Protein AF-A0A1A8AVD9-F1 (afdb_monomer)

Radius of gyration: 33.44 Å; Cα contacts (8 Å, |Δi|>4): 754; chains: 1; bounding box: 97×113×99 Å

Solvent-accessible surface area (backbone atoms only — not comparable to full-atom values): 38251 Å² total; per-residue (Å²): 128,81,76,79,78,75,74,40,29,37,38,28,50,57,50,61,55,82,67,82,49,73,68,54,50,54,52,47,46,50,53,32,43,77,42,70,31,36,30,40,34,49,42,35,54,60,42,48,56,32,33,84,38,36,69,50,66,75,51,75,68,52,45,53,52,50,30,52,51,46,51,54,33,46,78,54,67,26,46,49,27,49,38,39,30,50,57,83,78,63,52,76,69,37,69,65,53,53,50,33,49,51,52,37,53,49,54,50,37,78,50,71,44,66,25,39,29,46,35,33,60,94,51,80,87,75,69,55,72,68,35,58,76,73,33,97,42,68,40,53,38,51,34,52,54,49,46,53,50,39,54,73,68,65,59,43,92,45,32,37,36,35,42,63,62,32,20,40,73,62,28,58,88,31,54,72,63,13,67,53,45,42,44,47,21,73,66,33,53,88,73,52,37,40,40,31,25,44,60,27,71,61,35,73,54,60,51,66,70,64,46,53,41,45,25,62,34,41,69,43,47,34,25,34,44,35,31,60,30,47,27,64,92,38,92,86,54,58,40,41,30,47,48,70,49,64,58,60,77,49,54,85,58,36,46,26,43,26,40,24,49,42,72,40,69,70,53,34,55,36,34,52,45,22,42,21,52,46,55,50,46,63,65,67,88,82,62,103,64,85,64,73,80,45,49,70,59,38,38,52,52,32,52,60,58,46,54,62,57,55,58,38,58,71,67,90,79,79,78,80,86,74,81,88,80,78,85,90,74,85,90,78,91,82,83,84,84,89,85,84,91,81,90,80,90,86,90,80,91,81,79,88,77,82,79,84,89,76,83,89,79,88,76,84,84,85,83,85,85,85,86,81,90,82,90,81,86,90,83,89,86,91,81,89,86,86,87,82,87,92,82,91,90,89,87,88,89,89,86,92,87,88,85,89,82,89,79,91,76,94,72,89,74,81,76,80,86,74,85,85,79,61,89,27,67,75,48,71,69,48,53,52,45,51,28,12,62,26,14,46,84,89,46,73,21,71,53,38,47,52,52,52,51,50,52,51,51,52,62,77,49,33,64,61,52,33,98,84,49,68,96,64,61,66,69,58,37,51,50,50,53,54,52,46,52,54,52,46,50,51,32,48,52,43,46,49,40,37,55,27,47,74,43,32,53,20,53,63,49,30,67,59,43,42,68,58,42,50,51,51,27,50,53,31,40,47,52,39,51,52,54,38,46,49,60,67,47,79,78,80,78,83,62,88,88,65,59,59,76,69,68,72,73,69,90,70,82,65,63,67,70,73,63,66,71,84,79,78,88,80,77,98,68,89,82,83,89,87,88,84,86,85,83,88,87,84,89,88,89,82,89,83,77,87,81,84,90,82,86,81,95,76,89,78,81,85,63,90,66,65,62,81,79,66,62,79,80,76,83,77,129

Secondary structure (DSSP, 8-state):
----PPPEEEEEE--SSSPPPHHHHHHHHHHHHHHT--EEEE--TT-TTTTTTTTSPPPHHHHHHHHHHHHHHHHTT-EEEEEE--TTT--TT-HHHHHHHHHHHHHHHHTT--EEEEE--S--SPPPHHHHHH-SSHHHHHHHHHHHHHHHTT--SEEEEE-SS-SGGGSSS-GGG-HHHHHHHHHS-TTEEEEE--SSSS-S-B-HHHHHHHHHHHTSPPEEEE-TT--TT-TT----SPP-SB-GGGGGG-SEEEE---SSGGGGHHHHHHHHHHHHHTT--SSSS-----HHHHHHHHHHHHHHHHTS---TT-----------------------------------PPPPP------PPPPPPPPPP----------------------------------------PPP--------PPPHHHHHHHHHHS-BTTB--HHHHHHHHHHHHHHHTGGGTSTT--S--HHHHHHHHHHHHHHHHHHHHHHHHHHHHHT-S-HHHHHHHHHHHHHHHHHHHHHHHHHHHHTT-------TT--GGGGG---SSHHHHHHGGGS--S-----------S--------PPP-----------S---SSTTTSS------

Nearest PDB structures (foldseek):
  7ou6-assembly1_AAA  TM=9.652E-01  e=1.104E-49  Homo sapiens
  5m7t-assembly1_B  TM=9.432E-01  e=6.360E-49  Homo sapiens
  5m7u-assembly1_B  TM=9.481E-01  e=4.258E-48  Homo sapiens
  5m7u-assembly1_A  TM=9.310E-01  e=1.281E-48  Homo sapiens
  5vvx-assembly1_C  TM=9.481E-01  e=5.197E-47  Homo sapiens

InterPro domains:
  IPR011496 Beta-N-acetylglucosaminidase, catalytic domain [PF07555] (9-286)
  IPR011496 Beta-N-acetylglucosaminidase, catalytic domain [PS52009] (7-283)
  IPR017853 Glycoside hydrolase superfamily [SSF51445] (7-285)
  IPR051822 Glycosyl Hydrolase Family 84 [PTHR13170] (3-338)

Mean predicted aligned error: 15.66 Å

Structure (mmCIF, N/CA/C/O backbone):
data_AF-A0A1A8AVD9-F1
#
_entry.id   AF-A0A1A8AVD9-F1
#
loop_
_atom_site.group_PDB
_atom_site.id
_atom_site.type_symbol
_atom_site.label_atom_id
_atom_site.label_alt_id
_atom_site.label_comp_id
_atom_site.label_asym_id
_atom_site.label_entity_id
_atom_site.label_seq_id
_atom_site.pdbx_PDB_ins_code
_atom_site.Cartn_x
_atom_site.Cartn_y
_atom_site.Cartn_z
_atom_site.occupancy
_atom_site.B_iso_or_equiv
_atom_site.auth_seq_id
_atom_site.auth_comp_id
_atom_site.auth_asym_id
_atom_site.auth_atom_id
_atom_site.pdbx_PDB_model_num
ATOM 1 N N . MET A 1 1 ? -11.945 -26.706 20.977 1.00 31.88 1 MET A N 1
ATOM 2 C CA . MET A 1 1 ? -11.208 -26.499 19.720 1.00 31.88 1 MET A CA 1
ATOM 3 C C . MET A 1 1 ? -11.397 -25.038 19.396 1.00 31.88 1 MET A C 1
ATOM 5 O O . MET A 1 1 ? -12.519 -24.672 19.081 1.00 31.88 1 MET A O 1
ATOM 9 N N . GLU A 1 2 ? -10.385 -24.202 19.620 1.00 38.69 2 GLU A N 1
ATOM 10 C CA . GLU A 1 2 ? -10.381 -22.866 19.017 1.00 38.69 2 GLU A CA 1
ATOM 11 C C . GLU A 1 2 ? -10.403 -23.082 17.504 1.00 38.69 2 GLU A C 1
ATOM 13 O O . GLU A 1 2 ? -9.535 -23.773 16.973 1.00 38.69 2 GLU A O 1
ATOM 18 N N . GLU A 1 3 ? -11.446 -22.601 16.827 1.00 44.62 3 GLU A N 1
ATOM 19 C CA . GLU A 1 3 ? -11.408 -22.499 15.372 1.00 44.62 3 GLU A CA 1
ATOM 20 C C . GLU A 1 3 ? -10.220 -21.608 15.020 1.00 44.62 3 GLU A C 1
ATOM 22 O O . GLU A 1 3 ? -10.149 -20.448 15.430 1.00 44.62 3 GLU A O 1
ATOM 27 N N . GLU A 1 4 ? -9.249 -22.180 14.317 1.00 60.72 4 GLU A N 1
ATOM 28 C CA . GLU A 1 4 ? -8.035 -21.483 13.929 1.00 60.72 4 GLU A CA 1
ATOM 29 C C . GLU A 1 4 ? -8.417 -20.248 13.102 1.00 60.72 4 GLU A C 1
ATOM 31 O O . GLU A 1 4 ? -8.974 -20.339 12.002 1.00 60.72 4 GLU A O 1
ATOM 36 N N . ARG A 1 5 ? -8.188 -19.059 13.670 1.00 79.62 5 ARG A N 1
ATOM 37 C CA . ARG A 1 5 ? -8.599 -17.798 13.055 1.00 79.62 5 ARG A CA 1
ATOM 38 C C . ARG A 1 5 ? -7.913 -17.636 11.696 1.00 79.62 5 ARG A C 1
ATOM 40 O O . ARG A 1 5 ? -6.700 -17.464 11.613 1.00 79.62 5 ARG A O 1
ATOM 47 N N . GLN A 1 6 ? -8.703 -17.589 10.623 1.00 90.50 6 GLN A N 1
ATOM 48 C CA . GLN A 1 6 ? -8.215 -17.456 9.245 1.00 90.50 6 GLN A CA 1
ATOM 49 C C . GLN A 1 6 ? -7.238 -16.274 9.079 1.00 90.50 6 GLN A C 1
ATOM 51 O O . GLN A 1 6 ? -7.561 -15.149 9.464 1.00 90.50 6 GLN A O 1
ATOM 56 N N . PHE A 1 7 ? -6.071 -16.509 8.468 1.00 96.69 7 PHE A N 1
ATOM 57 C CA . PHE A 1 7 ? -5.089 -15.468 8.132 1.00 96.69 7 PHE A CA 1
ATOM 58 C C . PHE A 1 7 ? -5.667 -14.447 7.140 1.00 96.69 7 PHE A C 1
ATOM 60 O O . PHE A 1 7 ? -6.151 -14.824 6.065 1.00 96.69 7 PHE A O 1
ATOM 67 N N . LEU A 1 8 ? -5.579 -13.158 7.473 1.00 98.25 8 LEU A N 1
ATOM 68 C CA . LEU A 1 8 ? -6.098 -12.071 6.639 1.00 98.25 8 LEU A CA 1
ATOM 69 C C . LEU A 1 8 ? -5.062 -11.692 5.579 1.00 98.25 8 LEU A C 1
ATOM 71 O O . LEU A 1 8 ? -3.979 -11.234 5.920 1.00 98.25 8 LEU A O 1
ATOM 75 N N . CYS A 1 9 ? -5.357 -11.876 4.295 1.00 98.62 9 CYS A N 1
ATOM 76 C CA . CYS A 1 9 ? -4.439 -11.484 3.228 1.00 98.62 9 CYS A CA 1
ATOM 77 C C . CYS A 1 9 ? -5.167 -10.809 2.078 1.00 98.62 9 CYS A C 1
ATOM 79 O O . CYS A 1 9 ? -6.194 -11.305 1.613 1.00 98.62 9 CYS A O 1
ATOM 81 N N . GLY A 1 10 ? -4.638 -9.687 1.606 1.00 98.75 10 GLY A N 1
ATOM 82 C CA . GLY A 1 10 ? -5.246 -8.964 0.504 1.00 98.75 10 GLY A CA 1
ATOM 83 C C . GLY A 1 10 ? -4.782 -7.526 0.415 1.00 98.75 10 GLY A C 1
ATOM 84 O O . GLY A 1 10 ? -3.581 -7.268 0.425 1.00 98.75 10 GLY A O 1
ATOM 85 N N . VAL A 1 11 ? -5.731 -6.606 0.271 1.00 98.88 11 VAL A N 1
ATOM 86 C CA . VAL A 1 11 ? -5.461 -5.234 -0.168 1.00 98.88 11 VAL A CA 1
ATOM 87 C C . VAL A 1 11 ? -6.051 -4.240 0.807 1.00 98.88 11 VAL A C 1
ATOM 89 O O . VAL A 1 11 ? -7.184 -4.397 1.260 1.00 98.88 11 VAL A O 1
ATOM 92 N N . VAL A 1 12 ? -5.291 -3.196 1.092 1.00 98.75 12 VAL A N 1
ATOM 93 C CA . VAL A 1 12 ? -5.791 -1.979 1.716 1.00 98.75 12 VAL A CA 1
ATOM 94 C C . VAL A 1 12 ? -5.757 -0.861 0.677 1.00 98.75 12 VAL A C 1
ATOM 96 O O . VAL A 1 12 ? -4.716 -0.570 0.099 1.00 98.75 12 VAL A O 1
ATOM 99 N N . GLU A 1 13 ? -6.908 -0.246 0.414 1.00 98.56 13 GLU A N 1
ATOM 100 C CA . GLU A 1 13 ? -6.972 1.014 -0.332 1.00 98.56 13 GLU A CA 1
ATOM 101 C C . GLU A 1 13 ? -6.738 2.139 0.677 1.00 98.56 13 GLU A C 1
ATOM 103 O O . GLU A 1 13 ? -7.699 2.651 1.244 1.00 98.56 13 GLU A O 1
ATOM 108 N N . GLY A 1 14 ? -5.470 2.433 0.987 1.00 96.69 14 GLY A N 1
ATOM 109 C CA . GLY A 1 14 ? -5.092 3.316 2.098 1.00 96.69 14 GLY A CA 1
ATOM 110 C C . GLY A 1 14 ? -4.092 4.421 1.758 1.00 96.69 14 GLY A C 1
ATOM 111 O O . GLY A 1 14 ? -3.557 5.051 2.674 1.00 96.69 14 GLY A O 1
ATOM 112 N N . PHE A 1 15 ? -3.841 4.633 0.466 1.00 95.31 15 PHE A N 1
ATOM 113 C CA . PHE A 1 15 ? -2.972 5.670 -0.087 1.00 95.31 15 PHE A CA 1
ATOM 114 C C . PHE A 1 15 ? -3.639 7.057 -0.110 1.00 95.31 15 PHE A C 1
ATOM 116 O O . PHE A 1 15 ? -4.869 7.185 -0.047 1.00 95.31 15 PHE A O 1
ATOM 123 N N . TYR A 1 16 ? -2.807 8.094 -0.216 1.00 92.94 16 TYR A N 1
ATOM 124 C CA . TYR A 1 16 ? -3.224 9.470 -0.499 1.00 92.94 16 TYR A CA 1
ATOM 125 C C . TYR A 1 16 ? -3.477 9.689 -1.996 1.00 92.94 16 TYR A C 1
ATOM 127 O O . TYR A 1 16 ? -2.806 9.107 -2.849 1.00 92.94 16 TYR A O 1
ATOM 135 N N . GLY A 1 17 ? -4.422 10.570 -2.324 1.00 91.56 17 GLY A N 1
ATOM 136 C CA . GLY A 1 17 ? -4.816 10.858 -3.702 1.00 91.56 17 GLY A CA 1
ATOM 137 C C . GLY A 1 17 ? -6.142 10.216 -4.109 1.00 91.56 17 GLY A C 1
ATOM 138 O O . GLY A 1 17 ? -6.907 9.706 -3.293 1.00 91.56 17 GLY A O 1
ATOM 139 N N . ARG A 1 18 ? -6.439 10.266 -5.413 1.00 93.38 18 ARG A N 1
ATOM 140 C CA . ARG A 1 18 ? -7.745 9.879 -5.968 1.00 93.38 18 ARG A CA 1
ATOM 141 C C . ARG A 1 18 ? -8.105 8.426 -5.597 1.00 93.38 18 ARG A C 1
ATOM 143 O O . ARG A 1 18 ? -7.433 7.521 -6.089 1.00 93.38 18 ARG A O 1
ATOM 150 N N . PRO A 1 19 ? -9.201 8.185 -4.852 1.00 95.44 19 PRO A N 1
ATOM 151 C CA . PRO A 1 19 ? -9.653 6.831 -4.545 1.00 95.44 19 PRO A CA 1
ATOM 152 C C . PRO A 1 19 ? -10.026 6.056 -5.811 1.00 95.44 19 PRO A C 1
ATOM 154 O O . PRO A 1 19 ? -10.413 6.645 -6.833 1.00 95.44 19 PRO A O 1
ATOM 157 N N . TRP A 1 20 ? -9.981 4.729 -5.733 1.00 97.06 20 TRP A N 1
ATOM 158 C CA . TRP A 1 20 ? -10.424 3.884 -6.834 1.00 97.06 20 TRP A CA 1
ATOM 159 C C . TRP A 1 20 ? -11.932 4.003 -7.048 1.00 97.06 20 TRP A C 1
ATOM 161 O O . TRP A 1 20 ? -12.736 4.148 -6.127 1.00 97.06 20 TRP A O 1
ATOM 171 N N . SER A 1 21 ? -12.338 3.928 -8.310 1.00 95.69 21 SER A N 1
ATOM 172 C CA . SER A 1 21 ? -13.749 3.877 -8.682 1.00 95.69 21 SER A CA 1
ATOM 173 C C . SER A 1 21 ? -14.392 2.547 -8.277 1.00 95.69 21 SER A C 1
ATOM 175 O O . SER A 1 21 ? -13.721 1.534 -8.080 1.00 95.69 21 SER A O 1
ATOM 177 N N . MET A 1 22 ? -15.726 2.518 -8.220 1.00 93.94 22 MET A N 1
ATOM 178 C CA . MET A 1 22 ? -16.464 1.280 -7.948 1.00 93.94 22 MET A CA 1
ATOM 179 C C . MET A 1 22 ? -16.180 0.171 -8.967 1.00 93.94 22 MET A C 1
ATOM 181 O O . MET A 1 22 ? -16.109 -0.995 -8.587 1.00 93.94 22 MET A O 1
ATOM 185 N N . ASP A 1 23 ? -15.984 0.512 -10.242 1.00 94.69 23 ASP A N 1
ATOM 186 C CA . ASP A 1 23 ? -15.670 -0.480 -11.273 1.00 94.69 23 ASP A CA 1
ATOM 187 C C . ASP A 1 23 ? -14.262 -1.061 -11.087 1.00 94.69 23 ASP A C 1
ATOM 189 O O . ASP A 1 23 ? -14.090 -2.275 -11.176 1.00 94.69 23 ASP A O 1
ATOM 193 N N . GLN A 1 24 ? -13.279 -0.229 -10.725 1.00 96.31 24 GLN A N 1
ATOM 194 C CA . GLN A 1 24 ? -11.934 -0.696 -10.364 1.00 96.31 24 GLN A CA 1
ATOM 195 C C . GLN A 1 24 ? -11.977 -1.628 -9.148 1.00 96.31 24 GLN A C 1
ATOM 197 O O . GLN A 1 24 ? -11.398 -2.708 -9.183 1.00 96.31 24 GLN A O 1
ATOM 202 N N . ARG A 1 25 ? -12.741 -1.287 -8.102 1.00 98.00 25 ARG A N 1
ATOM 203 C CA . ARG A 1 25 ? -12.902 -2.154 -6.919 1.00 98.00 25 ARG A CA 1
ATOM 204 C C . ARG A 1 25 ? -13.562 -3.497 -7.256 1.00 98.00 25 ARG A C 1
ATOM 206 O O . ARG A 1 25 ? -13.161 -4.527 -6.727 1.00 98.00 25 ARG A O 1
ATOM 213 N N . LYS A 1 26 ? -14.523 -3.536 -8.184 1.00 96.50 26 LYS A N 1
ATOM 214 C CA . LYS A 1 26 ? -15.111 -4.802 -8.668 1.00 96.50 26 LYS A CA 1
ATOM 215 C C . LYS A 1 26 ? -14.086 -5.684 -9.381 1.00 96.50 26 LYS A C 1
ATOM 217 O O . LYS A 1 26 ? -14.067 -6.894 -9.156 1.00 96.50 26 LYS A O 1
ATOM 222 N N . VAL A 1 27 ? -13.237 -5.090 -10.221 1.00 96.44 27 VAL A N 1
ATOM 223 C CA . VAL A 1 27 ? -12.131 -5.804 -10.883 1.00 96.44 27 VAL A CA 1
ATOM 224 C C . VAL A 1 27 ? -11.107 -6.278 -9.851 1.00 96.44 27 VAL A C 1
ATOM 226 O O . VAL A 1 27 ? -10.699 -7.436 -9.886 1.00 96.44 27 VAL A O 1
ATOM 229 N N . LEU A 1 28 ? -10.776 -5.442 -8.864 1.00 98.38 28 LEU A N 1
ATOM 230 C CA . LEU A 1 28 ? -9.902 -5.814 -7.752 1.00 98.38 28 LEU A CA 1
ATOM 231 C C . LEU A 1 28 ? -10.406 -7.068 -7.042 1.00 98.38 28 LEU A C 1
ATOM 233 O O . LEU A 1 28 ? -9.643 -8.000 -6.806 1.00 98.38 28 LEU A O 1
ATOM 237 N N . PHE A 1 29 ? -11.699 -7.118 -6.725 1.00 98.62 29 PHE A N 1
ATOM 238 C CA . PHE A 1 29 ? -12.264 -8.257 -6.013 1.00 98.62 29 PHE A CA 1
ATOM 239 C C . PHE A 1 29 ? -12.231 -9.542 -6.848 1.00 98.62 29 PHE A C 1
ATOM 241 O O . PHE A 1 29 ? -12.064 -10.624 -6.290 1.00 98.62 29 PHE A O 1
ATOM 248 N N . GLN A 1 30 ? -12.338 -9.437 -8.178 1.00 97.69 30 GLN A N 1
ATOM 249 C CA . GLN A 1 30 ? -12.136 -10.570 -9.089 1.00 97.69 30 GLN A CA 1
ATOM 250 C C . GLN A 1 30 ? -10.696 -11.082 -9.028 1.00 97.69 30 GLN A C 1
ATOM 252 O O . GLN A 1 30 ? -10.484 -12.284 -8.879 1.00 97.69 30 GLN A O 1
ATOM 257 N N . TRP A 1 31 ? -9.716 -10.181 -9.102 1.00 97.69 31 TRP A N 1
ATOM 258 C CA . TRP A 1 31 ? -8.299 -10.525 -8.984 1.00 97.69 31 TRP A CA 1
ATOM 259 C C . TRP A 1 31 ? -7.977 -11.168 -7.634 1.00 97.69 31 TRP A C 1
ATOM 261 O O . TRP A 1 31 ? -7.351 -12.223 -7.576 1.00 97.69 31 TRP A O 1
ATOM 271 N N . MET A 1 32 ? -8.472 -10.580 -6.545 1.00 98.62 32 MET A N 1
ATOM 272 C CA . MET A 1 32 ? -8.282 -11.104 -5.194 1.00 98.62 32 MET A CA 1
ATOM 273 C C . MET A 1 32 ? -8.852 -12.516 -5.046 1.00 98.62 32 MET A C 1
ATOM 275 O O . MET A 1 32 ? -8.150 -13.401 -4.561 1.00 98.62 32 MET A O 1
ATOM 279 N N . GLN A 1 33 ? -10.080 -12.743 -5.521 1.00 97.69 33 GLN A N 1
ATOM 280 C CA . GLN A 1 33 ? -10.708 -14.064 -5.525 1.00 97.69 33 GLN A CA 1
ATOM 281 C C . GLN A 1 33 ? -9.886 -15.076 -6.334 1.00 97.69 33 GLN A C 1
ATOM 283 O O . GLN A 1 33 ? -9.605 -16.170 -5.844 1.00 97.69 33 GLN A O 1
ATOM 288 N N . LEU A 1 34 ? -9.471 -14.705 -7.551 1.00 96.81 34 LEU A N 1
ATOM 289 C CA . LEU A 1 34 ? -8.691 -15.562 -8.447 1.00 96.81 34 LEU A CA 1
ATOM 290 C C . LEU A 1 34 ? -7.353 -15.980 -7.826 1.00 96.81 34 LEU A C 1
ATOM 292 O O . LEU A 1 34 ? -6.926 -17.122 -7.979 1.00 96.81 34 LEU A O 1
ATOM 296 N N . TRP A 1 35 ? -6.697 -15.070 -7.109 1.00 96.81 35 TRP A N 1
ATOM 297 C CA . TRP A 1 35 ? -5.384 -15.318 -6.518 1.00 96.81 35 TRP A CA 1
ATOM 298 C C . TRP A 1 35 ? -5.435 -15.822 -5.071 1.00 96.81 35 TRP A C 1
ATOM 300 O O . TRP A 1 35 ? -4.386 -16.050 -4.465 1.00 96.81 35 TRP A O 1
ATOM 310 N N . GLY A 1 36 ? -6.635 -16.067 -4.535 1.00 96.50 36 GLY A N 1
ATOM 311 C CA . GLY A 1 36 ? -6.846 -16.650 -3.209 1.00 96.50 36 GLY A CA 1
ATOM 312 C C . GLY A 1 36 ? -6.640 -15.680 -2.041 1.00 96.50 36 GLY A C 1
ATOM 313 O O . GLY A 1 36 ? -6.472 -16.136 -0.905 1.00 96.50 36 GLY A O 1
ATOM 314 N N . LEU A 1 37 ? -6.640 -14.373 -2.317 1.00 98.38 37 LEU A N 1
ATOM 315 C CA . LEU A 1 37 ? -6.692 -13.300 -1.322 1.00 98.38 37 LEU A CA 1
ATOM 316 C C . LEU A 1 37 ? -8.124 -13.184 -0.779 1.00 98.38 37 LEU A C 1
ATOM 318 O O . LEU A 1 37 ? -9.088 -13.500 -1.472 1.00 98.38 37 LEU A O 1
ATOM 322 N N . ASN A 1 38 ? -8.278 -12.745 0.468 1.00 98.25 38 ASN A N 1
ATOM 323 C CA . ASN A 1 38 ? -9.540 -12.858 1.203 1.00 98.25 38 ASN A CA 1
ATOM 324 C C . ASN A 1 38 ? -9.977 -11.591 1.951 1.00 98.25 38 ASN A C 1
ATOM 326 O O . ASN A 1 38 ? -11.056 -11.599 2.534 1.00 98.25 38 ASN A O 1
ATOM 330 N N . THR A 1 39 ? -9.176 -10.523 1.983 1.00 98.81 39 THR A N 1
ATOM 331 C CA . THR A 1 39 ? -9.480 -9.338 2.805 1.00 98.81 39 THR A CA 1
ATOM 332 C C . THR A 1 39 ? -9.237 -8.042 2.044 1.00 98.81 39 THR A C 1
ATOM 334 O O . THR A 1 39 ? -8.136 -7.815 1.547 1.00 98.81 39 THR A O 1
ATOM 337 N N . TYR A 1 40 ? -10.258 -7.188 1.975 1.00 98.88 40 TYR A N 1
ATOM 338 C CA . TYR A 1 40 ? -10.171 -5.829 1.446 1.00 98.88 40 TYR A CA 1
ATOM 339 C C . TYR A 1 40 ? -10.479 -4.823 2.556 1.00 98.88 40 TYR A C 1
ATOM 341 O O . TYR A 1 40 ? -11.546 -4.890 3.170 1.00 98.88 40 TYR A O 1
ATOM 349 N N . LEU A 1 41 ? -9.555 -3.897 2.805 1.00 98.88 41 LEU A N 1
ATOM 350 C CA . LEU A 1 41 ? -9.717 -2.804 3.760 1.00 98.88 41 LEU A CA 1
ATOM 351 C C . LEU A 1 41 ? -9.984 -1.500 3.004 1.00 98.88 41 LEU A C 1
ATOM 353 O O . LEU A 1 41 ? -9.138 -1.014 2.252 1.00 98.88 41 LEU A O 1
ATOM 357 N N . TYR A 1 42 ? -11.174 -0.946 3.223 1.00 98.62 42 TYR A N 1
ATOM 358 C CA . TYR A 1 42 ? -11.602 0.348 2.707 1.00 98.62 42 TYR A CA 1
ATOM 359 C C . TYR A 1 42 ? -11.123 1.459 3.645 1.00 98.62 42 TYR A C 1
ATOM 361 O O . TYR A 1 42 ? -11.700 1.637 4.719 1.00 98.62 42 TYR A O 1
ATOM 369 N N . GLY A 1 43 ? -10.082 2.199 3.257 1.00 95.81 43 GLY A N 1
ATOM 370 C CA . GLY A 1 43 ? -9.602 3.365 4.005 1.00 95.81 43 GLY A CA 1
ATOM 371 C C . GLY A 1 43 ? -8.936 4.452 3.151 1.00 95.81 43 GLY A C 1
ATOM 372 O O . GLY A 1 43 ? -7.861 4.917 3.539 1.00 95.81 43 GLY A O 1
ATOM 373 N N . PRO A 1 44 ? -9.509 4.842 1.991 1.00 93.06 44 PRO A N 1
ATOM 374 C CA . PRO A 1 44 ? -8.874 5.821 1.113 1.00 93.06 44 PRO A CA 1
ATOM 375 C C . PRO A 1 44 ? -8.776 7.181 1.813 1.00 93.06 44 PRO A C 1
ATOM 377 O O . PRO A 1 44 ? -9.787 7.723 2.266 1.00 93.06 44 PRO A O 1
ATOM 380 N N . LYS A 1 45 ? -7.568 7.754 1.887 1.00 89.06 45 LYS A N 1
ATOM 381 C CA . LYS A 1 45 ? -7.301 8.969 2.679 1.00 89.06 45 LYS A CA 1
ATOM 382 C C . LYS A 1 45 ? -8.056 10.206 2.177 1.00 89.06 45 LYS A C 1
ATOM 384 O O . LYS A 1 45 ? -8.439 11.045 2.992 1.00 89.06 45 LYS A O 1
ATOM 389 N N . ASP A 1 46 ? -8.324 10.278 0.873 1.00 88.00 46 ASP A N 1
ATOM 390 C CA . ASP A 1 46 ? -9.031 11.397 0.232 1.00 88.00 46 ASP A CA 1
ATOM 391 C C . ASP A 1 46 ? -10.561 11.193 0.152 1.00 88.00 46 ASP A C 1
ATOM 393 O O . ASP A 1 46 ? -11.273 12.059 -0.365 1.00 88.00 46 ASP A O 1
ATOM 397 N N . ASP A 1 47 ? -11.113 10.088 0.677 1.00 91.06 47 ASP A N 1
ATOM 398 C CA . ASP A 1 47 ? -12.547 10.048 0.992 1.00 91.06 47 ASP A CA 1
ATOM 399 C C . ASP A 1 47 ? -12.794 10.948 2.208 1.00 91.06 47 ASP A C 1
ATOM 401 O O . ASP A 1 47 ? -12.451 10.622 3.348 1.00 91.06 47 ASP A O 1
ATOM 405 N N . LEU A 1 48 ? -13.418 12.104 1.963 1.00 93.12 48 LEU A N 1
ATOM 406 C CA . LEU A 1 48 ? -13.678 13.100 2.998 1.00 93.12 48 LEU A CA 1
ATOM 407 C C . LEU A 1 48 ? -14.376 12.485 4.214 1.00 93.12 48 LEU A C 1
ATOM 409 O O . LEU A 1 48 ? -14.001 12.797 5.338 1.00 93.12 48 LEU A O 1
ATOM 413 N N . LYS A 1 49 ? -15.346 11.582 4.024 1.00 96.69 49 LYS A N 1
ATOM 414 C CA . LYS A 1 49 ? -16.130 10.996 5.124 1.00 96.69 49 LYS A CA 1
ATOM 415 C C . LYS A 1 49 ? -15.435 9.822 5.820 1.00 96.69 49 LYS A C 1
ATOM 417 O O . LYS A 1 49 ? -15.976 9.313 6.803 1.00 96.69 49 LYS A O 1
ATOM 422 N N . HIS A 1 50 ? -14.274 9.394 5.325 1.00 95.12 50 HIS A N 1
ATOM 423 C CA . HIS A 1 50 ? -13.391 8.441 5.995 1.00 95.12 50 HIS A CA 1
ATOM 424 C C . HIS A 1 50 ? -12.477 9.133 7.024 1.00 95.12 50 HIS A C 1
ATOM 426 O O . HIS A 1 50 ? -12.205 8.555 8.078 1.00 95.12 50 HIS A O 1
ATOM 432 N N . ARG A 1 51 ? -12.018 10.364 6.741 1.00 94.69 51 ARG A N 1
ATOM 433 C CA . ARG A 1 51 ? -11.029 11.079 7.572 1.00 94.69 51 ARG A CA 1
ATOM 434 C C . ARG A 1 51 ? -11.454 12.500 7.954 1.00 94.69 51 ARG A C 1
ATOM 436 O O . ARG A 1 51 ? -11.772 12.742 9.111 1.00 94.69 51 ARG A O 1
ATOM 443 N N . LEU A 1 52 ? -11.499 13.437 7.003 1.00 95.06 52 LEU A N 1
ATOM 444 C CA . LEU A 1 52 ? -11.691 14.870 7.297 1.00 95.06 52 LEU A CA 1
ATOM 445 C C . LEU A 1 52 ? -13.066 15.205 7.909 1.00 95.06 52 LEU A C 1
ATOM 447 O O . LEU A 1 52 ? -13.180 16.059 8.778 1.00 95.06 52 LEU A O 1
ATOM 451 N N . LEU A 1 53 ? -14.115 14.543 7.433 1.00 97.56 53 LEU A N 1
ATOM 452 C CA . LEU A 1 53 ? -15.515 14.720 7.819 1.00 97.56 53 LEU A CA 1
ATOM 453 C C . LEU A 1 53 ? -16.054 13.436 8.463 1.00 97.56 53 LEU A C 1
ATOM 455 O O . LEU A 1 53 ? -17.186 13.034 8.205 1.00 97.56 53 LEU A O 1
ATOM 459 N N . TRP A 1 54 ? -15.247 12.757 9.284 1.00 98.12 54 TRP A N 1
ATOM 460 C CA . TRP A 1 54 ? -15.590 11.449 9.864 1.00 98.12 54 TRP A CA 1
ATOM 461 C C . TRP A 1 54 ? -16.888 11.454 10.699 1.00 98.12 54 TRP A C 1
ATOM 463 O O . TRP A 1 54 ? -17.551 10.423 10.820 1.00 98.12 54 TRP A O 1
ATOM 473 N N . ARG A 1 55 ? -17.283 12.617 11.244 1.00 98.25 55 ARG A N 1
ATOM 474 C CA . ARG A 1 55 ? -18.547 12.822 11.983 1.00 98.25 55 ARG A CA 1
ATOM 475 C C . ARG A 1 55 ? -19.792 12.776 11.085 1.00 98.25 55 ARG A C 1
ATOM 477 O O . ARG A 1 55 ? -20.899 12.506 11.572 1.00 98.25 55 ARG A O 1
ATOM 484 N N . GLU A 1 56 ? -19.623 13.050 9.791 1.00 98.12 56 GLU A N 1
ATOM 485 C CA . GLU A 1 56 ? -20.704 13.088 8.809 1.00 98.12 56 GLU A CA 1
ATOM 486 C C . GLU A 1 56 ? -21.085 11.680 8.356 1.00 98.12 56 GLU A C 1
ATOM 488 O O . GLU A 1 56 ? -20.260 10.879 7.905 1.00 98.12 56 GLU A O 1
ATOM 493 N N . VAL A 1 57 ? -22.378 11.379 8.435 1.00 97.56 57 VAL A N 1
ATOM 494 C CA . VAL A 1 57 ? -22.940 10.122 7.933 1.00 97.56 57 VAL A CA 1
ATOM 495 C C . VAL A 1 57 ? -22.981 10.118 6.402 1.00 97.56 57 VAL A C 1
ATOM 497 O O . VAL A 1 57 ? -22.934 11.165 5.748 1.00 97.56 57 VAL A O 1
ATOM 500 N N . TYR A 1 58 ? -23.033 8.931 5.806 1.00 97.94 58 TYR A N 1
ATOM 501 C CA . TYR A 1 58 ? -23.221 8.791 4.363 1.00 97.94 58 TYR A CA 1
ATOM 502 C C . TYR A 1 58 ? -24.630 9.247 3.946 1.00 97.94 58 TYR A C 1
ATOM 504 O O . TYR A 1 58 ? -25.581 9.071 4.708 1.00 97.94 58 TYR A O 1
ATOM 512 N N . SER A 1 59 ? -24.757 9.869 2.770 1.00 97.62 59 SER A N 1
ATOM 513 C CA . SER A 1 59 ? -26.052 10.188 2.156 1.00 97.62 59 SER A CA 1
ATOM 514 C C . SER A 1 59 ? -26.720 8.912 1.623 1.00 97.62 59 SER A C 1
ATOM 516 O O . SER A 1 59 ? -26.034 7.906 1.439 1.00 97.62 59 SER A O 1
ATOM 518 N N . PRO A 1 60 ? -28.027 8.922 1.310 1.00 97.69 60 PRO A N 1
ATOM 519 C CA . PRO A 1 60 ? -28.704 7.752 0.742 1.00 97.69 60 PRO A CA 1
ATOM 520 C C . PRO A 1 60 ? -28.039 7.204 -0.535 1.00 97.69 60 PRO A C 1
ATOM 522 O O . PRO A 1 60 ? -27.989 5.993 -0.752 1.00 97.69 60 PRO A O 1
ATOM 525 N N . GLU A 1 61 ? -27.494 8.082 -1.378 1.00 96.69 61 GLU A N 1
ATOM 526 C CA . GLU A 1 61 ? -26.780 7.700 -2.599 1.00 96.69 61 GLU A CA 1
ATOM 527 C C . GLU A 1 61 ? -25.446 7.011 -2.281 1.00 96.69 61 GLU A C 1
ATOM 529 O O . GLU A 1 61 ? -25.122 5.977 -2.870 1.00 96.69 61 GLU A O 1
ATOM 534 N N . GLU A 1 62 ? -24.686 7.556 -1.328 1.00 96.38 62 GLU A N 1
ATOM 535 C CA . GLU A 1 62 ? -23.423 6.977 -0.859 1.00 96.38 62 GLU A CA 1
ATOM 536 C C . GLU A 1 62 ? -23.654 5.645 -0.127 1.00 96.38 62 GLU A C 1
ATOM 538 O O . GLU A 1 62 ? -22.904 4.691 -0.329 1.00 96.38 62 GLU A O 1
ATOM 543 N N . GLU A 1 63 ? -24.724 5.529 0.666 1.00 96.88 63 GLU A N 1
ATOM 544 C CA . GLU A 1 63 ? -25.134 4.274 1.304 1.00 96.88 63 GLU A CA 1
ATOM 545 C C . GLU A 1 63 ? -25.442 3.191 0.268 1.00 96.88 63 GLU A C 1
ATOM 547 O O . GLU A 1 63 ? -25.003 2.051 0.418 1.00 96.88 63 GLU A O 1
ATOM 552 N N . ALA A 1 64 ? -26.179 3.525 -0.796 1.00 97.31 64 ALA A N 1
ATOM 553 C CA . ALA A 1 64 ? -26.495 2.577 -1.863 1.00 97.31 64 ALA A CA 1
ATOM 554 C C . ALA A 1 64 ? -25.224 2.082 -2.571 1.00 97.31 64 ALA A C 1
ATOM 556 O O . ALA A 1 64 ? -25.083 0.886 -2.861 1.00 97.31 64 ALA A O 1
ATOM 557 N N . GLN A 1 65 ? -24.275 2.989 -2.806 1.00 95.50 65 GLN A N 1
ATOM 558 C CA . GLN A 1 65 ? -22.964 2.669 -3.360 1.00 95.50 65 GLN A CA 1
ATOM 559 C C . GLN A 1 65 ? -22.161 1.752 -2.425 1.00 95.50 65 GLN A C 1
ATOM 561 O O . GLN A 1 65 ? -21.689 0.699 -2.860 1.00 95.50 65 GLN A O 1
ATOM 566 N N . LEU A 1 66 ? -22.051 2.098 -1.142 1.00 97.00 66 LEU A N 1
ATOM 567 C CA . LEU A 1 66 ? -21.283 1.332 -0.160 1.00 97.00 66 LEU A CA 1
ATOM 568 C C . LEU A 1 66 ? -21.911 -0.044 0.113 1.00 97.00 66 LEU A C 1
ATOM 570 O O . LEU A 1 66 ? -21.198 -1.043 0.143 1.00 97.00 66 LEU A O 1
ATOM 574 N N . ARG A 1 67 ? -23.244 -0.134 0.198 1.00 98.25 67 ARG A N 1
ATOM 575 C CA . ARG A 1 67 ? -23.982 -1.405 0.302 1.00 98.25 67 ARG A CA 1
ATOM 576 C C . ARG A 1 67 ? -23.696 -2.321 -0.885 1.00 98.25 67 ARG A C 1
ATOM 578 O O . ARG A 1 67 ? -23.448 -3.509 -0.701 1.00 98.25 67 ARG A O 1
ATOM 585 N N . THR A 1 68 ? -23.704 -1.766 -2.098 1.00 98.06 68 THR A N 1
ATOM 586 C CA . THR A 1 68 ? -23.375 -2.522 -3.317 1.00 98.06 68 THR A CA 1
ATOM 587 C C . THR A 1 68 ? -21.939 -3.039 -3.270 1.00 98.06 68 THR A C 1
ATOM 589 O O . THR A 1 68 ? -21.687 -4.185 -3.632 1.00 98.06 68 THR A O 1
ATOM 592 N N . LEU A 1 69 ? -21.000 -2.217 -2.800 1.00 97.81 69 LEU A N 1
ATOM 593 C CA . LEU A 1 69 ? -19.593 -2.593 -2.689 1.00 97.81 69 LEU A CA 1
ATOM 594 C C . LEU A 1 69 ? -19.362 -3.703 -1.649 1.00 97.81 69 LEU A C 1
ATOM 596 O O . LEU A 1 69 ? -18.650 -4.665 -1.936 1.00 97.81 69 LEU A O 1
ATOM 600 N N . ILE A 1 70 ? -19.995 -3.600 -0.476 1.00 98.56 70 ILE A N 1
ATOM 601 C CA . ILE A 1 70 ? -19.949 -4.625 0.579 1.00 98.56 70 ILE A CA 1
ATOM 602 C C . ILE A 1 70 ? -20.493 -5.956 0.046 1.00 98.56 70 ILE A C 1
ATOM 604 O O . ILE A 1 70 ? -19.837 -6.990 0.181 1.00 98.56 70 ILE A O 1
ATOM 608 N N . ALA A 1 71 ? -21.660 -5.925 -0.605 1.00 98.31 71 ALA A N 1
ATOM 609 C CA . ALA A 1 71 ? -22.284 -7.118 -1.170 1.00 98.31 71 ALA A CA 1
ATOM 610 C C . ALA A 1 71 ? -21.420 -7.764 -2.266 1.00 98.31 71 ALA A C 1
ATOM 612 O O . ALA A 1 71 ? -21.295 -8.987 -2.309 1.00 98.31 71 ALA A O 1
ATOM 613 N N . GLU A 1 72 ? -20.779 -6.962 -3.123 1.00 98.25 72 GLU A N 1
ATOM 614 C CA . GLU A 1 72 ? -19.861 -7.474 -4.145 1.00 98.25 72 GLU A CA 1
ATOM 615 C C . GLU A 1 72 ? -18.668 -8.205 -3.509 1.00 98.25 72 GLU A C 1
ATOM 617 O O . GLU A 1 72 ? -18.363 -9.328 -3.913 1.00 98.25 72 GLU A O 1
ATOM 622 N N . ALA A 1 73 ? -18.019 -7.608 -2.503 1.00 98.38 73 ALA A N 1
ATOM 623 C CA . ALA A 1 73 ? -16.899 -8.236 -1.800 1.00 98.38 73 ALA A CA 1
ATOM 624 C C . ALA A 1 73 ? -17.316 -9.582 -1.181 1.00 98.38 73 ALA A C 1
ATOM 626 O O . ALA A 1 73 ? -16.678 -10.610 -1.425 1.00 98.38 73 ALA A O 1
ATOM 627 N N . GLN A 1 74 ? -18.442 -9.598 -0.462 1.00 97.75 74 GLN A N 1
ATOM 628 C CA . GLN A 1 74 ? -18.981 -10.801 0.179 1.00 97.75 74 GLN A CA 1
ATOM 629 C C . GLN A 1 74 ? -19.343 -11.892 -0.836 1.00 97.75 74 GLN A C 1
ATOM 631 O O . GLN A 1 74 ? -19.017 -13.059 -0.620 1.00 97.75 74 GLN A O 1
ATOM 636 N N . SER A 1 75 ? -19.940 -11.529 -1.978 1.00 97.94 75 SER A N 1
ATOM 637 C CA . SER A 1 75 ? -20.295 -12.483 -3.043 1.00 97.94 75 SER A CA 1
ATOM 638 C C . SER A 1 75 ? -19.089 -13.226 -3.632 1.00 97.94 75 SER A C 1
ATOM 640 O O . SER A 1 75 ? -19.237 -14.293 -4.226 1.00 97.94 75 SER A O 1
ATOM 642 N N . ARG A 1 76 ? -17.883 -12.679 -3.438 1.00 97.56 76 ARG A N 1
ATOM 643 C CA . ARG A 1 76 ? -16.605 -13.238 -3.896 1.00 97.56 76 ARG A CA 1
ATOM 644 C C . ARG A 1 76 ? -15.813 -13.924 -2.786 1.00 97.56 76 ARG A C 1
ATOM 646 O O . ARG A 1 76 ? -14.679 -14.333 -3.017 1.00 97.56 76 ARG A O 1
ATOM 653 N N . GLY A 1 77 ? -16.401 -14.058 -1.597 1.00 96.75 77 GLY A N 1
ATOM 654 C CA . GLY A 1 77 ? -15.746 -14.638 -0.427 1.00 96.75 77 GLY A CA 1
ATOM 655 C C . GLY A 1 77 ? -14.711 -13.714 0.218 1.00 96.75 77 GLY A C 1
ATOM 656 O O . GLY A 1 77 ? -13.850 -14.193 0.954 1.00 96.75 77 GLY A O 1
ATOM 657 N N . LEU A 1 78 ? -14.768 -12.407 -0.057 1.00 98.31 78 LEU A N 1
ATOM 658 C CA . LEU A 1 78 ? -13.881 -11.426 0.557 1.00 98.31 78 LEU A CA 1
ATOM 659 C C . LEU A 1 78 ? -14.508 -10.846 1.822 1.00 98.31 78 LEU A C 1
ATOM 661 O O . LEU A 1 78 ? -15.690 -10.501 1.869 1.00 98.31 78 LEU A O 1
ATOM 665 N N . ARG A 1 79 ? -13.668 -10.653 2.834 1.00 98.38 79 ARG A N 1
ATOM 666 C CA . ARG A 1 79 ? -13.981 -9.854 4.010 1.00 98.38 79 ARG A CA 1
ATOM 667 C C . ARG A 1 79 ? -13.789 -8.379 3.680 1.00 98.38 79 ARG A C 1
ATOM 669 O O . ARG A 1 79 ? -12.677 -7.952 3.374 1.00 98.38 79 ARG A O 1
ATOM 676 N N . PHE A 1 80 ? -14.873 -7.618 3.768 1.00 98.81 80 PHE A N 1
ATOM 677 C CA . PHE A 1 80 ? -14.858 -6.165 3.641 1.00 98.81 80 PHE A CA 1
ATOM 678 C C . 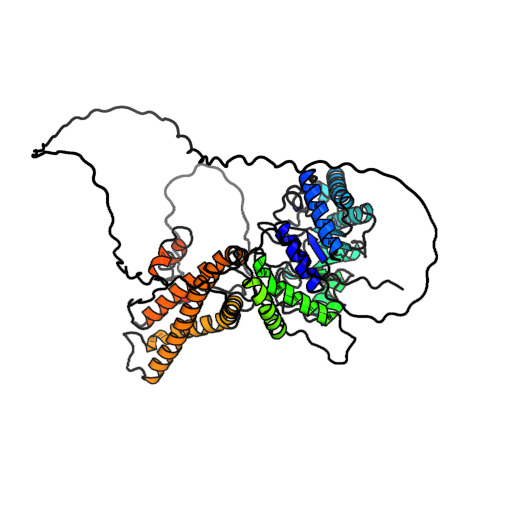PHE A 1 80 ? -14.647 -5.531 5.019 1.00 98.81 80 PHE A C 1
ATOM 680 O O . PHE A 1 80 ? -15.516 -5.655 5.883 1.00 98.81 80 PHE A O 1
ATOM 687 N N . VAL A 1 81 ? -13.510 -4.863 5.214 1.00 98.88 81 VAL A N 1
ATOM 688 C CA . VAL A 1 81 ? -13.169 -4.139 6.444 1.00 98.88 81 VAL A CA 1
ATOM 689 C C . VAL A 1 81 ? -13.376 -2.646 6.212 1.00 98.88 81 VAL A C 1
ATOM 691 O O . VAL A 1 81 ? -12.704 -2.055 5.368 1.00 98.88 81 VAL A O 1
ATOM 694 N N . TYR A 1 82 ? -14.293 -2.029 6.953 1.00 98.88 82 TYR A N 1
ATOM 695 C CA . TYR A 1 82 ? -14.501 -0.583 6.901 1.00 98.88 82 TYR A CA 1
ATOM 696 C C . TYR A 1 82 ? -13.586 0.131 7.895 1.00 98.88 82 TYR A C 1
ATOM 698 O O . TYR A 1 82 ? -13.717 -0.069 9.103 1.00 98.88 82 TYR A O 1
ATOM 706 N N . ALA A 1 83 ? -12.686 0.981 7.404 1.00 98.75 83 ALA A N 1
ATOM 707 C CA . ALA A 1 83 ? -11.848 1.806 8.257 1.00 98.75 83 ALA A CA 1
ATOM 708 C C . ALA A 1 83 ? -12.412 3.219 8.433 1.00 98.75 83 ALA A C 1
ATOM 710 O O . ALA A 1 83 ? -13.015 3.786 7.519 1.00 98.75 83 ALA A O 1
ATOM 711 N N . LEU A 1 84 ? -12.145 3.816 9.592 1.00 98.69 84 LEU A N 1
ATOM 712 C CA . LEU A 1 84 ? -12.442 5.212 9.894 1.00 98.69 84 LEU A CA 1
ATOM 713 C C . LEU A 1 84 ? -11.245 5.855 10.606 1.00 98.69 84 LEU A C 1
ATOM 715 O O . LEU A 1 84 ? -10.665 5.247 11.506 1.00 98.69 84 LEU A O 1
ATOM 719 N N . SER A 1 85 ? -10.898 7.081 10.211 1.00 98.31 85 SER A N 1
ATOM 720 C CA . SER A 1 85 ? -9.711 7.805 10.687 1.00 98.31 85 SER A CA 1
ATOM 721 C C . SER A 1 85 ? -10.099 9.079 11.454 1.00 98.31 85 SER A C 1
ATOM 723 O O . SER A 1 85 ? -9.992 10.175 10.902 1.00 98.31 85 SER A O 1
ATOM 725 N N . PRO A 1 86 ? -10.566 8.981 12.714 1.00 97.69 86 PRO A N 1
ATOM 726 C CA . PRO A 1 86 ? -11.051 10.140 13.466 1.00 97.69 86 PRO A CA 1
ATOM 727 C C . PRO A 1 86 ? -9.930 10.982 14.103 1.00 97.69 86 PRO A C 1
ATOM 729 O O . PRO A 1 86 ? -10.192 12.055 14.637 1.00 97.69 86 PRO A O 1
ATOM 732 N N . GLY A 1 87 ? -8.680 10.508 14.079 1.00 96.69 87 GLY A N 1
ATOM 733 C CA . GLY A 1 87 ? -7.597 11.039 14.912 1.00 96.69 87 GLY A CA 1
ATOM 734 C C . GLY A 1 87 ? -7.189 12.497 14.670 1.00 96.69 87 GLY A C 1
ATOM 735 O O . GLY A 1 87 ? -6.503 13.062 15.512 1.00 96.69 87 GLY A O 1
ATOM 736 N N . GLN A 1 88 ? -7.568 13.109 13.543 1.00 94.62 88 GLN A N 1
ATOM 737 C CA . GLN A 1 88 ? -7.124 14.466 13.204 1.00 94.62 88 GLN A CA 1
ATOM 738 C C . GLN A 1 88 ? -7.743 15.544 14.104 1.00 94.62 88 GLN A C 1
ATOM 740 O O . GLN A 1 88 ? -7.097 16.555 14.372 1.00 94.62 88 GLN A O 1
ATOM 745 N N . ASP A 1 89 ? -8.992 15.360 14.532 1.00 96.06 89 ASP A N 1
ATOM 746 C CA . ASP A 1 89 ? -9.738 16.384 15.270 1.00 96.06 89 ASP A CA 1
ATOM 747 C C . ASP A 1 89 ? -10.738 15.813 16.293 1.00 96.06 89 ASP A C 1
ATOM 749 O O . ASP A 1 89 ? -11.618 16.537 16.765 1.00 96.06 89 ASP A O 1
ATOM 753 N N . ILE A 1 90 ? -10.646 14.522 16.626 1.00 97.94 90 ILE A N 1
ATOM 754 C CA . ILE A 1 90 ? -11.427 13.923 17.713 1.00 97.94 90 ILE A CA 1
ATOM 755 C C . ILE A 1 90 ? -11.025 14.521 19.065 1.00 97.94 90 ILE A C 1
ATOM 757 O O . ILE A 1 90 ? -9.843 14.681 19.363 1.00 97.94 90 ILE A O 1
ATOM 761 N N . VAL A 1 91 ? -12.019 14.802 19.906 1.00 98.19 91 VAL A N 1
ATOM 762 C CA . VAL A 1 91 ? -11.830 15.010 21.345 1.00 98.19 91 VAL A CA 1
ATOM 763 C C . VAL A 1 91 ? -12.220 13.712 22.045 1.00 98.19 91 VAL A C 1
ATOM 765 O O . VAL A 1 91 ? -13.405 13.386 22.141 1.00 98.19 91 VAL A O 1
ATOM 768 N N . PHE A 1 92 ? -11.239 12.940 22.508 1.00 98.31 92 PHE A N 1
ATOM 769 C CA . PHE A 1 92 ? -11.441 11.569 23.003 1.00 98.31 92 PHE A CA 1
ATOM 770 C C . PHE A 1 92 ? -12.385 11.496 24.216 1.00 98.31 92 PHE A C 1
ATOM 772 O O . PHE A 1 92 ? -13.124 10.527 24.380 1.00 98.31 92 PHE A O 1
ATOM 779 N N . SER A 1 93 ? -12.381 12.534 25.052 1.00 98.31 93 SER A N 1
ATOM 780 C CA . SER A 1 93 ? -13.205 12.678 26.259 1.00 98.31 93 SER A CA 1
ATOM 781 C C . SER A 1 93 ? -14.618 13.200 25.974 1.00 98.31 93 SER A C 1
ATOM 783 O O . SER A 1 93 ? -15.476 13.202 26.860 1.00 98.31 93 SER A O 1
ATOM 785 N N . SER A 1 94 ? -14.897 13.636 24.741 1.00 98.38 94 SER A N 1
ATOM 786 C CA . SER A 1 94 ? -16.196 14.183 24.354 1.00 98.38 94 SER A CA 1
ATOM 787 C C . SER A 1 94 ? -17.214 13.072 24.111 1.00 98.38 94 SER A C 1
ATOM 789 O O . SER A 1 94 ? -17.139 12.311 23.143 1.00 98.38 94 SER A O 1
ATOM 791 N N . SER A 1 95 ? -18.255 13.027 24.946 1.00 97.75 95 SER A N 1
ATOM 792 C CA . SER A 1 95 ? -19.394 12.118 24.752 1.00 97.75 95 SER A CA 1
ATOM 793 C C . SER A 1 95 ? -20.136 12.366 23.432 1.00 97.75 95 SER A C 1
ATOM 795 O O . SER A 1 95 ? -20.710 11.436 22.857 1.00 97.75 95 SER A O 1
ATOM 797 N N . CYS A 1 96 ? -20.099 13.604 22.925 1.00 98.31 96 CYS A N 1
ATOM 798 C CA . CYS A 1 96 ? -20.652 13.963 21.624 1.00 98.31 96 CYS A CA 1
ATOM 799 C C . CYS A 1 96 ? -19.874 13.276 20.494 1.00 98.31 96 CYS A C 1
ATOM 801 O O . CYS A 1 96 ? -20.478 12.573 19.684 1.00 98.31 96 CYS A O 1
ATOM 803 N N . ASP A 1 97 ? -18.543 13.393 20.487 1.00 98.50 97 ASP A N 1
ATOM 804 C CA . ASP A 1 97 ? -17.698 12.767 19.463 1.00 98.50 97 ASP A CA 1
ATOM 805 C C . ASP A 1 97 ? -17.811 11.244 19.500 1.00 98.50 97 ASP A C 1
ATOM 807 O O . ASP A 1 97 ? -17.990 10.616 18.455 1.00 98.50 97 ASP A O 1
ATOM 811 N N . LEU A 1 98 ? -17.828 10.648 20.695 1.00 98.56 98 LEU A N 1
ATOM 812 C CA . LEU A 1 98 ? -18.051 9.212 20.847 1.00 98.56 98 LEU A CA 1
ATOM 813 C C . LEU A 1 98 ? -19.418 8.776 20.288 1.00 98.56 98 LEU A C 1
ATOM 815 O O . LEU A 1 98 ? -19.526 7.736 19.636 1.00 98.56 98 LEU A O 1
ATOM 819 N N . THR A 1 99 ? -20.470 9.570 20.499 1.00 98.75 99 THR A N 1
ATOM 820 C CA . THR A 1 99 ? -21.809 9.290 19.952 1.00 98.75 99 THR A CA 1
ATOM 821 C C . THR A 1 99 ? -21.823 9.380 18.426 1.00 98.75 99 THR A C 1
ATOM 823 O O . THR A 1 99 ? -22.418 8.529 17.762 1.00 98.75 99 THR A O 1
ATOM 826 N N . LEU A 1 100 ? -21.150 10.379 17.852 1.00 98.75 100 LEU A N 1
ATOM 827 C CA . LEU A 1 100 ? -21.033 10.547 16.401 1.00 98.75 100 LEU A CA 1
ATOM 828 C C . LEU A 1 100 ? -20.229 9.405 15.767 1.00 98.75 100 LEU A C 1
ATOM 830 O O . LEU A 1 100 ? -20.642 8.878 14.730 1.00 98.75 100 LEU A O 1
ATOM 834 N N . LEU A 1 101 ? -19.160 8.959 16.432 1.00 98.75 101 LEU A N 1
ATOM 835 C CA . LEU A 1 101 ? -18.345 7.815 16.023 1.00 98.75 101 LEU A CA 1
ATOM 836 C C . LEU A 1 101 ? -19.176 6.528 15.980 1.00 98.75 101 LEU A C 1
ATOM 838 O O . LEU A 1 101 ? -19.234 5.849 14.951 1.00 98.75 101 LEU A O 1
ATOM 842 N N . LYS A 1 102 ? -19.905 6.238 17.066 1.00 98.81 102 LYS A N 1
ATOM 843 C CA . LYS A 1 102 ? -20.839 5.104 17.150 1.00 98.81 102 LYS A CA 1
ATOM 844 C C . LYS A 1 102 ? -21.907 5.171 16.061 1.00 98.81 102 LYS A C 1
ATOM 846 O O . LYS A 1 102 ? -22.156 4.173 15.389 1.00 98.81 102 LYS A O 1
ATOM 851 N N . ARG A 1 103 ? -22.512 6.346 15.842 1.00 98.69 103 ARG A N 1
ATOM 852 C CA . ARG A 1 103 ? -23.540 6.561 14.809 1.00 98.69 103 ARG A CA 1
ATOM 853 C C . ARG A 1 103 ? -23.014 6.242 13.409 1.00 98.69 103 ARG A C 1
ATOM 855 O O . ARG A 1 103 ? -23.688 5.539 12.660 1.00 98.69 103 ARG A O 1
ATOM 862 N N . LYS A 1 104 ? -21.819 6.730 13.068 1.00 98.62 104 LYS A N 1
ATOM 863 C CA . LYS A 1 104 ? -21.179 6.492 11.767 1.00 98.62 104 LYS A CA 1
ATOM 864 C C . LYS A 1 104 ? -20.895 5.007 11.533 1.00 98.62 104 LYS A C 1
ATOM 866 O O . LYS A 1 104 ? -21.264 4.470 10.493 1.00 98.62 104 LYS A O 1
ATOM 871 N N . LEU A 1 105 ? -20.284 4.330 12.503 1.00 98.75 105 LEU A N 1
ATOM 872 C CA . LEU A 1 105 ? -19.946 2.908 12.378 1.00 98.75 105 LEU A CA 1
ATOM 873 C C . LEU A 1 105 ? -21.195 2.022 12.367 1.00 98.75 105 LEU A C 1
ATOM 875 O O . LEU A 1 105 ? -21.268 1.073 11.587 1.00 98.75 105 LEU A O 1
ATOM 879 N N . LYS A 1 106 ? -22.218 2.374 13.156 1.00 98.62 106 LYS A N 1
ATOM 880 C CA . LYS A 1 106 ? -23.511 1.683 13.137 1.00 98.62 106 LYS A CA 1
ATOM 881 C C . LYS A 1 106 ? -24.202 1.798 11.780 1.00 98.62 106 LYS A C 1
ATOM 883 O O . LYS A 1 106 ? -24.707 0.791 11.297 1.00 98.62 106 LYS A O 1
ATOM 888 N N . GLN A 1 107 ? -24.163 2.974 11.143 1.00 98.62 107 GLN A N 1
ATOM 889 C CA . GLN A 1 107 ? -24.688 3.155 9.785 1.00 98.62 107 GLN A CA 1
ATOM 890 C C . GLN A 1 107 ? -24.054 2.147 8.820 1.00 98.62 107 GLN A C 1
ATOM 892 O O . GLN A 1 107 ? -24.772 1.457 8.110 1.00 98.62 107 GLN A O 1
ATOM 897 N N . VAL A 1 108 ? -22.723 2.013 8.826 1.00 98.56 108 VAL A N 1
ATOM 898 C CA . VAL A 1 108 ? -22.013 1.081 7.932 1.00 98.56 108 VAL A CA 1
ATOM 899 C C . VAL A 1 108 ? -22.267 -0.386 8.301 1.00 98.56 108 VAL A C 1
ATOM 901 O O . VAL A 1 108 ? -22.403 -1.228 7.411 1.00 98.56 108 VAL A O 1
ATOM 904 N N . SER A 1 109 ? -22.407 -0.697 9.592 1.00 98.56 109 SER A N 1
ATOM 905 C CA . SER A 1 109 ? -22.847 -2.018 10.056 1.00 98.56 109 SER A CA 1
ATOM 906 C C . SER A 1 109 ? -24.225 -2.391 9.491 1.00 98.56 109 SER A C 1
ATOM 908 O O . SER A 1 109 ? -24.389 -3.480 8.942 1.00 98.56 109 SER A O 1
ATOM 910 N N . ASP A 1 110 ? -25.179 -1.454 9.488 1.00 98.38 110 ASP A N 1
ATOM 911 C CA . ASP A 1 110 ? -26.528 -1.636 8.921 1.00 98.38 110 ASP A CA 1
ATOM 912 C C . ASP A 1 110 ? -26.543 -1.785 7.387 1.00 98.38 110 ASP A C 1
ATOM 914 O O . ASP A 1 110 ? -27.532 -2.235 6.790 1.00 98.38 110 ASP A O 1
ATOM 918 N N . LEU A 1 111 ? -25.434 -1.456 6.717 1.00 98.38 111 LEU A N 1
ATOM 919 C CA . LEU A 1 111 ? -25.241 -1.761 5.297 1.00 98.38 111 LEU A CA 1
ATOM 920 C C . LEU A 1 111 ? -24.819 -3.219 5.047 1.00 98.38 111 LEU A C 1
ATOM 922 O O . LEU A 1 111 ? -24.852 -3.652 3.896 1.00 98.38 111 LEU A O 1
ATOM 926 N N . GLY A 1 112 ? -24.471 -3.974 6.096 1.00 97.81 112 GLY A N 1
ATOM 927 C CA . GLY A 1 112 ? -24.031 -5.372 6.034 1.00 97.81 112 GLY A CA 1
ATOM 928 C C . GLY A 1 112 ? -22.536 -5.582 6.296 1.00 97.81 112 GLY A C 1
ATOM 929 O O . GLY A 1 112 ? -22.043 -6.697 6.118 1.00 97.81 112 GLY A O 1
ATOM 930 N N . CYS A 1 113 ? -21.798 -4.539 6.691 1.00 98.38 113 CYS A N 1
ATOM 931 C CA . CYS A 1 113 ? -20.389 -4.661 7.062 1.00 98.38 113 CYS A CA 1
ATOM 932 C C . CYS A 1 113 ? -20.242 -5.278 8.463 1.00 98.38 113 CYS A C 1
ATOM 934 O O . CYS A 1 113 ? -20.947 -4.897 9.397 1.00 98.38 113 CYS A O 1
ATOM 936 N N . GLN A 1 114 ? -19.313 -6.224 8.602 1.00 97.62 114 GLN A N 1
ATOM 937 C CA . GLN A 1 114 ? -19.094 -6.999 9.833 1.00 97.62 114 GLN A CA 1
ATOM 938 C C . GLN A 1 114 ? -17.660 -6.891 10.367 1.00 97.62 114 GLN A C 1
ATOM 940 O O . GLN A 1 114 ? -17.343 -7.493 11.385 1.00 97.62 114 GLN A O 1
ATOM 945 N N . ALA A 1 115 ? -16.782 -6.157 9.681 1.00 98.69 115 ALA A N 1
ATOM 946 C CA . ALA A 1 115 ? -15.389 -5.992 10.069 1.00 98.69 115 ALA A CA 1
ATOM 947 C C . ALA A 1 115 ? -14.997 -4.518 9.988 1.00 98.69 115 ALA A C 1
ATOM 949 O O . ALA A 1 115 ? -15.345 -3.831 9.025 1.00 98.69 115 ALA A O 1
ATOM 950 N N . PHE A 1 116 ? -14.267 -4.033 10.987 1.00 98.94 116 PHE A N 1
ATOM 951 C CA . PHE A 1 116 ? -14.025 -2.601 11.162 1.00 98.94 116 PHE A CA 1
ATOM 952 C C . PHE A 1 116 ? -12.567 -2.301 11.491 1.00 98.94 116 PHE A C 1
ATOM 954 O O . PHE A 1 116 ? -11.831 -3.172 11.951 1.00 98.94 116 PHE A O 1
ATOM 961 N N . ALA A 1 117 ? -12.151 -1.059 11.264 1.00 98.88 117 ALA A N 1
ATOM 962 C CA . ALA A 1 117 ? -10.860 -0.557 11.698 1.00 98.88 117 ALA A CA 1
ATOM 963 C C . ALA A 1 117 ? -10.953 0.892 12.191 1.00 98.88 117 ALA A C 1
ATOM 965 O O . ALA A 1 117 ? -11.642 1.711 11.580 1.00 98.88 117 ALA A O 1
ATOM 966 N N . ILE A 1 118 ? -10.219 1.220 13.253 1.00 98.88 118 ILE A N 1
ATOM 967 C CA . ILE A 1 118 ? -9.997 2.603 13.692 1.00 98.88 118 ILE A CA 1
ATOM 968 C C . ILE A 1 118 ? -8.532 2.946 13.460 1.00 98.88 118 ILE A C 1
ATOM 970 O O . ILE A 1 118 ? -7.644 2.222 13.918 1.00 98.88 118 ILE A O 1
ATOM 974 N N . LEU A 1 119 ? -8.286 4.025 12.719 1.00 98.75 119 LEU A N 1
ATOM 975 C CA . LEU A 1 119 ? -6.942 4.422 12.318 1.00 98.75 119 LEU A CA 1
ATOM 976 C C . LEU A 1 119 ? -6.522 5.727 13.004 1.00 98.75 119 LEU A C 1
ATOM 978 O O . LEU A 1 119 ? -7.216 6.744 12.916 1.00 98.75 119 LEU A O 1
ATOM 982 N N . PHE A 1 120 ? -5.371 5.689 13.671 1.00 98.56 120 PHE A N 1
ATOM 983 C CA . PHE A 1 120 ? -4.719 6.841 14.293 1.00 98.56 120 PHE A CA 1
ATOM 984 C C . PHE A 1 120 ? -3.342 7.122 13.668 1.00 98.56 120 PHE A C 1
ATOM 986 O O . PHE A 1 120 ? -2.434 7.601 14.350 1.00 98.56 120 PHE A O 1
ATOM 993 N N . ASP A 1 121 ? -3.182 6.821 12.377 1.00 96.81 121 ASP A N 1
ATOM 994 C CA . ASP A 1 121 ? -1.991 7.114 11.580 1.00 96.81 121 ASP A CA 1
ATOM 995 C C . ASP A 1 121 ? -1.937 8.582 11.122 1.00 96.81 121 ASP A C 1
ATOM 997 O O . ASP A 1 121 ? -2.956 9.225 10.840 1.00 96.81 121 ASP A O 1
ATOM 1001 N N . ASP A 1 122 ? -0.713 9.101 11.008 1.00 92.56 122 ASP A N 1
ATOM 1002 C CA . ASP A 1 122 ? -0.398 10.441 10.503 1.00 92.56 122 ASP A CA 1
ATOM 1003 C C . ASP A 1 122 ? -1.138 11.569 11.248 1.00 92.56 122 ASP A C 1
ATOM 1005 O O . ASP A 1 122 ? -1.769 12.440 10.638 1.00 92.56 122 ASP A O 1
ATOM 1009 N N . ILE A 1 123 ? -1.077 11.539 12.583 1.00 94.25 123 ILE A N 1
ATOM 1010 C CA . ILE A 1 123 ? -1.627 12.569 13.477 1.00 94.25 123 ILE A CA 1
ATOM 1011 C C . ILE A 1 123 ? -0.565 13.077 14.460 1.00 94.25 123 ILE A C 1
ATOM 1013 O O . ILE A 1 123 ? 0.458 12.428 14.692 1.00 94.25 123 ILE A O 1
ATOM 1017 N N . ASP A 1 124 ? -0.802 14.259 15.029 1.00 88.69 124 ASP A N 1
ATOM 1018 C CA . ASP A 1 124 ? 0.025 14.786 16.117 1.00 88.69 124 ASP A CA 1
ATOM 1019 C C . ASP A 1 124 ? -0.185 13.950 17.396 1.00 88.69 124 ASP A C 1
ATOM 1021 O O . ASP A 1 124 ? -1.260 13.406 17.627 1.00 88.69 124 ASP A O 1
ATOM 1025 N N . HIS A 1 125 ? 0.850 13.856 18.229 1.00 88.38 125 HIS A N 1
ATOM 1026 C CA . HIS A 1 125 ? 0.816 13.176 19.529 1.00 88.38 125 HIS A CA 1
ATOM 1027 C C . HIS A 1 125 ? 0.271 14.087 20.645 1.00 88.38 125 HIS A C 1
ATOM 1029 O O . HIS A 1 125 ? 0.306 13.724 21.823 1.00 88.38 125 HIS A O 1
ATOM 1035 N N . SER A 1 126 ? -0.177 15.297 20.301 1.00 89.56 126 SER A N 1
ATOM 1036 C CA . SER A 1 126 ? -0.735 16.258 21.243 1.00 89.56 126 SER A CA 1
ATOM 1037 C C . SER A 1 126 ? -2.217 15.986 21.522 1.00 89.56 126 SER A C 1
ATOM 1039 O O . SER A 1 126 ? -3.004 15.674 20.633 1.00 89.56 126 SER A O 1
ATOM 1041 N N . MET A 1 127 ? -2.601 16.110 22.793 1.00 93.06 127 MET A N 1
ATOM 1042 C CA . MET A 1 127 ? -3.996 16.068 23.233 1.00 93.06 127 MET A CA 1
ATOM 1043 C C . MET A 1 127 ? -4.498 17.489 23.476 1.00 93.06 127 MET A C 1
ATOM 1045 O O . MET A 1 127 ? -3.730 18.365 23.886 1.00 93.06 127 MET A O 1
ATOM 1049 N N . CYS A 1 128 ? -5.796 17.728 23.277 1.00 95.00 128 CYS A N 1
ATOM 1050 C CA . CYS A 1 128 ? -6.391 18.980 23.726 1.00 95.00 128 CYS A CA 1
ATOM 1051 C C . CYS A 1 128 ? -6.445 19.018 25.268 1.00 95.00 128 CYS A C 1
ATOM 1053 O O . CYS A 1 128 ? -6.194 18.017 25.948 1.00 95.00 128 CYS A O 1
ATOM 1055 N N . GLN A 1 129 ? -6.770 20.181 25.841 1.00 96.50 129 GLN A N 1
ATOM 1056 C CA . GLN A 1 129 ? -6.802 20.344 27.298 1.00 96.50 129 GLN A CA 1
ATOM 1057 C C . GLN A 1 129 ? -7.780 19.367 27.971 1.00 96.50 129 GLN A C 1
ATOM 1059 O O . GLN A 1 129 ? -7.413 18.731 28.952 1.00 96.50 129 GLN A O 1
ATOM 1064 N N . ALA A 1 130 ? -8.985 19.206 27.415 1.00 96.94 130 ALA A N 1
ATOM 1065 C CA . ALA A 1 130 ? -10.000 18.316 27.979 1.00 96.94 130 ALA A CA 1
ATOM 1066 C C . ALA A 1 130 ? -9.523 16.853 28.026 1.00 96.94 130 ALA A C 1
ATOM 1068 O O . ALA A 1 130 ? -9.690 16.174 29.035 1.00 96.94 130 ALA A O 1
ATOM 1069 N N . ASP A 1 131 ? -8.856 16.388 26.966 1.00 97.69 131 ASP A N 1
ATOM 1070 C CA . ASP A 1 131 ? -8.311 15.030 26.908 1.00 97.69 131 ASP A CA 1
ATOM 1071 C C . ASP A 1 131 ? -7.114 14.845 27.847 1.00 97.69 131 ASP A C 1
ATOM 1073 O O . ASP A 1 131 ? -6.983 13.795 28.470 1.00 97.69 131 ASP A O 1
ATOM 1077 N N . SER A 1 132 ? -6.285 15.878 28.014 1.00 96.50 132 SER A N 1
ATOM 1078 C CA . SER A 1 132 ? -5.155 15.853 28.955 1.00 96.50 132 SER A CA 1
ATOM 1079 C C . SER A 1 132 ? -5.599 15.796 30.421 1.00 96.50 132 SER A C 1
ATOM 1081 O O . SER A 1 132 ? -4.863 15.299 31.268 1.00 96.50 132 SER A O 1
ATOM 1083 N N . GLU A 1 133 ? -6.789 16.315 30.733 1.00 97.44 133 GLU A N 1
ATOM 1084 C CA . GLU A 1 133 ? -7.399 16.222 32.065 1.00 97.44 133 GLU A CA 1
ATOM 1085 C C . GLU A 1 133 ? -8.079 14.858 32.293 1.00 97.44 133 GLU A C 1
ATOM 1087 O O . GLU A 1 133 ? -8.135 14.381 33.427 1.00 97.44 133 GLU A O 1
ATOM 1092 N N . ALA A 1 134 ? -8.573 14.218 31.227 1.00 97.75 134 ALA A N 1
ATOM 1093 C CA . ALA A 1 134 ? -9.318 12.960 31.293 1.00 97.75 134 ALA A CA 1
ATOM 1094 C C . ALA A 1 134 ? -8.447 11.696 31.176 1.00 97.75 134 ALA A C 1
ATOM 1096 O O . ALA A 1 134 ? -8.808 10.653 31.727 1.00 97.75 134 ALA A O 1
ATOM 1097 N N . PHE A 1 135 ? -7.320 11.757 30.462 1.00 97.94 135 PHE A N 1
ATOM 1098 C CA . PHE A 1 135 ? -6.489 10.592 30.154 1.00 97.94 135 PHE A CA 1
ATOM 1099 C C . PHE A 1 135 ? -5.033 10.788 30.577 1.00 97.94 135 PHE A C 1
ATOM 1101 O O . PHE A 1 135 ? -4.452 11.860 30.453 1.00 97.94 135 PHE A O 1
ATOM 1108 N N . THR A 1 136 ? -4.414 9.701 31.035 1.00 96.81 136 THR A N 1
ATOM 1109 C CA . THR A 1 136 ? -3.015 9.677 31.485 1.00 96.81 136 THR A CA 1
ATOM 1110 C C . THR A 1 136 ? -2.008 9.750 30.337 1.00 96.81 136 THR A C 1
ATOM 1112 O O . THR A 1 136 ? -0.875 10.187 30.539 1.00 96.81 136 THR A O 1
ATOM 1115 N N . SER A 1 137 ? -2.391 9.312 29.137 1.00 97.62 137 SER A N 1
ATOM 1116 C CA . SER A 1 137 ? -1.547 9.324 27.943 1.00 97.62 137 SER A CA 1
ATOM 1117 C C . SER A 1 137 ? -2.388 9.321 26.664 1.00 97.62 137 SER A C 1
ATOM 1119 O O . SER A 1 137 ? -3.573 8.980 26.677 1.00 97.62 137 SER A O 1
ATOM 1121 N N . PHE A 1 138 ? -1.749 9.650 25.538 1.00 97.81 138 PHE A N 1
ATOM 1122 C CA . PHE A 1 138 ? -2.382 9.597 24.218 1.00 97.81 138 PHE A CA 1
ATOM 1123 C C . PHE A 1 138 ? -2.808 8.173 23.828 1.00 97.81 138 PHE A C 1
ATOM 1125 O O . PHE A 1 138 ? -3.899 7.974 23.298 1.00 97.81 138 PHE A O 1
ATOM 1132 N N . ALA A 1 139 ? -1.988 7.168 24.163 1.00 98.44 139 ALA A N 1
ATOM 1133 C CA . ALA A 1 139 ? -2.332 5.761 23.966 1.00 98.44 139 ALA A CA 1
ATOM 1134 C C . ALA A 1 139 ? -3.569 5.364 24.783 1.00 98.44 139 ALA A C 1
ATOM 1136 O O . ALA A 1 139 ? -4.476 4.736 24.246 1.00 98.44 139 ALA A O 1
ATOM 1137 N N . HIS A 1 140 ? -3.645 5.786 26.050 1.00 98.50 140 HIS A N 1
ATOM 1138 C CA . HIS A 1 140 ? -4.780 5.484 26.923 1.00 98.50 140 HIS A CA 1
ATOM 1139 C C . HIS A 1 140 ? -6.093 6.070 26.374 1.00 98.50 140 HIS A C 1
ATOM 1141 O O . HIS A 1 140 ? -7.121 5.391 26.376 1.00 98.50 140 HIS A O 1
ATOM 1147 N N . ALA A 1 141 ? -6.058 7.290 25.823 1.00 98.62 141 ALA A N 1
ATOM 1148 C CA . ALA A 1 141 ? -7.209 7.904 25.158 1.00 98.62 141 ALA A CA 1
ATOM 1149 C C . ALA A 1 141 ? -7.678 7.094 23.932 1.00 98.62 141 ALA A C 1
ATOM 1151 O O . ALA A 1 141 ? -8.858 6.747 23.816 1.00 98.62 141 ALA A O 1
ATOM 1152 N N . GLN A 1 142 ? -6.746 6.730 23.045 1.00 98.75 142 GLN A N 1
ATOM 1153 C CA . GLN A 1 142 ? -7.041 5.951 21.838 1.00 98.75 142 GLN A CA 1
ATOM 1154 C C . GLN A 1 142 ? -7.573 4.554 22.161 1.00 98.75 142 GLN A C 1
ATOM 1156 O O . GLN A 1 142 ? -8.581 4.131 21.592 1.00 98.75 142 GLN A O 1
ATOM 1161 N N . VAL A 1 143 ? -6.927 3.844 23.086 1.00 98.88 143 VAL A N 1
ATOM 1162 C CA . VAL A 1 143 ? -7.332 2.502 23.517 1.00 98.88 143 VAL A CA 1
ATOM 1163 C C . VAL A 1 143 ? -8.715 2.532 24.161 1.00 98.88 143 VAL A C 1
ATOM 1165 O O . VAL A 1 143 ? -9.554 1.698 23.826 1.00 98.88 143 VAL A O 1
ATOM 1168 N N . THR A 1 144 ? -8.996 3.521 25.015 1.00 98.81 144 THR A N 1
ATOM 1169 C CA . THR A 1 144 ? -10.311 3.664 25.661 1.00 98.81 144 THR A CA 1
ATOM 1170 C C . THR A 1 144 ? -11.425 3.800 24.626 1.00 98.81 144 THR A C 1
ATOM 1172 O O . THR A 1 144 ? -12.395 3.039 24.658 1.00 98.81 144 THR A O 1
ATOM 1175 N N . VAL A 1 145 ? -11.274 4.721 23.667 1.00 98.75 145 VAL A N 1
ATOM 1176 C CA . VAL A 1 145 ? -12.264 4.911 22.595 1.00 98.75 145 VAL A CA 1
ATOM 1177 C C . VAL A 1 145 ? -12.368 3.665 21.714 1.00 98.75 145 VAL A C 1
ATOM 1179 O O . VAL A 1 145 ? -13.472 3.233 21.392 1.00 98.75 145 VAL A O 1
ATOM 1182 N N . THR A 1 146 ? -11.244 3.044 21.357 1.00 98.94 146 THR A N 1
ATOM 1183 C CA . THR A 1 146 ? -11.229 1.855 20.491 1.00 98.94 146 THR A CA 1
ATOM 1184 C C . THR A 1 146 ? -11.941 0.670 21.148 1.00 98.94 146 THR A C 1
ATOM 1186 O O . THR A 1 146 ? -12.802 0.054 20.520 1.00 98.94 146 THR A O 1
ATOM 1189 N N . ASN A 1 147 ? -11.658 0.393 22.423 1.00 98.94 147 ASN A N 1
ATOM 1190 C CA . ASN A 1 147 ? -12.310 -0.667 23.194 1.00 98.94 147 ASN A CA 1
ATOM 1191 C C . ASN A 1 147 ? -13.821 -0.429 23.335 1.00 98.94 147 ASN A C 1
ATOM 1193 O O . ASN A 1 147 ? -14.616 -1.360 23.211 1.00 98.94 147 ASN A O 1
ATOM 1197 N N . GLU A 1 148 ? -14.230 0.817 23.579 1.00 98.81 148 GLU A N 1
ATOM 1198 C CA . GLU A 1 148 ? -15.641 1.204 23.678 1.00 98.81 148 GLU A CA 1
ATOM 1199 C C . GLU A 1 148 ? -16.388 0.987 22.352 1.00 98.81 148 GLU A C 1
ATOM 1201 O O . GLU A 1 148 ? -17.513 0.483 22.339 1.00 98.81 148 GLU A O 1
ATOM 1206 N N . ILE A 1 149 ? -15.759 1.325 21.224 1.00 98.88 149 ILE A N 1
ATOM 1207 C CA . ILE A 1 149 ? -16.318 1.088 19.889 1.00 98.88 149 ILE A CA 1
ATOM 1208 C C . ILE A 1 149 ? -16.383 -0.404 19.555 1.00 98.88 149 ILE A C 1
ATOM 1210 O O . ILE A 1 149 ? -17.408 -0.860 19.044 1.00 98.88 149 ILE A O 1
ATOM 1214 N N . TYR A 1 150 ? -15.333 -1.165 19.865 1.00 98.88 150 TYR A N 1
ATOM 1215 C CA . TYR A 1 150 ? -15.297 -2.614 19.664 1.00 98.88 150 TYR A CA 1
ATOM 1216 C C . TYR A 1 150 ? -16.457 -3.311 20.387 1.00 98.88 150 TYR A C 1
ATOM 1218 O O . TYR A 1 150 ? -17.229 -4.040 19.763 1.00 98.88 150 TYR A O 1
ATOM 1226 N N . ARG A 1 151 ? -16.657 -3.000 21.675 1.00 98.81 151 ARG A N 1
ATOM 1227 C CA . ARG A 1 151 ? -17.783 -3.523 22.467 1.00 98.81 151 ARG A CA 1
ATOM 1228 C C . ARG A 1 151 ? -19.135 -3.064 21.936 1.00 98.81 151 ARG A C 1
ATOM 1230 O O . ARG A 1 151 ? -20.061 -3.864 21.841 1.00 98.81 151 ARG A O 1
ATOM 1237 N N . PHE A 1 152 ? -19.262 -1.788 21.569 1.00 98.75 152 PHE A N 1
ATOM 1238 C CA . PHE A 1 152 ? -20.506 -1.241 21.022 1.00 98.75 152 PHE A CA 1
ATOM 1239 C C . PHE A 1 152 ? -20.959 -1.964 19.745 1.00 98.75 152 PHE A C 1
ATOM 1241 O O . PHE A 1 152 ? -22.156 -2.167 19.550 1.00 98.75 152 PHE A O 1
ATOM 1248 N N . LEU A 1 153 ? -20.016 -2.368 18.892 1.00 98.62 153 LEU A N 1
ATOM 1249 C CA . LEU A 1 153 ? -20.293 -3.120 17.666 1.00 98.62 153 LEU A CA 1
ATOM 1250 C C . LEU A 1 153 ? -20.520 -4.621 17.906 1.00 98.62 153 LEU A C 1
ATOM 1252 O O . LEU A 1 153 ? -20.738 -5.353 16.943 1.00 98.62 153 LEU A O 1
ATOM 1256 N N . GLY A 1 154 ? -20.506 -5.073 19.163 1.00 98.38 154 GLY A N 1
ATOM 1257 C CA . GLY A 1 154 ? -20.720 -6.471 19.521 1.00 98.38 154 GLY A CA 1
ATOM 1258 C C . GLY A 1 154 ? -19.491 -7.350 19.313 1.00 98.38 154 GLY A C 1
ATOM 1259 O O . GLY A 1 154 ? -19.658 -8.515 18.980 1.00 98.38 154 GLY A O 1
ATOM 1260 N N . GLU A 1 155 ? -18.290 -6.791 19.495 1.00 98.38 155 GLU A N 1
ATOM 1261 C CA . GLU A 1 155 ? -17.017 -7.527 19.479 1.00 98.38 155 GLU A CA 1
ATOM 1262 C C . GLU A 1 155 ? -16.799 -8.338 18.182 1.00 98.38 155 GLU A C 1
ATOM 1264 O O . GLU A 1 155 ? -16.678 -9.561 18.218 1.00 98.38 155 GLU A O 1
ATOM 1269 N N . PRO A 1 156 ? -16.794 -7.681 17.002 1.00 97.75 156 PRO A N 1
ATOM 1270 C CA . PRO A 1 156 ? -16.716 -8.380 15.721 1.00 97.75 156 PRO A CA 1
ATOM 1271 C C . PRO A 1 156 ? -15.402 -9.158 15.559 1.00 97.75 156 PRO A C 1
ATOM 1273 O O . PRO A 1 156 ? -14.333 -8.646 15.884 1.00 97.75 156 PRO A O 1
ATOM 1276 N N . ASP A 1 157 ? -15.469 -10.332 14.917 1.00 95.69 157 ASP A N 1
ATOM 1277 C CA . ASP A 1 157 ? -14.328 -11.246 14.700 1.00 95.69 157 ASP A CA 1
ATOM 1278 C C . ASP A 1 157 ? -13.084 -10.593 14.071 1.00 95.69 157 ASP A C 1
ATOM 1280 O O . ASP A 1 157 ? -11.961 -11.087 14.212 1.00 95.69 157 ASP A O 1
ATOM 1284 N N . VAL A 1 158 ? -13.285 -9.519 13.301 1.00 98.31 158 VAL A N 1
ATOM 1285 C CA . VAL A 1 158 ? -12.209 -8.709 12.730 1.00 98.31 158 VAL A CA 1
ATOM 1286 C C . VAL A 1 158 ? -12.438 -7.246 13.077 1.00 98.31 158 VAL A C 1
ATOM 1288 O O . VAL A 1 158 ? -13.242 -6.550 12.452 1.00 98.31 158 VAL A O 1
ATOM 1291 N N . PHE A 1 159 ? -11.656 -6.777 14.044 1.00 98.88 159 PHE A N 1
ATOM 1292 C CA . PHE A 1 159 ? -11.530 -5.373 14.393 1.00 98.88 159 PHE A CA 1
ATOM 1293 C C . PHE A 1 159 ? -10.053 -4.982 14.399 1.00 98.88 159 PHE A C 1
ATOM 1295 O O . PHE A 1 159 ? -9.246 -5.624 15.073 1.00 98.88 159 PHE A O 1
ATOM 1302 N N . LEU A 1 160 ? -9.688 -3.963 13.623 1.00 98.88 160 LEU A N 1
ATOM 1303 C CA . LEU A 1 160 ? -8.302 -3.527 13.472 1.00 98.88 160 LEU A CA 1
ATOM 1304 C C . LEU A 1 160 ? -8.067 -2.167 14.140 1.00 98.88 160 LEU A C 1
ATOM 1306 O O . LEU A 1 160 ? -8.914 -1.276 14.106 1.00 98.88 160 LEU A O 1
ATOM 1310 N N . PHE A 1 161 ? -6.879 -1.986 14.695 1.00 98.94 161 PHE A N 1
ATOM 1311 C CA . PHE A 1 161 ? -6.421 -0.732 15.276 1.00 98.94 161 PHE A CA 1
ATOM 1312 C C . PHE A 1 161 ? -5.101 -0.330 14.620 1.00 98.94 161 PHE A C 1
ATOM 1314 O O . PHE A 1 161 ? -4.133 -1.090 14.684 1.00 98.94 161 PHE A O 1
ATOM 1321 N N . CYS A 1 162 ? -5.049 0.843 13.983 1.00 98.88 162 CYS A N 1
ATOM 1322 C CA . CYS A 1 162 ? -3.784 1.418 13.523 1.00 98.88 162 CYS A CA 1
ATOM 1323 C C . CYS A 1 162 ? -3.245 2.388 14.578 1.00 98.88 162 CYS A C 1
ATOM 1325 O O . CYS A 1 162 ? -3.865 3.438 14.773 1.00 98.88 162 CYS A O 1
ATOM 1327 N N . PRO A 1 163 ? -2.130 2.061 15.255 1.00 98.75 163 PRO A N 1
ATOM 1328 C CA . PRO A 1 163 ? -1.506 2.966 16.209 1.00 98.75 163 PRO A CA 1
ATOM 1329 C C . PRO A 1 163 ? -0.923 4.201 15.514 1.00 98.75 163 PRO A C 1
ATOM 1331 O O . PRO A 1 163 ? -0.624 4.182 14.324 1.00 98.75 163 PRO A O 1
ATOM 1334 N N . THR A 1 164 ? -0.668 5.257 16.281 1.00 98.50 164 THR A N 1
ATOM 1335 C CA . THR A 1 164 ? 0.121 6.409 15.820 1.00 98.50 164 THR A CA 1
ATOM 1336 C C . THR A 1 164 ? 1.586 6.026 15.624 1.00 98.50 164 THR A C 1
ATOM 1338 O O . THR A 1 164 ? 2.195 6.379 14.615 1.00 98.50 164 THR A O 1
ATOM 1341 N N . GLU A 1 165 ? 2.144 5.218 16.527 1.00 98.38 165 GLU A N 1
ATOM 1342 C CA . GLU A 1 165 ? 3.446 4.580 16.335 1.00 98.38 165 GLU A CA 1
ATOM 1343 C C . GLU A 1 165 ? 3.284 3.254 15.567 1.00 98.38 165 GLU A C 1
ATOM 1345 O O . GLU A 1 165 ? 3.366 2.180 16.149 1.00 98.38 165 GLU A O 1
ATOM 1350 N N . TYR A 1 166 ? 3.019 3.303 14.257 1.00 98.50 166 TYR A N 1
ATOM 1351 C CA . TYR A 1 166 ? 2.743 2.115 13.417 1.00 98.50 166 TYR A CA 1
ATOM 1352 C C . TYR A 1 166 ? 3.970 1.480 12.742 1.00 98.50 166 TYR A C 1
ATOM 1354 O O . TYR A 1 166 ? 3.846 0.592 11.885 1.00 98.50 166 TYR A O 1
ATOM 1362 N N . CYS A 1 167 ? 5.175 1.949 13.066 1.00 98.25 167 CYS A N 1
ATOM 1363 C CA . CYS A 1 167 ? 6.417 1.368 12.567 1.00 98.25 167 CYS A CA 1
ATOM 1364 C C . CYS A 1 167 ? 7.583 1.623 13.518 1.00 98.25 167 CYS A C 1
ATOM 1366 O O . CYS A 1 167 ? 7.577 2.590 14.279 1.00 98.25 167 CYS A O 1
ATOM 1368 N N . GLY A 1 168 ? 8.631 0.803 13.415 1.00 97.62 168 GLY A N 1
ATOM 1369 C CA . GLY A 1 168 ? 9.772 0.861 14.332 1.00 97.62 168 GLY A CA 1
ATOM 1370 C C . GLY A 1 168 ? 10.461 2.229 14.384 1.00 97.62 168 GLY A C 1
ATOM 1371 O O . GLY A 1 168 ? 10.908 2.639 15.448 1.00 97.62 168 GLY A O 1
ATOM 1372 N N . SER A 1 169 ? 10.512 2.968 13.268 1.00 97.06 169 SER A N 1
ATOM 1373 C CA . SER A 1 169 ? 11.109 4.312 13.229 1.00 97.06 169 SER A CA 1
ATOM 1374 C C . SER A 1 169 ? 10.260 5.414 13.867 1.00 97.06 169 SER A C 1
ATOM 1376 O O . SER A 1 169 ? 10.780 6.509 14.065 1.00 97.06 169 SER A O 1
ATOM 1378 N N . LEU A 1 170 ? 8.978 5.156 14.142 1.00 97.12 170 LEU A N 1
ATOM 1379 C CA . LEU A 1 170 ? 8.099 6.082 14.866 1.00 97.12 170 LEU A CA 1
ATOM 1380 C C . LEU A 1 170 ? 8.113 5.824 16.377 1.00 97.12 170 LEU A C 1
ATOM 1382 O O . LEU A 1 170 ? 7.716 6.696 17.140 1.00 97.12 170 LEU A O 1
ATOM 1386 N N . CYS A 1 171 ? 8.602 4.662 16.814 1.00 97.19 171 CYS A N 1
ATOM 1387 C CA . CYS A 1 171 ? 8.650 4.310 18.225 1.00 97.19 171 CYS A CA 1
ATOM 1388 C C . CYS A 1 171 ? 9.800 4.989 18.963 1.00 97.19 171 CYS A C 1
ATOM 1390 O O . CYS A 1 171 ? 10.948 4.959 18.515 1.00 97.19 171 CYS A O 1
ATOM 1392 N N . SER A 1 172 ? 9.509 5.513 20.154 1.00 93.69 172 SER A N 1
ATOM 1393 C CA . SER A 1 172 ? 10.500 6.167 21.009 1.00 93.69 172 SER A CA 1
ATOM 1394 C C . SER A 1 172 ? 10.574 5.514 22.397 1.00 93.69 172 SER A C 1
ATOM 1396 O O . SER A 1 172 ? 9.552 5.426 23.073 1.00 93.69 172 SER A O 1
ATOM 1398 N N . PRO A 1 173 ? 11.760 5.075 22.875 1.00 95.19 173 PRO A N 1
ATOM 1399 C CA . PRO A 1 173 ? 13.058 5.090 22.188 1.00 95.19 173 PRO A CA 1
ATOM 1400 C C . PRO A 1 173 ? 13.248 3.936 21.181 1.00 95.19 173 PRO A C 1
ATOM 1402 O O . PRO A 1 173 ? 14.174 3.981 20.374 1.00 95.19 173 PRO A O 1
ATOM 1405 N N . SER A 1 174 ? 12.425 2.889 21.259 1.00 96.50 174 SER A N 1
ATOM 1406 C CA . SER A 1 174 ? 12.390 1.730 20.354 1.00 96.50 174 SER A CA 1
ATOM 1407 C C . SER A 1 174 ? 11.027 1.042 20.464 1.00 96.50 174 SER A C 1
ATOM 1409 O O . SER A 1 174 ? 10.286 1.329 21.403 1.00 96.50 174 SER A O 1
ATOM 1411 N N . ALA A 1 175 ? 10.700 0.111 19.560 1.00 95.88 175 ALA A N 1
ATOM 1412 C CA . ALA A 1 175 ? 9.425 -0.614 19.603 1.00 95.88 175 ALA A CA 1
ATOM 1413 C C . ALA A 1 175 ? 9.214 -1.333 20.952 1.00 95.88 175 ALA A C 1
ATOM 1415 O O . ALA A 1 175 ? 8.236 -1.068 21.643 1.00 95.88 175 ALA A O 1
ATOM 1416 N N . SER A 1 176 ? 10.187 -2.136 21.397 1.00 95.88 176 SER A N 1
ATOM 1417 C CA . SER A 1 176 ? 10.143 -2.863 22.684 1.00 95.88 176 SER A CA 1
ATOM 1418 C C . SER A 1 176 ? 10.051 -1.998 23.948 1.00 95.88 176 SER A C 1
ATOM 1420 O O . SER A 1 176 ? 9.723 -2.507 25.020 1.00 95.88 176 SER A O 1
ATOM 1422 N N . LYS A 1 177 ? 10.394 -0.708 23.868 1.00 97.00 177 LYS A N 1
ATOM 1423 C CA . LYS A 1 177 ? 10.483 0.194 25.031 1.00 97.00 177 LYS A CA 1
ATOM 1424 C C . LYS A 1 177 ? 9.559 1.401 24.923 1.00 97.00 177 LYS A C 1
ATOM 1426 O O . LYS A 1 177 ? 9.677 2.304 25.747 1.00 97.00 177 LYS A O 1
ATOM 1431 N N . SER A 1 178 ? 8.695 1.439 23.913 1.00 98.12 178 SER A N 1
ATOM 1432 C CA . SER A 1 178 ? 7.751 2.532 23.724 1.00 98.12 178 SER A CA 1
ATOM 1433 C C . SER A 1 178 ? 6.670 2.477 24.808 1.00 98.12 178 SER A C 1
ATOM 1435 O O . SER A 1 178 ? 5.923 1.497 24.853 1.00 98.12 178 SER A O 1
ATOM 1437 N N . PRO A 1 179 ? 6.527 3.515 25.657 1.00 98.19 179 PRO A N 1
ATOM 1438 C CA . PRO A 1 179 ? 5.427 3.581 26.620 1.00 98.19 179 PRO A CA 1
ATOM 1439 C C . PRO A 1 179 ? 4.056 3.607 25.930 1.00 98.19 179 PRO A C 1
ATOM 1441 O O . PRO A 1 179 ? 3.070 3.102 26.468 1.00 98.19 179 PRO A O 1
ATOM 1444 N N . TYR A 1 180 ? 4.000 4.180 24.722 1.00 98.56 180 TYR A N 1
ATOM 1445 C CA . TYR A 1 180 ? 2.802 4.201 23.893 1.00 98.56 180 TYR A CA 1
ATOM 1446 C C . TYR A 1 180 ? 2.410 2.771 23.487 1.00 98.56 180 TYR A C 1
ATOM 1448 O O . TYR A 1 180 ? 1.281 2.358 23.749 1.00 98.56 180 TYR A O 1
ATOM 1456 N N . LEU A 1 181 ? 3.341 1.980 22.935 1.00 98.56 181 LEU A N 1
ATOM 1457 C CA . LEU A 1 181 ? 3.048 0.594 22.549 1.00 98.56 181 LEU A CA 1
ATOM 1458 C C . LEU A 1 181 ? 2.816 -0.329 23.746 1.00 98.56 181 LEU A C 1
ATOM 1460 O O . LEU A 1 181 ? 2.002 -1.235 23.628 1.00 98.56 181 LEU A O 1
ATOM 1464 N N . GLN A 1 182 ? 3.471 -0.093 24.887 1.00 98.56 182 GLN A N 1
ATOM 1465 C CA . GLN A 1 182 ? 3.196 -0.830 26.128 1.00 98.56 182 GLN A CA 1
ATOM 1466 C C . GLN A 1 182 ? 1.740 -0.645 26.566 1.00 98.56 182 GLN A C 1
ATOM 1468 O O . GLN A 1 182 ? 1.046 -1.629 26.790 1.00 98.56 182 GLN A O 1
ATOM 1473 N N . THR A 1 183 ? 1.245 0.599 26.565 1.00 98.75 183 THR A N 1
ATOM 1474 C CA . THR A 1 183 ? -0.169 0.892 26.863 1.00 98.75 183 THR A CA 1
ATOM 1475 C C . THR A 1 183 ? -1.101 0.214 25.849 1.00 98.75 183 THR A C 1
ATOM 1477 O O . THR A 1 183 ? -2.096 -0.392 26.227 1.00 98.75 183 THR A O 1
ATOM 1480 N N . VAL A 1 184 ? -0.780 0.261 24.548 1.00 98.81 184 VAL A N 1
ATOM 1481 C CA . VAL A 1 184 ? -1.562 -0.441 23.507 1.00 98.81 184 VAL A CA 1
ATOM 1482 C C . VAL A 1 184 ? -1.547 -1.962 23.713 1.00 98.81 184 VAL A C 1
ATOM 1484 O O . VAL A 1 184 ? -2.563 -2.626 23.509 1.00 98.81 184 VAL A O 1
ATOM 1487 N N . GLY A 1 185 ? -0.414 -2.538 24.103 1.00 98.69 185 GLY A N 1
ATOM 1488 C CA . GLY A 1 185 ? -0.290 -3.964 24.383 1.00 98.69 185 GLY A CA 1
ATOM 1489 C C . GLY A 1 185 ? -1.106 -4.393 25.598 1.00 98.69 185 GLY A C 1
ATOM 1490 O O . GLY A 1 185 ? -1.836 -5.375 25.520 1.00 98.69 185 GLY A O 1
ATOM 1491 N N . GLU A 1 186 ? -1.026 -3.640 26.691 1.00 98.56 186 GLU A N 1
ATOM 1492 C CA . GLU A 1 186 ? -1.650 -3.978 27.975 1.00 98.56 186 GLU A CA 1
ATOM 1493 C C . GLU A 1 186 ? -3.160 -3.694 28.006 1.00 98.56 186 GLU A C 1
ATOM 1495 O O . GLU A 1 186 ? -3.929 -4.529 28.485 1.00 98.56 186 GLU A O 1
ATOM 1500 N N . ASP A 1 187 ? -3.595 -2.554 27.462 1.00 98.75 187 ASP A N 1
ATOM 1501 C CA . ASP A 1 187 ? -4.955 -2.048 27.685 1.00 98.75 187 ASP A CA 1
ATOM 1502 C C . ASP A 1 187 ? -5.915 -2.307 26.509 1.00 98.75 187 ASP A C 1
ATOM 1504 O O . ASP A 1 187 ? -7.140 -2.288 26.685 1.00 98.75 187 ASP A O 1
ATOM 1508 N N . LEU A 1 188 ? -5.408 -2.509 25.284 1.00 98.88 188 LEU A N 1
ATOM 1509 C CA . LEU A 1 188 ? -6.259 -2.803 24.125 1.00 98.88 188 LEU A CA 1
ATOM 1510 C C . LEU A 1 188 ? -6.809 -4.226 24.242 1.00 98.88 188 LEU A C 1
ATOM 1512 O O . LEU A 1 188 ? -6.066 -5.163 24.534 1.00 98.88 188 LEU A O 1
ATOM 1516 N N . LEU A 1 189 ? -8.111 -4.396 23.997 1.00 98.81 189 LEU A N 1
ATOM 1517 C CA . LEU A 1 189 ? -8.751 -5.705 24.127 1.00 98.81 189 LEU A CA 1
ATOM 1518 C C . LEU A 1 189 ? -8.074 -6.755 23.227 1.00 98.81 189 LEU A C 1
ATOM 1520 O O . LEU A 1 189 ? -7.747 -6.453 22.078 1.00 98.81 189 LEU A O 1
ATOM 1524 N N . PRO A 1 190 ? -7.889 -7.995 23.722 1.00 97.69 190 PRO A N 1
ATOM 1525 C CA . PRO A 1 190 ? -6.981 -8.979 23.122 1.00 97.69 190 PRO A CA 1
ATOM 1526 C C . PRO A 1 190 ? -7.372 -9.417 21.705 1.00 97.69 190 PRO A C 1
ATOM 1528 O O . PRO A 1 190 ? -6.508 -9.806 20.923 1.00 97.69 190 PRO A O 1
ATOM 1531 N N . ASP A 1 191 ? -8.657 -9.329 21.364 1.00 97.50 191 ASP A N 1
ATOM 1532 C CA . ASP A 1 191 ? -9.184 -9.698 20.048 1.00 97.50 191 ASP A CA 1
ATOM 1533 C C . ASP A 1 191 ? -9.093 -8.578 19.003 1.00 97.50 191 ASP A C 1
ATOM 1535 O O . ASP A 1 191 ? -9.309 -8.813 17.810 1.00 97.50 191 ASP A O 1
ATOM 1539 N N . ILE A 1 192 ? -8.705 -7.370 19.419 1.00 98.81 192 ILE A N 1
ATOM 1540 C CA . ILE A 1 192 ? -8.424 -6.270 18.503 1.00 98.81 192 ILE A CA 1
ATOM 1541 C C . ILE A 1 192 ? -7.031 -6.470 17.908 1.00 98.81 192 ILE A C 1
ATOM 1543 O O . ILE A 1 192 ? -6.009 -6.493 18.595 1.00 98.81 192 ILE A O 1
ATOM 1547 N N . THR A 1 193 ? -6.979 -6.582 16.586 1.00 98.75 193 THR A N 1
ATOM 1548 C CA . THR A 1 193 ? -5.728 -6.775 15.853 1.00 98.75 193 THR A CA 1
ATOM 1549 C C . THR A 1 193 ? -5.023 -5.440 15.636 1.00 98.75 193 THR A C 1
ATOM 1551 O O . THR A 1 193 ? -5.611 -4.498 15.109 1.00 98.75 193 THR A O 1
ATOM 1554 N N . VAL A 1 194 ? -3.737 -5.363 15.976 1.00 98.94 194 VAL A N 1
ATOM 1555 C CA . VAL A 1 194 ? -2.931 -4.148 15.789 1.00 98.94 194 VAL A CA 1
ATOM 1556 C C . VAL A 1 194 ? -2.251 -4.165 14.421 1.00 98.94 194 VAL A C 1
ATOM 1558 O O . VAL A 1 194 ? -1.642 -5.162 14.028 1.00 98.94 194 VAL A O 1
ATOM 1561 N N . ILE A 1 195 ? -2.360 -3.057 13.691 1.00 98.94 195 ILE A N 1
ATOM 1562 C CA . ILE A 1 195 ? -1.724 -2.849 12.390 1.00 98.94 195 ILE A CA 1
ATOM 1563 C C . ILE A 1 195 ? -0.267 -2.408 12.579 1.00 98.94 195 ILE A C 1
ATOM 1565 O O . ILE A 1 195 ? 0.042 -1.589 13.443 1.00 98.94 195 ILE A O 1
ATOM 1569 N N . TRP A 1 196 ? 0.629 -2.922 11.738 1.00 98.88 196 TRP A N 1
ATOM 1570 C CA . TRP A 1 196 ? 2.055 -2.605 11.758 1.00 98.88 196 TRP A CA 1
ATOM 1571 C C . TRP A 1 196 ? 2.647 -2.563 10.345 1.00 98.88 196 TRP A C 1
ATOM 1573 O O . TRP A 1 196 ? 2.289 -3.374 9.501 1.00 98.88 196 TRP A O 1
ATOM 1583 N N . THR A 1 197 ? 3.591 -1.665 10.062 1.00 98.81 197 THR A N 1
ATOM 1584 C CA . THR A 1 197 ? 4.215 -1.551 8.715 1.00 98.81 197 THR A CA 1
ATOM 1585 C C . THR A 1 197 ? 5.656 -2.085 8.653 1.00 98.81 197 THR A C 1
ATOM 1587 O O . THR A 1 197 ? 6.302 -2.114 7.598 1.00 98.81 197 THR A O 1
ATOM 1590 N N . GLY A 1 198 ? 6.178 -2.554 9.790 1.00 98.06 198 GLY A N 1
ATOM 1591 C CA . GLY A 1 198 ? 7.537 -3.068 9.941 1.00 98.06 198 GLY A CA 1
ATOM 1592 C C . GLY A 1 198 ? 8.503 -2.045 10.540 1.00 98.06 198 GLY A C 1
ATOM 1593 O O . GLY A 1 198 ? 8.129 -1.171 11.318 1.00 98.06 198 GLY A O 1
ATOM 1594 N N . SER A 1 199 ? 9.785 -2.162 10.195 1.00 96.69 199 SER A N 1
ATOM 1595 C CA . SER A 1 199 ? 10.844 -1.284 10.727 1.00 96.69 199 SER A CA 1
ATOM 1596 C C . SER A 1 199 ? 10.719 0.179 10.283 1.00 96.69 199 SER A C 1
ATOM 1598 O O . SER A 1 199 ? 11.231 1.075 10.951 1.00 96.69 199 SER A O 1
ATOM 1600 N N . LYS A 1 200 ? 10.061 0.419 9.147 1.00 97.69 200 LYS A N 1
ATOM 1601 C CA . LYS A 1 200 ? 9.794 1.737 8.565 1.00 97.69 200 LYS A CA 1
ATOM 1602 C C . LYS A 1 200 ? 8.409 1.729 7.935 1.00 97.69 200 LYS A C 1
ATOM 1604 O O . LYS A 1 200 ? 7.924 0.660 7.580 1.00 97.69 200 LYS A O 1
ATOM 1609 N N . VAL A 1 201 ? 7.883 2.920 7.650 1.00 97.88 201 VAL A N 1
ATOM 1610 C CA . VAL A 1 201 ? 6.672 3.107 6.830 1.00 97.88 201 VAL A CA 1
ATOM 1611 C C . VAL A 1 201 ? 6.733 2.264 5.550 1.00 97.88 201 VAL A C 1
ATOM 1613 O O . VAL A 1 201 ? 5.787 1.554 5.232 1.00 97.88 201 VAL A O 1
ATOM 1616 N N . ILE A 1 202 ? 7.880 2.277 4.853 1.00 98.12 202 ILE A N 1
ATOM 1617 C CA . ILE A 1 202 ? 8.159 1.437 3.676 1.00 98.12 202 ILE A CA 1
ATOM 1618 C C . ILE A 1 202 ? 9.319 0.492 3.996 1.00 98.12 202 ILE A C 1
ATOM 1620 O O . ILE A 1 202 ? 10.496 0.783 3.737 1.00 98.12 202 ILE A O 1
ATOM 1624 N N . SER A 1 203 ? 8.994 -0.662 4.570 1.00 97.81 203 SER A N 1
ATOM 1625 C CA . SER A 1 203 ? 9.986 -1.663 4.965 1.00 97.81 203 SER A CA 1
ATOM 1626 C C . SER A 1 203 ? 10.635 -2.352 3.756 1.00 97.81 203 SER A C 1
ATOM 1628 O O . SER A 1 203 ? 9.962 -2.908 2.885 1.00 97.81 203 SER A O 1
ATOM 1630 N N . ARG A 1 204 ? 11.978 -2.363 3.710 1.00 96.50 204 ARG A N 1
ATOM 1631 C CA . ARG A 1 204 ? 12.745 -3.106 2.688 1.00 96.50 204 ARG A CA 1
ATOM 1632 C C . ARG A 1 204 ? 12.621 -4.620 2.870 1.00 96.50 204 ARG A C 1
ATOM 1634 O O . ARG A 1 204 ? 12.530 -5.347 1.887 1.00 96.50 204 ARG A O 1
ATOM 1641 N N . LYS A 1 205 ? 12.667 -5.074 4.121 1.00 96.69 205 LYS A N 1
ATOM 1642 C CA . LYS A 1 205 ? 12.480 -6.465 4.537 1.00 96.69 205 LYS A CA 1
ATOM 1643 C C . LYS A 1 205 ? 11.729 -6.499 5.866 1.00 96.69 205 LYS A C 1
ATOM 1645 O O . LYS A 1 205 ? 11.854 -5.549 6.639 1.00 96.69 205 LYS A O 1
ATOM 1650 N N . LEU A 1 206 ? 11.022 -7.594 6.123 1.00 96.69 206 LEU A N 1
ATOM 1651 C CA . LEU A 1 206 ? 10.492 -7.949 7.441 1.00 96.69 206 LEU A CA 1
ATOM 1652 C C . LEU A 1 206 ? 11.264 -9.172 7.945 1.00 96.69 206 LEU A C 1
ATOM 1654 O O . LEU A 1 206 ? 11.351 -10.166 7.227 1.00 96.69 206 LEU A O 1
ATOM 1658 N N . SER A 1 207 ? 11.873 -9.080 9.129 1.00 93.75 207 SER A N 1
ATOM 1659 C CA . SER A 1 207 ? 12.601 -10.194 9.752 1.00 93.75 207 SER A CA 1
ATOM 1660 C C . SER A 1 207 ? 11.830 -10.753 10.941 1.00 93.75 207 SER A C 1
ATOM 1662 O O . SER A 1 207 ? 11.139 -9.999 11.629 1.00 93.75 207 SER A O 1
ATOM 1664 N N . LEU A 1 208 ? 12.007 -12.049 11.211 1.00 95.31 208 LEU A N 1
ATOM 1665 C CA . LEU A 1 208 ? 11.418 -12.726 12.370 1.00 95.31 208 LEU A CA 1
ATOM 1666 C C . LEU A 1 208 ? 11.765 -12.007 13.680 1.00 95.31 208 LEU A C 1
ATOM 1668 O O . LEU A 1 208 ? 10.864 -11.699 14.447 1.00 95.31 208 LEU A O 1
ATOM 1672 N N . ASP A 1 209 ? 13.030 -11.617 13.874 1.00 94.81 209 ASP A N 1
ATOM 1673 C CA . ASP A 1 209 ? 13.464 -10.888 15.076 1.00 94.81 209 ASP A CA 1
ATOM 1674 C C . ASP A 1 209 ? 12.691 -9.576 15.287 1.00 94.81 209 ASP A C 1
ATOM 1676 O O . ASP A 1 209 ? 12.271 -9.267 16.399 1.00 94.81 209 ASP A O 1
ATOM 1680 N N . SER A 1 210 ? 12.466 -8.808 14.211 1.00 94.62 210 SER A N 1
ATOM 1681 C CA . SER A 1 210 ? 11.730 -7.540 14.297 1.00 94.62 210 SER A CA 1
ATOM 1682 C C . SER A 1 210 ? 10.240 -7.740 14.574 1.00 94.62 210 SER A C 1
ATOM 1684 O O . SER A 1 210 ? 9.615 -6.885 15.194 1.00 94.62 210 SER A O 1
ATOM 1686 N N . LEU A 1 211 ? 9.667 -8.858 14.118 1.00 96.62 211 LEU A N 1
ATOM 1687 C CA . LEU A 1 211 ? 8.272 -9.201 14.380 1.00 96.62 211 LEU A CA 1
ATOM 1688 C C . LEU A 1 211 ? 8.097 -9.730 15.800 1.00 96.62 211 LEU A C 1
ATOM 1690 O O . LEU A 1 211 ? 7.167 -9.302 16.468 1.00 96.62 211 LEU A O 1
ATOM 1694 N N . ALA A 1 212 ? 9.024 -10.556 16.290 1.00 96.19 212 ALA A N 1
ATOM 1695 C CA . ALA A 1 212 ? 9.021 -11.047 17.664 1.00 96.19 212 ALA A CA 1
ATOM 1696 C C . ALA A 1 212 ? 9.157 -9.905 18.688 1.00 96.19 212 ALA A C 1
ATOM 1698 O O . ALA A 1 212 ? 8.499 -9.922 19.727 1.00 96.19 212 ALA A O 1
ATOM 1699 N N . GLU A 1 213 ? 9.971 -8.882 18.391 1.00 96.38 213 GLU A N 1
ATOM 1700 C CA . GLU A 1 213 ? 10.061 -7.675 19.227 1.00 96.38 213 GLU A CA 1
ATOM 1701 C C . GLU A 1 213 ? 8.698 -6.978 19.361 1.00 96.38 213 GLU A C 1
ATOM 1703 O O . GLU A 1 213 ? 8.283 -6.608 20.461 1.00 96.38 213 GLU A O 1
ATOM 1708 N N . VAL A 1 214 ? 8.003 -6.807 18.236 1.00 97.56 214 VAL A N 1
ATOM 1709 C CA . VAL A 1 214 ? 6.725 -6.090 18.164 1.00 97.56 214 VAL A CA 1
ATOM 1710 C C . VAL A 1 214 ? 5.588 -6.924 18.753 1.00 97.56 214 VAL A C 1
ATOM 1712 O O . VAL A 1 214 ? 4.785 -6.406 19.520 1.00 97.56 214 VAL A O 1
ATOM 1715 N N . GLU A 1 215 ? 5.548 -8.221 18.461 1.00 97.56 215 GLU A N 1
ATOM 1716 C CA . GLU A 1 215 ? 4.594 -9.175 19.033 1.00 97.56 215 GLU A CA 1
ATOM 1717 C C . GLU A 1 215 ? 4.683 -9.201 20.565 1.00 97.56 215 GLU A C 1
ATOM 1719 O O . GLU A 1 215 ? 3.655 -9.198 21.239 1.00 97.56 215 GLU A O 1
ATOM 1724 N N . SER A 1 216 ? 5.900 -9.142 21.116 1.00 97.75 216 SER A N 1
ATOM 1725 C CA . SER A 1 216 ? 6.138 -9.108 22.562 1.00 97.75 216 SER A CA 1
ATOM 1726 C C . SER A 1 216 ? 5.547 -7.864 23.232 1.00 97.75 216 SER A C 1
ATOM 1728 O O . SER A 1 216 ? 4.817 -7.988 24.215 1.00 97.75 216 SER A O 1
ATOM 1730 N N . VAL A 1 217 ? 5.804 -6.662 22.695 1.00 98.38 217 VAL A N 1
ATOM 1731 C CA . VAL A 1 217 ? 5.275 -5.418 23.289 1.00 98.38 217 VAL A CA 1
ATOM 1732 C C . VAL A 1 217 ? 3.770 -5.255 23.061 1.00 98.38 217 VAL A C 1
ATOM 1734 O O . VAL A 1 217 ? 3.074 -4.769 23.945 1.00 98.38 217 VAL A O 1
ATOM 1737 N N . LEU A 1 218 ? 3.252 -5.694 21.909 1.00 98.31 218 LEU A N 1
ATOM 1738 C CA . LEU A 1 218 ? 1.820 -5.643 21.600 1.00 98.31 218 LEU A CA 1
ATOM 1739 C C . LEU A 1 218 ? 1.022 -6.765 22.272 1.00 98.31 218 LEU A C 1
ATOM 1741 O O . LEU A 1 218 ? -0.202 -6.688 22.301 1.00 98.31 218 LEU A O 1
ATOM 1745 N N . GLN A 1 219 ? 1.691 -7.805 22.776 1.00 98.12 219 GLN A N 1
ATOM 1746 C CA . GLN A 1 219 ? 1.083 -9.006 23.358 1.00 98.12 219 GLN A CA 1
ATOM 1747 C C . GLN A 1 219 ? 0.133 -9.743 22.395 1.00 98.12 219 GLN A C 1
ATOM 1749 O O . GLN A 1 219 ? -0.819 -10.400 22.822 1.00 98.12 219 GLN A O 1
ATOM 1754 N N . ARG A 1 220 ? 0.359 -9.604 21.081 1.00 98.00 220 ARG A N 1
ATOM 1755 C CA . ARG A 1 220 ? -0.416 -10.252 20.009 1.00 98.00 220 ARG A CA 1
ATOM 1756 C C . ARG A 1 220 ? 0.317 -10.189 18.663 1.00 98.00 220 ARG A C 1
ATOM 1758 O O . ARG A 1 220 ? 1.013 -9.202 18.406 1.00 98.00 220 ARG A O 1
ATOM 1765 N N . PRO A 1 221 ? 0.110 -11.170 17.765 1.00 97.88 221 PRO A N 1
ATOM 1766 C CA . PRO A 1 221 ? 0.610 -11.099 16.395 1.00 97.88 221 PRO A CA 1
ATOM 1767 C C . PRO A 1 221 ? 0.023 -9.888 15.649 1.00 97.88 221 PRO A C 1
ATOM 1769 O O . PRO A 1 221 ? -1.205 -9.742 15.595 1.00 97.88 221 PRO A O 1
ATOM 1772 N N . PRO A 1 222 ? 0.848 -9.021 15.036 1.00 98.50 222 PRO A N 1
ATOM 1773 C CA . PRO A 1 222 ? 0.342 -7.877 14.289 1.00 98.50 222 PRO A CA 1
ATOM 1774 C C . PRO A 1 222 ? -0.251 -8.294 12.935 1.00 98.50 222 PRO A C 1
ATOM 1776 O O . PRO A 1 222 ? 0.065 -9.350 12.378 1.00 98.50 222 PRO A O 1
ATOM 1779 N N . LEU A 1 223 ? -1.078 -7.425 12.357 1.00 98.81 223 LEU A N 1
ATOM 1780 C CA . LEU A 1 223 ? -1.401 -7.448 10.931 1.00 98.81 223 LEU A CA 1
ATOM 1781 C C . LEU A 1 223 ? -0.472 -6.485 10.196 1.00 98.81 223 LEU A C 1
ATOM 1783 O O . LEU A 1 223 ? -0.387 -5.310 10.545 1.00 98.81 223 LEU A O 1
ATOM 1787 N N . ILE A 1 224 ? 0.199 -6.964 9.151 1.00 98.88 224 ILE A N 1
ATOM 1788 C CA . ILE A 1 224 ? 1.058 -6.108 8.340 1.00 98.88 224 ILE A CA 1
ATOM 1789 C C . ILE A 1 224 ? 0.216 -5.268 7.384 1.00 98.88 224 ILE A C 1
ATOM 1791 O O . ILE A 1 224 ? -0.495 -5.813 6.544 1.00 98.88 224 ILE A O 1
ATOM 1795 N N . TRP A 1 225 ? 0.343 -3.949 7.480 1.00 98.88 225 TRP A N 1
ATOM 1796 C CA . TRP A 1 225 ? 0.004 -3.018 6.407 1.00 98.88 225 TRP A CA 1
ATOM 1797 C C . TRP A 1 225 ? 1.276 -2.773 5.602 1.00 98.88 225 TRP A C 1
ATOM 1799 O O . TRP A 1 225 ? 2.209 -2.109 6.053 1.00 98.88 225 TRP A O 1
ATOM 1809 N N . ASP A 1 226 ? 1.352 -3.354 4.413 1.00 98.88 226 ASP A N 1
ATOM 1810 C CA . ASP A 1 226 ? 2.574 -3.379 3.625 1.00 98.88 226 ASP A CA 1
ATOM 1811 C C . ASP A 1 226 ? 2.587 -2.263 2.578 1.00 98.88 226 ASP A C 1
ATOM 1813 O O . ASP A 1 226 ? 1.813 -2.293 1.629 1.00 98.88 226 ASP A O 1
ATOM 1817 N N . ASN A 1 227 ? 3.488 -1.291 2.720 1.00 98.81 227 ASN A N 1
ATOM 1818 C CA . ASN A 1 227 ? 3.646 -0.194 1.758 1.00 98.81 227 ASN A CA 1
ATOM 1819 C C . ASN A 1 227 ? 4.747 -0.464 0.714 1.00 98.81 227 ASN A C 1
ATOM 1821 O O . ASN A 1 227 ? 5.283 0.482 0.137 1.00 98.81 227 ASN A O 1
ATOM 1825 N N . LEU A 1 228 ? 5.148 -1.724 0.480 1.00 98.62 228 LEU A N 1
ATOM 1826 C CA . LEU A 1 228 ? 6.196 -2.061 -0.499 1.00 98.62 228 LEU A CA 1
ATOM 1827 C C . LEU A 1 228 ? 5.927 -1.470 -1.894 1.00 98.62 228 LEU A C 1
ATOM 1829 O O . LEU A 1 228 ? 6.879 -1.112 -2.587 1.00 98.62 228 LEU A O 1
ATOM 1833 N N . HIS A 1 229 ? 4.659 -1.362 -2.287 1.00 98.75 229 HIS A N 1
ATOM 1834 C CA . HIS A 1 229 ? 4.243 -0.872 -3.603 1.00 98.75 229 HIS A CA 1
ATOM 1835 C C . HIS A 1 229 ? 3.478 0.453 -3.560 1.00 98.75 229 HIS A C 1
ATOM 1837 O O . HIS A 1 229 ? 3.028 0.902 -4.607 1.00 98.75 229 HIS A O 1
ATOM 1843 N N . ALA A 1 230 ? 3.363 1.100 -2.398 1.00 98.50 230 ALA A N 1
ATOM 1844 C CA . ALA A 1 230 ? 2.780 2.436 -2.304 1.00 98.50 230 ALA A CA 1
ATOM 1845 C C . ALA A 1 230 ? 3.645 3.443 -3.075 1.00 98.50 230 ALA A C 1
ATOM 1847 O O . ALA A 1 230 ? 4.873 3.371 -2.987 1.00 98.50 230 ALA A O 1
ATOM 1848 N N . ASN A 1 231 ? 3.037 4.375 -3.814 1.00 98.00 231 ASN A N 1
ATOM 1849 C CA . ASN A 1 231 ? 3.744 5.414 -4.581 1.00 98.00 231 ASN A CA 1
ATOM 1850 C C . ASN A 1 231 ? 3.217 6.844 -4.362 1.00 98.00 231 ASN A C 1
ATOM 1852 O O . ASN A 1 231 ? 3.755 7.785 -4.940 1.00 98.00 231 ASN A O 1
ATOM 1856 N N . ASP A 1 232 ? 2.226 7.025 -3.496 1.00 96.19 232 ASP A N 1
ATOM 1857 C CA . ASP A 1 232 ? 1.608 8.314 -3.161 1.00 96.19 232 ASP A CA 1
ATOM 1858 C C . ASP A 1 232 ? 2.589 9.372 -2.620 1.00 96.19 232 ASP A C 1
ATOM 1860 O O . ASP A 1 232 ? 2.386 10.572 -2.802 1.00 96.19 232 ASP A O 1
ATOM 1864 N N . TYR A 1 233 ? 3.690 8.941 -2.005 1.00 93.75 233 TYR A N 1
ATOM 1865 C CA . TYR A 1 233 ? 4.727 9.827 -1.471 1.00 93.75 233 TYR A CA 1
ATOM 1866 C C . TYR A 1 233 ? 5.660 10.444 -2.532 1.00 93.75 233 TYR A C 1
ATOM 1868 O O . TYR A 1 233 ? 6.447 11.332 -2.194 1.00 93.75 233 TYR A O 1
ATOM 1876 N N . ASP A 1 234 ? 5.639 9.976 -3.786 1.00 91.38 234 ASP A N 1
ATOM 1877 C CA . ASP A 1 234 ? 6.465 10.522 -4.871 1.00 91.38 234 ASP A CA 1
ATOM 1878 C C . ASP A 1 234 ? 5.794 10.325 -6.238 1.00 91.38 234 ASP A C 1
ATOM 1880 O O . ASP A 1 234 ? 5.809 9.236 -6.815 1.00 91.38 234 ASP A O 1
ATOM 1884 N N . SER A 1 235 ? 5.283 11.421 -6.803 1.00 88.50 235 SER A N 1
ATOM 1885 C CA . SER A 1 235 ? 4.548 11.436 -8.074 1.00 88.50 235 SER A CA 1
ATOM 1886 C C . SER A 1 235 ? 5.348 10.956 -9.289 1.00 88.50 235 SER A C 1
ATOM 1888 O O . SER A 1 235 ? 4.766 10.715 -10.345 1.00 88.50 235 SER A O 1
ATOM 1890 N N . ARG A 1 236 ? 6.675 10.809 -9.177 1.00 90.38 236 ARG A N 1
ATOM 1891 C CA . ARG A 1 236 ? 7.531 10.285 -10.253 1.00 90.38 236 ARG A CA 1
ATOM 1892 C C . ARG A 1 236 ? 7.781 8.785 -10.148 1.00 90.38 236 ARG A C 1
ATOM 1894 O O . ARG A 1 236 ? 8.419 8.212 -11.035 1.00 90.38 236 ARG A O 1
ATOM 1901 N N . ARG A 1 237 ? 7.339 8.139 -9.067 1.00 94.25 237 ARG A N 1
ATOM 1902 C CA . ARG A 1 237 ? 7.611 6.724 -8.808 1.00 94.25 237 ARG A CA 1
ATOM 1903 C C . ARG A 1 237 ? 6.407 5.851 -9.127 1.00 94.25 237 ARG A C 1
ATOM 1905 O O . ARG A 1 237 ? 5.256 6.229 -8.951 1.00 94.25 237 ARG A O 1
ATOM 1912 N N . LEU A 1 238 ? 6.730 4.652 -9.589 1.00 96.94 238 LEU A N 1
ATOM 1913 C CA . LEU A 1 238 ? 5.798 3.584 -9.908 1.00 96.94 238 LEU A CA 1
ATOM 1914 C C . LEU A 1 238 ? 6.503 2.257 -9.623 1.00 96.94 238 LEU A C 1
ATOM 1916 O O . LEU A 1 238 ? 7.700 2.128 -9.919 1.00 96.94 238 LEU A O 1
ATOM 1920 N N . PHE A 1 239 ? 5.782 1.292 -9.058 1.00 98.44 239 PHE A N 1
ATOM 1921 C CA . PHE A 1 239 ? 6.338 0.009 -8.638 1.00 98.44 239 PHE A CA 1
ATOM 1922 C C . PHE A 1 239 ? 5.606 -1.153 -9.301 1.00 98.44 239 PHE A C 1
ATOM 1924 O O . PHE A 1 239 ? 4.511 -1.531 -8.892 1.00 98.44 239 PHE A O 1
ATOM 1931 N N . LEU A 1 240 ? 6.248 -1.736 -10.312 1.00 98.25 240 LEU A N 1
ATOM 1932 C CA . LEU A 1 240 ? 5.746 -2.881 -11.076 1.00 98.25 240 LEU A CA 1
ATOM 1933 C C . LEU A 1 240 ? 6.536 -4.168 -10.783 1.00 98.25 240 LEU A C 1
ATOM 1935 O O . LEU A 1 240 ? 6.307 -5.194 -11.420 1.00 98.25 240 LEU A O 1
ATOM 1939 N N . GLY A 1 241 ? 7.509 -4.116 -9.868 1.00 98.25 241 GLY A N 1
ATOM 1940 C CA . GLY A 1 241 ? 8.284 -5.281 -9.443 1.00 98.25 241 GLY A CA 1
ATOM 1941 C C . GLY A 1 241 ? 7.471 -6.272 -8.593 1.00 98.25 241 GLY A C 1
ATOM 1942 O O . GLY A 1 241 ? 6.392 -5.934 -8.102 1.00 98.25 241 GLY A O 1
ATOM 1943 N N . PRO A 1 242 ? 7.987 -7.494 -8.377 1.00 98.38 242 PRO A N 1
ATOM 1944 C CA . PRO A 1 242 ? 7.302 -8.523 -7.602 1.00 98.38 242 PRO A CA 1
ATOM 1945 C C . PRO A 1 242 ? 7.276 -8.197 -6.105 1.00 98.38 242 PRO A C 1
ATOM 1947 O O . PRO A 1 242 ? 8.168 -7.521 -5.584 1.00 98.38 242 PRO A O 1
ATOM 1950 N N . PHE A 1 243 ? 6.294 -8.745 -5.390 1.00 98.56 243 PHE A N 1
ATOM 1951 C CA . PHE A 1 243 ? 6.292 -8.784 -3.931 1.00 98.56 243 PHE A CA 1
ATOM 1952 C C . PHE A 1 243 ? 7.584 -9.437 -3.406 1.00 98.56 243 PHE A C 1
ATOM 1954 O O . PHE A 1 243 ? 8.040 -10.464 -3.904 1.00 98.56 243 PHE A O 1
ATOM 1961 N N . LYS A 1 244 ? 8.271 -8.784 -2.459 1.00 97.56 244 LYS A N 1
ATOM 1962 C CA . LYS A 1 244 ? 9.644 -9.167 -2.085 1.00 97.56 244 LYS A CA 1
ATOM 1963 C C . LYS A 1 244 ? 10.018 -8.745 -0.666 1.00 97.56 244 LYS A C 1
ATOM 1965 O O . LYS A 1 244 ? 9.563 -7.733 -0.132 1.00 97.56 244 LYS A O 1
ATOM 1970 N N . GLY A 1 245 ? 10.934 -9.509 -0.069 1.00 96.62 245 GLY A N 1
ATOM 1971 C CA . GLY A 1 245 ? 11.555 -9.189 1.220 1.00 96.62 245 GLY A CA 1
ATOM 1972 C C . GLY A 1 245 ? 10.735 -9.608 2.441 1.00 96.62 245 GLY A C 1
ATOM 1973 O O . GLY A 1 245 ? 11.052 -9.174 3.546 1.00 96.62 245 GLY A O 1
ATOM 1974 N N . ARG A 1 246 ? 9.689 -10.415 2.238 1.00 96.56 246 ARG A N 1
ATOM 1975 C CA . ARG A 1 246 ? 8.851 -11.016 3.276 1.00 96.56 246 ARG A CA 1
ATOM 1976 C C . ARG A 1 246 ? 8.980 -12.522 3.121 1.00 96.56 246 ARG A C 1
ATOM 1978 O O . ARG A 1 246 ? 8.406 -13.090 2.198 1.00 96.56 246 ARG A O 1
ATOM 1985 N N . ASP A 1 247 ? 9.820 -13.135 3.943 1.00 93.31 247 ASP A N 1
ATOM 1986 C CA . ASP A 1 247 ? 9.986 -14.588 3.928 1.00 93.31 247 ASP A CA 1
ATOM 1987 C C . ASP A 1 247 ? 8.637 -15.253 4.266 1.00 93.31 247 ASP A C 1
ATOM 1989 O O . ASP A 1 247 ? 8.008 -14.802 5.222 1.00 93.31 247 ASP A O 1
ATOM 1993 N N . PRO A 1 248 ? 8.142 -16.261 3.520 1.00 92.31 248 PRO A N 1
ATOM 1994 C CA . PRO A 1 248 ? 6.886 -16.938 3.853 1.00 92.31 248 PRO A CA 1
ATOM 1995 C C . PRO A 1 248 ? 6.807 -17.439 5.304 1.00 92.31 248 PRO A C 1
ATOM 1997 O O . PRO A 1 248 ? 5.714 -17.457 5.872 1.00 92.31 248 PRO A O 1
ATOM 2000 N N . GLN A 1 249 ? 7.944 -17.755 5.938 1.00 90.56 249 GLN A N 1
ATOM 2001 C CA . GLN A 1 249 ? 8.009 -18.173 7.344 1.00 90.56 249 GLN A CA 1
ATOM 2002 C C . GLN A 1 249 ? 7.494 -17.111 8.321 1.00 90.56 249 GLN A C 1
ATOM 2004 O O . GLN A 1 249 ? 7.032 -17.459 9.403 1.00 90.56 249 GLN A O 1
ATOM 2009 N N . ILE A 1 250 ? 7.497 -15.819 7.962 1.00 93.75 250 ILE A N 1
ATOM 2010 C CA . ILE A 1 250 ? 6.966 -14.777 8.856 1.00 93.75 250 ILE A CA 1
ATOM 2011 C C . ILE A 1 250 ? 5.466 -14.936 9.114 1.00 93.75 250 ILE A C 1
ATOM 2013 O O . ILE A 1 250 ? 4.950 -14.364 10.068 1.00 93.75 250 ILE A O 1
ATOM 2017 N N . ARG A 1 251 ? 4.753 -15.696 8.272 1.00 93.31 251 ARG A N 1
ATOM 2018 C CA . ARG A 1 251 ? 3.305 -15.897 8.369 1.00 93.31 251 ARG A CA 1
ATOM 2019 C C . ARG A 1 251 ? 2.869 -16.413 9.743 1.00 93.31 251 ARG A C 1
ATOM 2021 O O . ARG A 1 251 ? 1.820 -15.986 10.211 1.00 93.31 251 ARG A O 1
ATOM 2028 N N . SER A 1 252 ? 3.659 -17.272 10.390 1.00 91.31 252 SER A N 1
ATOM 2029 C CA . SER A 1 252 ? 3.342 -17.818 11.720 1.00 91.31 252 SER A CA 1
ATOM 2030 C C . SER A 1 252 ? 3.379 -16.775 12.843 1.00 91.31 252 SER A C 1
ATOM 2032 O O . SER A 1 252 ? 2.844 -17.029 13.914 1.00 91.31 252 SER A O 1
ATOM 2034 N N . HIS A 1 253 ? 3.973 -15.604 12.596 1.00 95.12 253 HIS A N 1
ATOM 2035 C CA . HIS A 1 253 ? 4.083 -14.488 13.542 1.00 95.12 253 HIS A CA 1
ATOM 2036 C C . HIS A 1 253 ? 3.110 -13.343 13.237 1.00 95.12 253 HIS A C 1
ATOM 2038 O O . HIS A 1 253 ? 3.223 -12.257 13.802 1.00 95.12 253 HIS A O 1
ATOM 2044 N N . LEU A 1 254 ? 2.183 -13.540 12.296 1.00 97.19 254 LEU A N 1
ATOM 2045 C CA . LEU A 1 254 ? 1.303 -12.489 11.800 1.00 97.19 254 LEU A CA 1
ATOM 2046 C C . LEU A 1 254 ? -0.162 -12.913 11.862 1.00 97.19 254 LEU A C 1
ATOM 2048 O O . LEU A 1 254 ? -0.534 -14.024 11.487 1.00 97.19 254 LEU A O 1
ATOM 2052 N N . ARG A 1 255 ? -1.031 -11.963 12.211 1.00 97.75 255 ARG A N 1
ATOM 2053 C CA . ARG A 1 255 ? -2.483 -12.111 12.050 1.00 97.75 255 ARG A CA 1
ATOM 2054 C C . ARG A 1 255 ? -2.912 -11.991 10.583 1.00 97.75 255 ARG A C 1
ATOM 2056 O O . ARG A 1 255 ? -3.938 -12.547 10.175 1.00 97.75 255 ARG A O 1
ATOM 2063 N N . GLY A 1 256 ? -2.138 -11.254 9.790 1.00 98.25 256 GLY A N 1
ATOM 2064 C CA . GLY A 1 256 ? -2.414 -11.015 8.381 1.00 98.25 256 GLY A CA 1
ATOM 2065 C C . GLY A 1 256 ? -1.387 -10.126 7.684 1.00 98.25 256 GLY A C 1
ATOM 2066 O O . GLY A 1 256 ? -0.481 -9.593 8.321 1.00 98.25 256 GLY A O 1
ATOM 2067 N N . LEU A 1 257 ? -1.556 -9.950 6.373 1.00 98.69 257 LEU A N 1
ATOM 2068 C CA . LEU A 1 257 ? -0.790 -9.033 5.531 1.00 98.69 257 LEU A CA 1
ATOM 2069 C C . LEU A 1 257 ? -1.690 -8.420 4.450 1.00 98.69 257 LEU A C 1
ATOM 2071 O O . LEU A 1 257 ? -2.180 -9.125 3.565 1.00 98.69 257 LEU A O 1
ATOM 2075 N N . LEU A 1 258 ? -1.883 -7.106 4.511 1.00 98.94 258 LEU A N 1
ATOM 2076 C CA . LEU A 1 258 ? -2.623 -6.313 3.535 1.00 98.94 258 LEU A CA 1
ATOM 2077 C C . LEU A 1 258 ? -1.654 -5.381 2.806 1.00 98.94 258 LEU A C 1
ATOM 2079 O O . LEU A 1 258 ? -0.973 -4.581 3.441 1.00 98.94 258 LEU A O 1
ATOM 2083 N N . LEU A 1 259 ? -1.591 -5.477 1.481 1.00 98.88 259 LEU A N 1
ATOM 2084 C CA . LEU A 1 259 ? -0.756 -4.608 0.654 1.00 98.88 259 LEU A CA 1
ATOM 2085 C C . LEU A 1 259 ? -1.481 -3.287 0.378 1.00 98.88 259 LEU A C 1
ATOM 2087 O O . LEU A 1 259 ? -2.618 -3.304 -0.092 1.00 98.88 259 LEU A O 1
ATOM 2091 N N . ASN A 1 260 ? -0.803 -2.169 0.631 1.00 98.81 260 ASN A N 1
ATOM 2092 C CA . ASN A 1 260 ? -1.146 -0.838 0.136 1.00 98.81 260 ASN A CA 1
ATOM 2093 C C . ASN A 1 260 ? -0.335 -0.582 -1.146 1.00 98.81 260 ASN A C 1
ATOM 2095 O O . ASN A 1 260 ? 0.889 -0.415 -1.062 1.00 98.81 260 ASN A O 1
ATOM 2099 N N . PRO A 1 261 ? -0.959 -0.656 -2.332 1.00 98.56 261 PRO A N 1
ATOM 2100 C CA . PRO A 1 261 ? -0.230 -0.698 -3.592 1.00 98.56 261 PRO A CA 1
ATOM 2101 C C . PRO A 1 261 ? -0.158 0.696 -4.249 1.00 98.56 261 PRO A C 1
ATOM 2103 O O . PRO A 1 261 ? -0.341 1.708 -3.573 1.00 98.56 261 PRO A O 1
ATOM 2106 N N . ASN A 1 262 ? 0.138 0.767 -5.552 1.00 98.69 262 ASN A N 1
ATOM 2107 C CA . ASN A 1 262 ? 0.202 2.036 -6.283 1.00 98.69 262 ASN A CA 1
ATOM 2108 C C . ASN A 1 262 ? -1.193 2.687 -6.365 1.00 98.69 262 ASN A C 1
ATOM 2110 O O . ASN A 1 262 ? -2.208 1.983 -6.411 1.00 98.69 262 ASN A O 1
ATOM 2114 N N . CYS A 1 263 ? -1.246 4.013 -6.481 1.00 97.94 263 CYS A N 1
ATOM 2115 C CA . CYS A 1 263 ? -2.487 4.756 -6.711 1.00 97.94 263 CYS A CA 1
ATOM 2116 C C . CYS A 1 263 ? -3.142 4.358 -8.044 1.00 97.94 263 CYS A C 1
ATOM 2118 O O . CYS A 1 263 ? -4.357 4.158 -8.124 1.00 97.94 263 CYS A O 1
ATOM 2120 N N . GLU A 1 264 ? -2.330 4.196 -9.088 1.00 97.50 264 GLU A N 1
ATOM 2121 C CA . GLU A 1 264 ? -2.751 3.777 -10.423 1.00 97.50 264 GLU A CA 1
ATOM 2122 C C . GLU A 1 264 ? -3.201 2.313 -10.406 1.00 97.50 264 GLU A C 1
ATOM 2124 O O . GLU A 1 264 ? -2.412 1.399 -10.162 1.00 97.50 264 GLU A O 1
ATOM 2129 N N . PHE A 1 265 ? -4.484 2.074 -10.675 1.00 97.31 265 PHE A N 1
ATOM 2130 C CA . PHE A 1 265 ? -5.103 0.763 -10.502 1.00 97.31 265 PHE A CA 1
ATOM 2131 C C . PHE A 1 265 ? -4.462 -0.316 -11.383 1.00 97.31 265 PHE A C 1
ATOM 2133 O O . PHE A 1 265 ? -4.124 -1.397 -10.897 1.00 97.31 265 PHE A O 1
ATOM 2140 N N . GLU A 1 266 ? -4.255 -0.020 -12.666 1.00 95.25 266 GLU A N 1
ATOM 2141 C CA . GLU A 1 266 ? -3.720 -0.983 -13.637 1.00 95.25 266 GLU A CA 1
ATOM 2142 C C . GLU A 1 266 ? -2.252 -1.345 -13.359 1.00 95.25 266 GLU A C 1
ATOM 2144 O O . GLU A 1 266 ? -1.778 -2.407 -13.768 1.00 95.25 266 GLU A O 1
ATOM 2149 N N . ALA A 1 267 ? -1.523 -0.501 -12.618 1.00 97.00 267 ALA A N 1
ATOM 2150 C CA . ALA A 1 267 ? -0.145 -0.767 -12.206 1.00 97.00 267 ALA A CA 1
ATOM 2151 C C . ALA A 1 267 ? -0.037 -1.879 -11.146 1.00 97.00 267 ALA A C 1
ATOM 2153 O O . ALA A 1 267 ? 1.051 -2.395 -10.887 1.00 97.00 267 ALA A O 1
ATOM 2154 N N . ASN A 1 268 ? -1.159 -2.275 -10.539 1.00 98.38 268 ASN A N 1
ATOM 2155 C CA . ASN A 1 268 ? -1.180 -3.189 -9.401 1.00 98.38 268 ASN A CA 1
ATOM 2156 C C . ASN A 1 268 ? -1.333 -4.663 -9.774 1.00 98.38 268 ASN A C 1
ATOM 2158 O O . ASN A 1 268 ? -1.318 -5.509 -8.881 1.00 98.38 268 ASN A O 1
ATOM 2162 N N . TYR A 1 269 ? -1.404 -4.998 -11.066 1.00 97.81 269 TYR A N 1
ATOM 2163 C CA . TYR A 1 269 ? -1.533 -6.387 -11.507 1.00 97.81 269 TYR A CA 1
ATOM 2164 C C . TYR A 1 269 ? -0.381 -7.271 -10.999 1.00 97.81 269 TYR A C 1
ATOM 2166 O O . TYR A 1 269 ? -0.621 -8.251 -10.299 1.00 97.81 269 TYR A O 1
ATOM 2174 N N . ILE A 1 270 ? 0.878 -6.907 -11.285 1.00 98.31 270 ILE A N 1
ATOM 2175 C CA . ILE A 1 270 ? 2.052 -7.678 -10.833 1.00 98.31 270 ILE A CA 1
ATOM 2176 C C . ILE A 1 270 ? 2.181 -7.677 -9.297 1.00 98.31 270 ILE A C 1
ATOM 2178 O O . ILE A 1 270 ? 2.326 -8.766 -8.730 1.00 98.31 270 ILE A O 1
ATOM 2182 N N . PRO A 1 271 ? 2.111 -6.524 -8.594 1.00 98.62 271 PRO A N 1
ATOM 2183 C CA . PRO A 1 271 ? 2.154 -6.498 -7.131 1.00 98.62 271 PRO A CA 1
ATOM 2184 C C . PRO A 1 271 ? 1.160 -7.459 -6.467 1.00 98.62 271 PRO A C 1
ATOM 2186 O O . PRO A 1 271 ? 1.535 -8.224 -5.579 1.00 98.62 271 PRO A O 1
ATOM 2189 N N . LEU A 1 272 ? -0.091 -7.472 -6.931 1.00 98.69 272 LEU A N 1
ATOM 2190 C CA . LEU A 1 272 ? -1.158 -8.278 -6.339 1.00 98.69 272 LEU A CA 1
ATOM 2191 C C . LEU A 1 272 ? -1.106 -9.750 -6.760 1.00 98.69 272 LEU A C 1
ATOM 2193 O O . LEU A 1 272 ? -1.343 -10.627 -5.928 1.00 98.69 272 LEU A O 1
ATOM 2197 N N . HIS A 1 273 ? -0.744 -10.035 -8.012 1.00 98.44 273 HIS A N 1
ATOM 2198 C CA . HIS A 1 273 ? -0.548 -11.404 -8.493 1.00 98.44 273 HIS A CA 1
ATOM 2199 C C . HIS A 1 273 ? 0.559 -12.104 -7.700 1.00 98.44 273 HIS A C 1
ATOM 2201 O O . HIS A 1 273 ? 0.360 -13.185 -7.139 1.00 98.44 273 HIS A O 1
ATOM 2207 N N . THR A 1 274 ? 1.703 -11.433 -7.561 1.00 98.62 274 THR A N 1
ATOM 2208 C CA . THR A 1 274 ? 2.868 -11.972 -6.848 1.00 98.62 274 THR A CA 1
ATOM 2209 C C . THR A 1 274 ? 2.667 -12.047 -5.332 1.00 98.62 274 THR A C 1
ATOM 2211 O O . THR A 1 274 ? 3.253 -12.929 -4.701 1.00 98.62 274 THR A O 1
ATOM 2214 N N . LEU A 1 275 ? 1.810 -11.196 -4.748 1.00 98.62 275 LEU A N 1
ATOM 2215 C CA . LEU A 1 275 ? 1.313 -11.353 -3.375 1.00 98.62 275 LEU A CA 1
ATOM 2216 C C . LEU A 1 275 ? 0.435 -12.604 -3.233 1.00 98.62 275 LEU A C 1
ATOM 2218 O O . LEU A 1 275 ? 0.568 -13.343 -2.259 1.00 98.62 275 LEU A O 1
ATOM 2222 N N . GLY A 1 276 ? -0.458 -12.855 -4.191 1.00 97.75 276 GLY A N 1
ATOM 2223 C CA . GLY A 1 276 ? -1.282 -14.062 -4.211 1.00 97.75 276 GL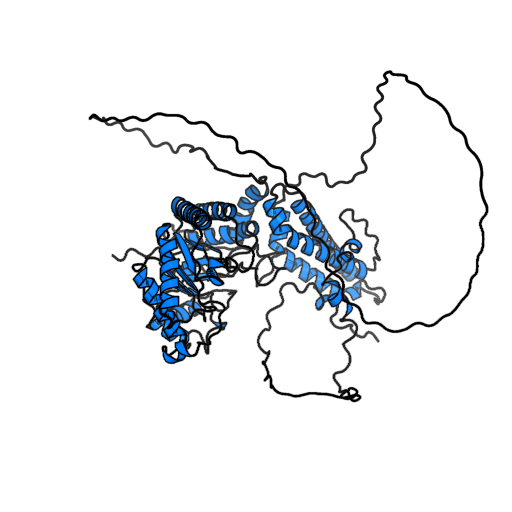Y A CA 1
ATOM 2224 C C . GLY A 1 276 ? -0.448 -15.340 -4.291 1.00 97.75 276 GLY A C 1
ATOM 2225 O O . GLY A 1 276 ? -0.741 -16.314 -3.598 1.00 97.75 276 GLY A O 1
ATOM 2226 N N . ASP A 1 277 ? 0.626 -15.320 -5.080 1.00 96.62 277 ASP A N 1
ATOM 2227 C CA . ASP A 1 277 ? 1.592 -16.419 -5.148 1.00 96.62 277 ASP A CA 1
ATOM 2228 C C . ASP A 1 277 ? 2.308 -16.648 -3.811 1.00 96.62 277 ASP A C 1
ATOM 2230 O O . ASP A 1 277 ? 2.282 -17.757 -3.274 1.00 96.62 277 ASP A O 1
ATOM 2234 N N . TRP A 1 278 ? 2.815 -15.576 -3.193 1.00 96.69 278 TRP A N 1
ATOM 2235 C CA . TRP A 1 278 ? 3.372 -15.622 -1.837 1.00 96.69 278 TRP A CA 1
ATOM 2236 C C . TRP A 1 278 ? 2.370 -16.201 -0.824 1.00 96.69 278 TRP A C 1
ATOM 2238 O O . TRP A 1 278 ? 2.701 -17.092 -0.041 1.00 96.69 278 TRP A O 1
ATOM 2248 N N . HIS A 1 279 ? 1.109 -15.768 -0.880 1.00 95.12 279 HIS A N 1
ATOM 2249 C CA . HIS A 1 279 ? 0.070 -16.214 0.043 1.00 95.12 279 HIS A CA 1
ATOM 2250 C C . HIS A 1 279 ? -0.255 -17.710 -0.078 1.00 95.12 279 HIS A C 1
ATOM 2252 O O . HIS A 1 279 ? -0.566 -18.336 0.939 1.00 95.12 279 HIS A O 1
ATOM 2258 N N . ARG A 1 280 ? -0.195 -18.282 -1.289 1.00 90.81 280 ARG A N 1
ATOM 2259 C CA . ARG A 1 280 ? -0.416 -19.719 -1.524 1.00 90.81 280 ARG A CA 1
ATOM 2260 C C . ARG A 1 280 ? 0.744 -20.570 -1.023 1.00 90.81 280 ARG A C 1
ATOM 2262 O O . ARG A 1 280 ? 0.480 -21.557 -0.349 1.00 90.81 280 ARG A O 1
ATOM 2269 N N . THR A 1 281 ? 1.991 -20.149 -1.249 1.00 85.44 281 THR A N 1
ATOM 2270 C CA . THR A 1 281 ? 3.164 -20.882 -0.723 1.00 85.44 281 THR A CA 1
ATOM 2271 C C . THR A 1 281 ? 3.128 -21.012 0.801 1.00 85.44 281 THR A C 1
ATOM 2273 O O . THR A 1 281 ? 3.477 -22.051 1.340 1.00 85.44 281 THR A O 1
ATOM 2276 N N . GLY A 1 282 ? 2.602 -20.005 1.508 1.00 69.62 282 GLY A N 1
ATOM 2277 C CA . GLY A 1 282 ? 2.404 -20.066 2.960 1.00 69.62 282 GLY A CA 1
ATOM 2278 C C . GLY A 1 282 ? 1.181 -20.869 3.435 1.00 69.62 282 GLY A C 1
ATOM 2279 O O . GLY A 1 282 ? 0.888 -20.838 4.627 1.00 69.62 282 GLY A O 1
ATOM 2280 N N . LYS A 1 283 ? 0.411 -21.506 2.540 1.00 69.12 283 LYS A N 1
ATOM 2281 C CA . LYS A 1 283 ? -0.714 -22.405 2.878 1.00 69.12 283 LYS A CA 1
ATOM 2282 C C . LYS A 1 283 ? -0.383 -23.890 2.677 1.00 69.12 283 LYS A C 1
ATOM 2284 O O . LYS A 1 283 ? -1.141 -24.730 3.153 1.00 69.12 283 LYS A O 1
ATOM 2289 N N . GLU A 1 284 ? 0.668 -24.218 1.929 1.00 57.19 284 GLU A N 1
ATOM 2290 C CA . GLU A 1 284 ? 0.968 -25.589 1.505 1.00 57.19 284 GLU A CA 1
ATOM 2291 C C . GLU A 1 284 ? 1.929 -26.286 2.482 1.00 57.19 284 GLU A C 1
ATOM 2293 O O . GLU A 1 284 ? 3.139 -26.199 2.330 1.00 57.19 284 GLU A O 1
ATOM 2298 N N . ASP A 1 285 ? 1.377 -27.030 3.447 1.00 51.22 285 ASP A N 1
ATOM 2299 C CA . ASP A 1 285 ? 2.111 -28.019 4.266 1.00 51.22 285 ASP A CA 1
ATOM 2300 C C . ASP A 1 285 ? 1.930 -29.471 3.750 1.00 51.22 285 ASP A C 1
ATOM 2302 O O . ASP A 1 285 ? 2.263 -30.430 4.442 1.00 51.22 285 ASP A O 1
ATOM 2306 N N . VAL A 1 286 ? 1.340 -29.682 2.561 1.00 46.19 286 VAL A N 1
ATOM 2307 C CA . VAL A 1 286 ? 0.669 -30.969 2.247 1.00 46.19 286 VAL A CA 1
ATOM 2308 C C . VAL A 1 286 ? 1.268 -31.784 1.089 1.00 46.19 286 VAL A C 1
ATOM 2310 O O . VAL A 1 286 ? 0.805 -32.891 0.855 1.00 46.19 286 VAL A O 1
ATOM 2313 N N . ASN A 1 287 ? 2.328 -31.357 0.401 1.00 43.72 287 ASN A N 1
ATOM 2314 C CA . ASN A 1 287 ? 3.024 -32.240 -0.551 1.00 43.72 287 ASN A CA 1
ATOM 2315 C C . ASN A 1 287 ? 4.541 -32.080 -0.411 1.00 43.72 287 ASN A C 1
ATOM 2317 O O . ASN A 1 287 ? 5.018 -30.958 -0.308 1.00 43.72 287 ASN A O 1
ATOM 2321 N N . ASP A 1 288 ? 5.277 -33.197 -0.427 1.00 46.66 288 ASP A N 1
ATOM 2322 C CA . ASP A 1 288 ? 6.731 -33.364 -0.201 1.00 46.66 288 ASP A CA 1
ATOM 2323 C C . ASP A 1 288 ? 7.687 -32.537 -1.112 1.00 46.66 288 ASP A C 1
ATOM 2325 O O . ASP A 1 288 ? 8.889 -32.794 -1.163 1.00 46.66 288 ASP A O 1
ATOM 2329 N N . GLU A 1 289 ? 7.200 -31.509 -1.809 1.00 49.06 289 GLU A N 1
ATOM 2330 C CA . GLU A 1 289 ? 7.999 -30.490 -2.492 1.00 49.06 289 GLU A CA 1
ATOM 2331 C C . GLU A 1 289 ? 7.675 -29.111 -1.900 1.00 49.06 289 GLU A C 1
ATOM 2333 O O . GLU A 1 289 ? 6.695 -28.469 -2.273 1.00 49.06 289 GLU A O 1
ATOM 2338 N N . VAL A 1 290 ? 8.517 -28.630 -0.979 1.00 52.66 290 VAL A N 1
ATOM 2339 C CA . VAL A 1 290 ? 8.443 -27.255 -0.459 1.00 52.66 290 VAL A CA 1
ATOM 2340 C C . VAL A 1 290 ? 8.668 -26.288 -1.624 1.00 52.66 290 VAL A C 1
ATOM 2342 O O . VAL A 1 290 ? 9.805 -26.042 -2.034 1.00 52.66 290 VAL A O 1
ATOM 2345 N N . CYS A 1 291 ? 7.594 -25.740 -2.194 1.00 60.41 291 CYS A N 1
ATOM 2346 C CA . CYS A 1 291 ? 7.712 -24.707 -3.214 1.00 60.41 291 CYS A CA 1
ATOM 2347 C C . CYS A 1 291 ? 8.038 -23.375 -2.530 1.00 60.41 291 CYS A C 1
ATOM 2349 O O . CYS A 1 291 ? 7.155 -22.599 -2.172 1.00 60.41 291 CYS A O 1
ATOM 2351 N N . GLU A 1 292 ? 9.328 -23.111 -2.323 1.00 84.19 292 GLU A N 1
ATOM 2352 C CA . GLU A 1 292 ? 9.794 -21.835 -1.784 1.00 84.19 292 GLU A CA 1
ATOM 2353 C C . GLU A 1 292 ? 9.365 -20.680 -2.708 1.00 84.19 292 GLU A C 1
ATOM 2355 O O . GLU A 1 292 ? 9.518 -20.736 -3.940 1.00 84.19 292 GLU A O 1
ATOM 2360 N N . TYR A 1 293 ? 8.822 -19.616 -2.112 1.00 93.06 293 TYR A N 1
ATOM 2361 C CA . TYR A 1 293 ? 8.459 -18.411 -2.845 1.00 93.06 293 TYR A CA 1
ATOM 2362 C C . TYR A 1 293 ? 9.695 -17.779 -3.494 1.00 93.06 293 TYR A C 1
ATOM 2364 O O . TYR A 1 293 ? 10.642 -17.376 -2.820 1.00 93.06 293 TYR A O 1
ATOM 2372 N N . CYS A 1 294 ? 9.667 -17.626 -4.817 1.00 95.25 294 CYS A N 1
ATOM 2373 C CA . CYS A 1 294 ? 10.754 -17.024 -5.579 1.00 95.25 294 CYS A CA 1
ATOM 2374 C C . CYS A 1 294 ? 10.238 -15.799 -6.353 1.00 95.25 294 CYS A C 1
ATOM 2376 O O . CYS A 1 294 ? 9.488 -15.976 -7.318 1.00 95.25 294 CYS A O 1
ATOM 2378 N N . PRO A 1 295 ? 10.674 -14.568 -6.010 1.00 96.38 295 PRO A N 1
ATOM 2379 C CA . PRO A 1 295 ? 10.189 -13.345 -6.655 1.00 96.38 295 PRO A CA 1
ATOM 2380 C C . PRO A 1 295 ? 10.344 -13.329 -8.183 1.00 96.38 295 PRO A C 1
ATOM 2382 O O . PRO A 1 295 ? 9.463 -12.837 -8.877 1.00 96.38 295 PRO A O 1
ATOM 2385 N N . GLU A 1 296 ? 11.429 -13.890 -8.726 1.00 95.62 296 GLU A N 1
ATOM 2386 C CA . GLU A 1 296 ? 11.675 -13.923 -10.179 1.00 95.62 296 GLU A CA 1
ATOM 2387 C C . GLU A 1 296 ? 10.749 -14.909 -10.913 1.00 95.62 296 GLU A C 1
ATOM 2389 O O . GLU A 1 296 ? 10.280 -14.631 -12.023 1.00 95.62 296 GLU A O 1
ATOM 2394 N N . ARG A 1 297 ? 10.441 -16.055 -10.283 1.00 95.94 297 ARG A N 1
ATOM 2395 C CA . ARG A 1 297 ? 9.448 -17.009 -10.802 1.00 95.94 297 ARG A CA 1
ATOM 2396 C C . ARG A 1 297 ? 8.049 -16.402 -10.753 1.00 95.94 297 ARG A C 1
ATOM 2398 O O . ARG A 1 297 ? 7.359 -16.425 -11.769 1.00 95.94 297 ARG A O 1
ATOM 2405 N N . ALA A 1 298 ? 7.679 -15.805 -9.620 1.00 97.00 298 ALA A N 1
ATOM 2406 C CA . ALA A 1 298 ? 6.397 -15.129 -9.442 1.00 97.00 298 ALA A CA 1
ATOM 2407 C C . ALA A 1 298 ? 6.230 -13.980 -10.449 1.00 97.00 298 ALA A C 1
ATOM 2409 O O . ALA A 1 298 ? 5.194 -13.875 -11.099 1.00 97.00 298 ALA A O 1
ATOM 2410 N N . LEU A 1 299 ? 7.273 -13.166 -10.658 1.00 97.12 299 LEU A N 1
ATOM 2411 C CA . LEU A 1 299 ? 7.278 -12.109 -11.671 1.00 97.12 299 LEU A CA 1
ATOM 2412 C C . LEU A 1 299 ? 7.062 -12.669 -13.081 1.00 97.12 299 LEU A C 1
ATOM 2414 O O . LEU A 1 299 ? 6.302 -12.103 -13.859 1.00 97.12 299 LEU A O 1
ATOM 2418 N N . THR A 1 300 ? 7.728 -13.770 -13.428 1.00 96.38 300 THR A N 1
ATOM 2419 C CA . THR A 1 300 ? 7.585 -14.393 -14.752 1.00 96.38 300 THR A CA 1
ATOM 2420 C C . THR A 1 300 ? 6.173 -14.938 -14.977 1.00 96.38 300 THR A C 1
ATOM 2422 O O . THR A 1 300 ? 5.622 -14.745 -16.062 1.00 96.38 300 THR A O 1
ATOM 2425 N N . ALA A 1 301 ? 5.565 -15.552 -13.959 1.00 95.94 301 ALA A N 1
ATOM 2426 C CA . ALA A 1 301 ? 4.168 -15.981 -14.012 1.00 95.94 301 ALA A CA 1
ATOM 2427 C C . ALA A 1 301 ? 3.221 -14.778 -14.169 1.00 95.94 301 ALA A C 1
ATOM 2429 O O . ALA A 1 301 ? 2.426 -14.742 -15.104 1.00 95.94 301 ALA A O 1
ATOM 2430 N N . ALA A 1 302 ? 3.387 -13.743 -13.339 1.00 97.06 302 ALA A N 1
ATOM 2431 C CA . ALA A 1 302 ? 2.579 -12.527 -13.399 1.00 97.06 302 ALA A CA 1
ATOM 2432 C C . ALA A 1 302 ? 2.671 -11.821 -14.760 1.00 97.06 302 ALA A C 1
ATOM 2434 O O . ALA A 1 302 ? 1.662 -11.367 -15.287 1.00 97.06 302 ALA A O 1
ATOM 2435 N N . LEU A 1 303 ? 3.866 -11.744 -15.353 1.00 95.38 303 LEU A N 1
ATOM 2436 C CA . LEU A 1 303 ? 4.069 -11.171 -16.687 1.00 95.38 303 LEU A CA 1
ATOM 2437 C C . LEU A 1 303 ? 3.345 -11.966 -17.773 1.00 95.38 303 LEU A C 1
ATOM 2439 O O . LEU A 1 303 ? 2.776 -11.363 -18.679 1.00 95.38 303 LEU A O 1
ATOM 2443 N N . THR A 1 304 ? 3.371 -13.296 -17.681 1.00 93.75 304 THR A N 1
ATOM 2444 C CA . THR A 1 304 ? 2.700 -14.175 -18.647 1.00 93.75 304 THR A CA 1
ATOM 2445 C C . THR A 1 304 ? 1.193 -13.928 -18.629 1.00 93.75 304 THR A C 1
ATOM 2447 O O . THR A 1 304 ? 0.606 -13.691 -19.682 1.00 93.75 304 THR A O 1
ATOM 2450 N N . ASP A 1 305 ? 0.594 -13.873 -17.440 1.00 93.75 305 ASP A N 1
ATOM 2451 C CA . ASP A 1 305 ? -0.847 -13.652 -17.286 1.00 93.75 305 ASP A CA 1
ATOM 2452 C C . ASP A 1 305 ? -1.243 -12.205 -17.636 1.00 93.75 305 ASP A C 1
ATOM 2454 O O . ASP A 1 305 ? -2.235 -11.963 -18.327 1.00 93.75 305 ASP A O 1
ATOM 2458 N N . TRP A 1 306 ? -0.434 -11.215 -17.237 1.00 93.06 306 TRP A N 1
ATOM 2459 C CA . TRP A 1 306 ? -0.727 -9.804 -17.508 1.00 93.06 306 TRP A CA 1
ATOM 2460 C C . TRP A 1 306 ? -0.720 -9.484 -19.002 1.00 93.06 306 TRP A C 1
ATOM 2462 O O . TRP A 1 306 ? -1.496 -8.649 -19.465 1.00 93.06 306 TRP A O 1
ATOM 2472 N N . MET A 1 307 ? 0.113 -10.174 -19.785 1.00 90.56 307 MET A N 1
ATOM 2473 C CA . MET A 1 307 ? 0.145 -10.033 -21.242 1.00 90.56 307 MET A CA 1
ATOM 2474 C C . MET A 1 307 ? -1.210 -10.339 -21.899 1.00 90.56 307 MET A C 1
ATOM 2476 O O . MET A 1 307 ? -1.523 -9.744 -22.934 1.00 90.56 307 MET A O 1
ATOM 2480 N N . GLU A 1 308 ? -2.037 -11.213 -21.321 1.00 86.75 308 GLU A N 1
ATOM 2481 C CA . GLU A 1 308 ? -3.387 -11.479 -21.833 1.00 86.75 308 GLU A CA 1
ATOM 2482 C C . GLU A 1 308 ? -4.348 -10.310 -21.570 1.00 86.75 308 GLU A C 1
ATOM 2484 O O . GLU A 1 308 ? -5.182 -9.986 -22.419 1.00 86.75 308 GLU A O 1
ATOM 2489 N N . GLU A 1 309 ? -4.205 -9.641 -20.425 1.00 84.00 309 GLU A N 1
ATOM 2490 C CA . GLU A 1 309 ? -5.034 -8.500 -20.012 1.00 84.00 309 GLU A CA 1
ATOM 2491 C C . GLU A 1 309 ? -4.629 -7.196 -20.718 1.00 84.00 309 GLU A C 1
ATOM 2493 O O . GLU A 1 309 ? -5.479 -6.441 -21.199 1.00 84.00 309 GLU A O 1
ATOM 2498 N N . LEU A 1 310 ? -3.324 -6.952 -20.877 1.00 84.12 310 LEU A N 1
ATOM 2499 C CA . LEU A 1 310 ? -2.777 -5.787 -21.588 1.00 84.12 310 LEU A CA 1
ATOM 2500 C C . LEU A 1 310 ? -3.232 -5.716 -23.051 1.00 84.12 310 LEU A C 1
ATOM 2502 O O . LEU A 1 310 ? -3.338 -4.636 -23.639 1.00 84.12 310 LEU A O 1
ATOM 2506 N N . ASN A 1 311 ? -3.503 -6.878 -23.640 1.00 76.75 311 ASN A N 1
ATOM 2507 C CA . ASN A 1 311 ? -3.888 -7.011 -25.036 1.00 76.75 311 ASN A CA 1
ATOM 2508 C C . ASN A 1 311 ? -5.406 -7.071 -25.256 1.00 76.75 311 ASN A C 1
ATOM 2510 O O . ASN A 1 311 ? -5.855 -7.093 -26.407 1.00 76.75 311 ASN A O 1
ATOM 2514 N N . GLN A 1 312 ? -6.208 -7.038 -24.189 1.00 78.75 312 GLN A N 1
ATOM 2515 C CA . GLN A 1 312 ? -7.657 -6.899 -24.298 1.00 78.75 312 GLN A CA 1
ATOM 2516 C C . GLN A 1 312 ? -8.055 -5.413 -24.354 1.00 78.75 312 GLN A C 1
ATOM 2518 O O . GLN A 1 312 ? -7.595 -4.607 -23.546 1.00 78.75 312 GLN A O 1
ATOM 2523 N N . PRO A 1 313 ? -8.915 -5.002 -25.306 1.00 73.38 313 PRO A N 1
ATOM 2524 C CA . PRO A 1 313 ? -9.442 -3.647 -25.318 1.00 73.38 313 PRO A CA 1
ATOM 2525 C C . PRO A 1 313 ? -10.346 -3.422 -24.107 1.00 73.38 313 PRO A C 1
ATOM 2527 O O . PRO A 1 313 ? -11.034 -4.334 -23.647 1.00 73.38 313 PRO A O 1
ATOM 2530 N N . LEU A 1 314 ? -10.391 -2.175 -23.645 1.00 66.25 314 LEU A N 1
ATOM 2531 C CA . LEU A 1 314 ? -11.227 -1.763 -22.524 1.00 66.25 314 LEU A CA 1
ATOM 2532 C C . LEU A 1 314 ? -12.705 -2.061 -22.829 1.00 66.25 314 LEU A C 1
ATOM 2534 O O . LEU A 1 314 ? -13.290 -1.458 -23.731 1.00 66.25 314 LEU A O 1
ATOM 2538 N N . GLN A 1 315 ? -13.306 -3.015 -22.113 1.00 55.84 315 GLN A N 1
ATOM 2539 C CA . GLN A 1 315 ? -14.724 -3.346 -22.266 1.00 55.84 315 GLN A CA 1
ATOM 2540 C C . GLN A 1 315 ? -15.536 -2.589 -21.216 1.00 55.84 315 GLN A C 1
ATOM 2542 O O . GLN A 1 315 ? -15.443 -2.878 -20.026 1.00 55.84 315 GLN A O 1
ATOM 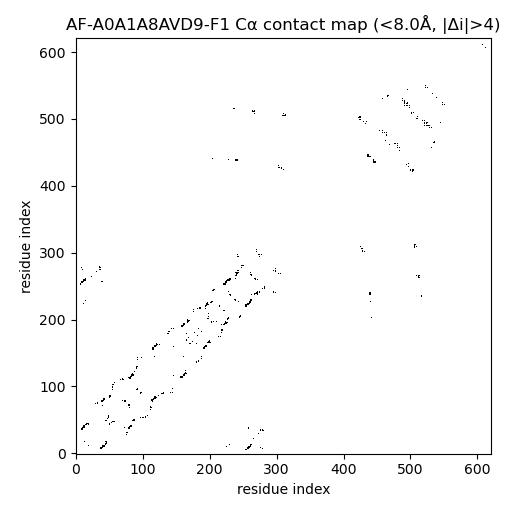2547 N N . ALA A 1 316 ? -16.357 -1.633 -21.651 1.00 40.19 316 ALA A N 1
ATOM 2548 C CA . ALA A 1 316 ? -17.321 -0.987 -20.768 1.00 40.19 316 ALA A CA 1
ATOM 2549 C C . ALA A 1 316 ? -18.366 -2.022 -20.298 1.00 40.19 316 ALA A C 1
ATOM 2551 O O . ALA A 1 316 ? -19.132 -2.535 -21.112 1.00 40.19 316 ALA A O 1
ATOM 2552 N N . GLY A 1 317 ? -18.395 -2.328 -18.996 1.00 44.84 317 GLY A N 1
ATOM 2553 C CA . GLY A 1 317 ? -19.484 -3.084 -18.363 1.00 44.84 317 GLY A CA 1
ATOM 2554 C C . GLY A 1 317 ? -19.468 -4.608 -18.546 1.00 44.84 317 GLY A C 1
ATOM 2555 O O . GLY A 1 317 ? -20.495 -5.195 -18.884 1.00 44.84 317 GLY A O 1
ATOM 2556 N N . ARG A 1 318 ? -18.344 -5.290 -18.290 1.00 40.66 318 ARG A N 1
ATOM 2557 C CA . ARG A 1 318 ? -18.308 -6.765 -18.276 1.00 40.66 318 ARG A CA 1
ATOM 2558 C C . ARG A 1 318 ? -19.091 -7.332 -17.074 1.00 40.66 318 ARG A C 1
ATOM 2560 O O . ARG A 1 318 ? -18.553 -7.473 -15.983 1.00 40.66 318 ARG A O 1
ATOM 2567 N N . GLN A 1 319 ? -20.347 -7.729 -17.292 1.00 38.88 319 GLN A N 1
ATOM 2568 C CA . GLN A 1 319 ? -20.908 -8.900 -16.609 1.00 38.88 319 GLN A CA 1
ATOM 2569 C C . GLN A 1 319 ? -20.375 -10.132 -17.345 1.00 38.88 319 GLN A C 1
ATOM 2571 O O . GLN A 1 319 ? -20.842 -10.482 -18.428 1.00 38.88 319 GLN A O 1
ATOM 2576 N N . THR A 1 320 ? -19.331 -10.758 -16.815 1.00 39.59 320 THR A N 1
ATOM 257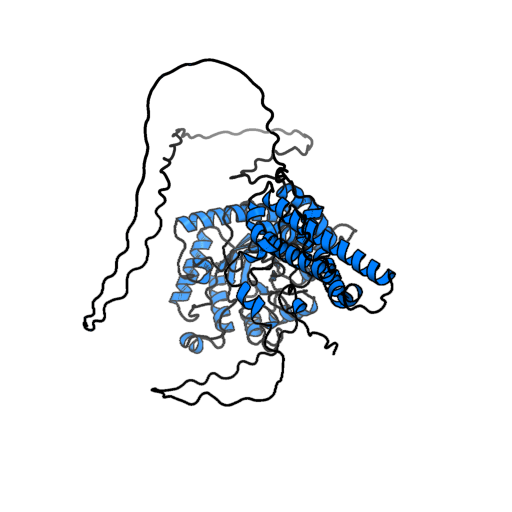7 C CA . THR A 1 320 ? -18.761 -11.979 -17.388 1.00 39.59 320 THR A CA 1
ATOM 2578 C C . THR A 1 320 ? -19.624 -13.182 -17.024 1.00 39.59 320 THR A C 1
ATOM 2580 O O . THR A 1 320 ? -19.367 -13.882 -16.053 1.00 39.59 320 THR A O 1
ATOM 2583 N N . ALA A 1 321 ? -20.625 -13.481 -17.850 1.00 36.22 321 ALA A N 1
ATOM 2584 C CA . ALA A 1 321 ? -21.098 -14.853 -17.973 1.00 36.22 321 ALA A CA 1
ATOM 2585 C C . ALA A 1 321 ? -20.033 -15.635 -18.759 1.00 36.22 321 ALA A C 1
ATOM 2587 O O . ALA A 1 321 ? -20.020 -15.608 -19.991 1.00 36.22 321 ALA A O 1
ATOM 2588 N N . ARG A 1 322 ? -19.087 -16.280 -18.066 1.00 31.88 322 ARG A N 1
ATOM 2589 C CA . ARG A 1 322 ? -18.276 -17.338 -18.678 1.00 31.88 322 ARG A CA 1
ATOM 2590 C C . ARG A 1 322 ? -18.874 -18.688 -18.307 1.00 31.88 322 ARG A C 1
ATOM 2592 O O . ARG A 1 322 ? -19.131 -18.989 -17.152 1.00 31.88 322 ARG A O 1
ATOM 2599 N N . THR A 1 323 ? -19.141 -19.431 -19.367 1.00 31.66 323 THR A N 1
ATOM 2600 C CA . THR A 1 323 ? -19.726 -20.760 -19.476 1.00 31.66 323 THR A CA 1
ATOM 2601 C C . THR A 1 323 ? -19.010 -21.805 -18.627 1.00 31.66 323 THR A C 1
ATOM 2603 O O . THR A 1 323 ? -17.829 -22.071 -18.850 1.00 31.66 323 THR A O 1
ATOM 2606 N N . ASP A 1 324 ? -19.762 -22.464 -17.746 1.00 30.00 324 ASP A N 1
ATOM 2607 C CA . ASP A 1 324 ? -19.372 -23.719 -17.110 1.00 30.00 324 ASP A CA 1
ATOM 2608 C C . ASP A 1 324 ? -19.162 -24.808 -18.170 1.00 30.00 324 ASP A C 1
ATOM 2610 O O . ASP A 1 324 ? -20.105 -25.341 -18.767 1.00 30.00 324 ASP A O 1
ATOM 2614 N N . HIS A 1 325 ? -17.908 -25.187 -18.393 1.00 29.20 325 HIS A N 1
ATOM 2615 C CA . HIS A 1 325 ? -17.569 -26.439 -19.055 1.00 29.20 325 HIS A CA 1
ATOM 2616 C C . HIS A 1 325 ? -17.193 -27.497 -18.015 1.00 29.20 325 HIS A C 1
ATOM 2618 O O . HIS A 1 325 ? -16.035 -27.748 -17.719 1.00 29.20 325 HIS A O 1
ATOM 2624 N N . ARG A 1 326 ? -18.253 -28.122 -17.489 1.00 29.42 326 ARG A N 1
ATOM 2625 C CA . ARG A 1 326 ? -18.442 -29.575 -17.344 1.00 29.42 326 ARG A CA 1
ATOM 2626 C C . ARG A 1 326 ? -17.216 -30.389 -16.891 1.00 29.42 326 ARG A C 1
ATOM 2628 O O . ARG A 1 326 ? -16.523 -30.977 -17.715 1.00 29.42 326 ARG A O 1
ATOM 2635 N N . ALA A 1 327 ? -17.097 -30.594 -15.579 1.00 28.64 327 ALA A N 1
ATOM 2636 C CA . ALA A 1 327 ? -16.509 -31.812 -15.025 1.00 28.64 327 ALA A CA 1
ATOM 2637 C C . ALA A 1 327 ? -17.607 -32.884 -14.905 1.00 28.64 327 ALA A C 1
ATOM 2639 O O . ALA A 1 327 ? -18.598 -32.734 -14.191 1.00 28.64 327 ALA A O 1
ATOM 2640 N N . SER A 1 328 ? -17.462 -33.949 -15.685 1.00 28.25 328 SER A N 1
ATOM 2641 C CA . SER A 1 328 ? -18.318 -35.130 -15.695 1.00 28.25 328 SER A CA 1
ATOM 2642 C C . SER A 1 328 ? -18.114 -35.975 -14.436 1.00 28.25 328 SER A C 1
ATOM 2644 O O . SER A 1 328 ? -17.055 -36.576 -14.275 1.00 28.25 328 SER A O 1
ATOM 2646 N N . LEU A 1 329 ? -19.147 -36.096 -13.601 1.00 30.22 329 LEU A N 1
ATOM 2647 C CA . LEU A 1 329 ? -19.250 -37.150 -12.591 1.00 30.22 329 LEU A CA 1
ATOM 2648 C C . LEU A 1 329 ? -20.423 -38.077 -12.916 1.00 30.22 329 LEU A C 1
ATOM 2650 O O . LEU A 1 329 ? -21.489 -37.657 -13.369 1.00 30.22 329 LEU A O 1
ATOM 2654 N N . ALA A 1 330 ? -20.141 -39.365 -12.758 1.00 29.50 330 ALA A N 1
ATOM 2655 C CA . ALA A 1 330 ? -20.940 -40.488 -13.203 1.00 29.50 330 ALA A CA 1
ATOM 2656 C C . ALA A 1 330 ? -22.315 -40.558 -12.522 1.00 29.50 330 ALA A C 1
ATOM 2658 O O . ALA A 1 330 ? -22.467 -40.371 -11.318 1.00 29.50 330 ALA A O 1
ATOM 2659 N N . SER A 1 331 ? -23.314 -40.888 -13.339 1.00 26.50 331 SER A N 1
ATOM 2660 C CA . SER A 1 331 ? -24.683 -41.183 -12.937 1.00 26.50 331 SER A CA 1
ATOM 2661 C C . SER A 1 331 ? -24.742 -42.449 -12.078 1.00 26.50 331 SER A C 1
ATOM 2663 O O . SER A 1 331 ? -24.368 -43.527 -12.534 1.00 26.50 331 SER A O 1
ATOM 2665 N N . SER A 1 332 ? -25.311 -42.340 -10.877 1.00 30.12 332 SER A N 1
ATOM 2666 C CA . SER A 1 332 ? -26.014 -43.456 -10.245 1.00 30.12 332 SER A CA 1
ATOM 2667 C C . SER A 1 332 ? -27.412 -42.989 -9.832 1.00 30.12 332 SER A C 1
ATOM 2669 O O . SER A 1 332 ? -27.603 -41.936 -9.232 1.00 30.12 332 SER A O 1
ATOM 2671 N N . ARG A 1 333 ? -28.413 -43.739 -10.298 1.00 29.17 333 ARG A N 1
ATOM 2672 C CA . ARG A 1 333 ? -29.848 -43.502 -10.118 1.00 29.17 333 ARG A CA 1
ATOM 2673 C C . ARG A 1 333 ? -30.282 -43.849 -8.694 1.00 29.17 333 ARG A C 1
ATOM 2675 O O . ARG A 1 333 ? -30.059 -44.980 -8.272 1.00 29.17 333 ARG A O 1
ATOM 2682 N N . SER A 1 334 ? -31.113 -43.008 -8.085 1.00 26.98 334 SER A N 1
ATOM 2683 C CA . SER A 1 334 ? -32.206 -43.479 -7.223 1.00 26.98 334 SER A CA 1
ATOM 2684 C C . SER A 1 334 ? -33.339 -42.452 -7.110 1.00 26.98 334 SER A C 1
ATOM 2686 O O . SER A 1 334 ? -33.169 -41.261 -7.338 1.00 26.98 334 SER A O 1
ATOM 2688 N N . LYS A 1 335 ? -34.537 -43.004 -6.908 1.00 28.31 335 LYS A N 1
ATOM 2689 C CA . LYS A 1 335 ? -35.885 -42.473 -7.148 1.00 28.31 335 LYS A CA 1
ATOM 2690 C C . LYS A 1 335 ? -36.333 -41.399 -6.141 1.00 28.31 335 LYS A C 1
ATOM 2692 O O . LYS A 1 335 ? -36.012 -41.495 -4.964 1.00 28.31 335 LYS A O 1
ATOM 2697 N N . ALA A 1 336 ? -37.188 -40.480 -6.599 1.00 28.52 336 ALA A N 1
ATOM 2698 C CA . ALA A 1 336 ? -38.099 -39.700 -5.752 1.00 28.52 336 ALA A CA 1
ATOM 2699 C C . ALA A 1 336 ? -39.275 -40.564 -5.238 1.00 28.52 336 ALA A C 1
ATOM 2701 O O . ALA A 1 336 ? -39.530 -41.642 -5.793 1.00 28.52 336 ALA A O 1
ATOM 2702 N N . PRO A 1 337 ? -40.019 -40.080 -4.225 1.00 37.22 337 PRO A N 1
ATOM 2703 C CA . PRO A 1 337 ? -41.335 -39.527 -4.561 1.00 37.22 337 PRO A CA 1
ATOM 2704 C C . PRO A 1 337 ? -41.746 -38.257 -3.784 1.00 37.22 337 PRO A C 1
ATOM 2706 O O . PRO A 1 337 ? -41.605 -38.165 -2.572 1.00 37.22 337 PRO A O 1
ATOM 2709 N N . ASP A 1 338 ? -42.258 -37.301 -4.561 1.00 26.75 338 ASP A N 1
ATOM 2710 C CA . ASP A 1 338 ? -43.562 -36.619 -4.470 1.00 26.75 338 ASP A CA 1
ATOM 2711 C C . ASP A 1 338 ? -44.137 -36.132 -3.118 1.00 26.75 338 ASP A C 1
ATOM 2713 O O . ASP A 1 338 ? -44.456 -36.940 -2.244 1.00 26.75 338 ASP A O 1
ATOM 2717 N N . ARG A 1 339 ? -44.405 -34.811 -3.032 1.00 28.98 339 ARG A N 1
ATOM 2718 C CA . ARG A 1 339 ? -45.648 -34.217 -2.478 1.00 28.98 339 ARG A CA 1
ATOM 2719 C C . ARG A 1 339 ? -45.744 -32.682 -2.648 1.00 28.98 339 ARG A C 1
ATOM 2721 O O . ARG A 1 339 ? -45.045 -31.928 -1.983 1.00 28.98 339 ARG A O 1
ATOM 2728 N N . SER A 1 340 ? -46.628 -32.287 -3.568 1.00 27.80 340 SER A N 1
ATOM 2729 C CA . SER A 1 340 ? -47.739 -31.305 -3.495 1.00 27.80 340 SER A CA 1
ATOM 2730 C C . SER A 1 340 ? -47.653 -29.957 -2.732 1.00 27.80 340 SER A C 1
ATOM 2732 O O . SER A 1 340 ? -47.497 -29.923 -1.515 1.00 27.80 340 SER A O 1
ATOM 2734 N N . ASP A 1 341 ? -48.037 -28.916 -3.495 1.00 27.12 341 ASP A N 1
ATOM 2735 C CA . ASP A 1 341 ? -48.906 -27.754 -3.188 1.00 27.12 341 ASP A CA 1
ATOM 2736 C C . ASP A 1 341 ? -48.380 -26.532 -2.407 1.00 27.12 341 ASP A C 1
ATOM 2738 O O . ASP A 1 341 ? -48.169 -26.580 -1.201 1.00 27.12 341 ASP A O 1
ATOM 2742 N N . CYS A 1 342 ? -48.284 -25.366 -3.076 1.00 25.03 342 CYS A N 1
ATOM 2743 C CA . CYS A 1 342 ? -49.348 -24.331 -3.172 1.00 25.03 342 CYS A CA 1
ATOM 2744 C C . CYS A 1 342 ? -48.767 -23.001 -3.741 1.00 25.03 342 CYS A C 1
ATOM 2746 O O . CYS A 1 342 ? -47.777 -22.491 -3.230 1.00 25.03 342 CYS A O 1
ATOM 2748 N N . VAL A 1 343 ? -49.210 -22.522 -4.918 1.00 24.56 343 VAL A N 1
ATOM 2749 C CA . VAL A 1 343 ? -50.062 -21.319 -5.164 1.00 24.56 343 VAL A CA 1
ATOM 2750 C C . VAL A 1 343 ? -49.613 -20.065 -4.371 1.00 24.56 343 VAL A C 1
ATOM 2752 O O . VAL A 1 343 ? -49.709 -20.031 -3.156 1.00 24.56 343 VAL A O 1
ATOM 2755 N N . SER A 1 344 ? -49.136 -18.971 -4.982 1.00 27.30 344 SER A N 1
ATOM 2756 C CA . SER A 1 344 ? -49.980 -18.020 -5.719 1.00 27.30 344 SER A CA 1
ATOM 2757 C C . SER A 1 344 ? -49.169 -16.968 -6.513 1.00 27.30 344 SER A C 1
ATOM 2759 O O . SER A 1 344 ? -48.200 -16.384 -6.040 1.00 27.30 344 SER A O 1
ATOM 2761 N N . THR A 1 345 ? -49.586 -16.790 -7.769 1.00 25.88 345 THR A N 1
ATOM 2762 C CA . THR A 1 345 ? -49.785 -15.536 -8.528 1.00 25.88 345 THR A CA 1
ATOM 2763 C C . THR A 1 345 ? -49.165 -14.228 -8.014 1.00 25.88 345 THR A C 1
ATOM 2765 O O . THR A 1 345 ? -49.586 -13.718 -6.987 1.00 25.88 345 THR A O 1
ATOM 2768 N N . PHE A 1 346 ? -48.372 -13.555 -8.857 1.00 26.17 346 PHE A N 1
ATOM 2769 C CA . PHE A 1 346 ? -48.849 -12.388 -9.622 1.00 26.17 346 PHE A CA 1
ATOM 2770 C C . PHE A 1 346 ? -47.896 -12.070 -10.789 1.00 26.17 346 PHE A C 1
ATOM 2772 O O . PHE A 1 346 ? -46.705 -11.832 -10.623 1.00 26.17 346 PHE A O 1
ATOM 2779 N N . ARG A 1 347 ? -48.460 -12.092 -12.000 1.00 26.11 347 ARG A N 1
ATOM 2780 C CA . ARG A 1 347 ? -47.871 -11.621 -13.258 1.00 26.11 347 ARG A CA 1
ATOM 2781 C C . ARG A 1 347 ? -48.356 -10.188 -13.465 1.00 26.11 347 ARG A C 1
ATOM 2783 O O . ARG A 1 347 ? -49.567 -9.995 -13.509 1.00 26.11 347 ARG A O 1
ATOM 2790 N N . ALA A 1 348 ? -47.455 -9.240 -13.704 1.00 25.23 348 ALA A N 1
ATOM 2791 C CA . ALA A 1 348 ? -47.717 -8.126 -14.615 1.00 25.23 348 ALA A CA 1
ATOM 2792 C C . ALA A 1 348 ? -46.406 -7.475 -15.073 1.00 25.23 348 ALA A C 1
ATOM 2794 O O . ALA A 1 348 ? -45.598 -7.017 -14.272 1.00 25.23 348 ALA A O 1
ATOM 2795 N N . ASN A 1 349 ? -46.239 -7.455 -16.393 1.00 27.16 349 ASN A N 1
ATOM 2796 C CA . ASN A 1 349 ? -45.235 -6.706 -17.134 1.00 27.16 349 ASN A CA 1
ATOM 2797 C C . ASN A 1 349 ? -45.386 -5.195 -16.903 1.00 27.16 349 ASN A C 1
ATOM 2799 O O . ASN A 1 349 ? -46.508 -4.692 -16.933 1.00 27.16 349 ASN A O 1
ATOM 2803 N N . ALA A 1 350 ? -44.274 -4.462 -16.852 1.00 27.12 350 ALA A N 1
ATOM 2804 C CA . ALA A 1 350 ? -44.259 -3.051 -17.226 1.00 27.12 350 ALA A CA 1
ATOM 2805 C C . ALA A 1 350 ? -42.926 -2.673 -17.882 1.00 27.12 350 ALA A C 1
ATOM 2807 O O . ALA A 1 350 ? -41.858 -3.153 -17.516 1.00 27.12 350 ALA A O 1
ATOM 2808 N N . ALA A 1 351 ? -43.056 -1.858 -18.921 1.00 27.17 351 ALA A N 1
ATOM 2809 C CA . ALA A 1 351 ? -42.080 -1.547 -19.943 1.00 27.17 351 ALA A CA 1
ATOM 2810 C C . ALA A 1 351 ? -40.833 -0.806 -19.440 1.00 27.17 351 ALA A C 1
ATOM 2812 O O . ALA A 1 351 ? -40.891 0.049 -18.561 1.00 27.17 351 ALA A O 1
ATOM 2813 N N . VAL A 1 352 ? -39.716 -1.078 -20.116 1.00 28.14 352 VAL A N 1
ATOM 2814 C CA . VAL A 1 352 ? -38.488 -0.283 -20.067 1.00 28.14 352 VAL A CA 1
ATOM 2815 C C . VAL A 1 352 ? -38.782 1.108 -20.634 1.00 28.14 352 VAL A C 1
ATOM 2817 O O . VAL A 1 352 ? -38.932 1.280 -21.846 1.00 28.14 352 VAL A O 1
ATOM 2820 N N . ALA A 1 353 ? -38.866 2.107 -19.758 1.00 26.38 353 ALA A N 1
ATOM 2821 C CA . ALA A 1 353 ? -38.880 3.505 -20.157 1.00 26.38 353 ALA A CA 1
ATOM 2822 C C . ALA A 1 353 ? -37.449 3.939 -20.512 1.00 26.38 353 ALA A C 1
ATOM 2824 O O . ALA A 1 353 ? -36.546 3.920 -19.676 1.00 26.38 353 ALA A O 1
ATOM 2825 N N . LYS A 1 354 ? -37.244 4.313 -21.778 1.00 29.58 354 LYS A N 1
ATOM 2826 C CA . LYS A 1 354 ? -36.027 4.977 -22.257 1.00 29.58 354 LYS A CA 1
ATOM 2827 C C . LYS A 1 354 ? -35.878 6.326 -21.546 1.00 29.58 354 LYS A C 1
ATOM 2829 O O . LYS A 1 354 ? -36.768 7.167 -21.641 1.00 29.58 354 LYS A O 1
ATOM 2834 N N . LEU A 1 355 ? -34.747 6.527 -20.875 1.00 30.78 355 LEU A N 1
ATOM 2835 C CA . LEU A 1 355 ? -34.353 7.816 -20.307 1.00 30.78 355 LEU A CA 1
ATOM 2836 C C . LEU A 1 355 ? -33.988 8.808 -21.432 1.00 30.78 355 LEU A C 1
ATOM 2838 O O . LEU A 1 355 ? -33.358 8.398 -22.413 1.00 30.78 355 LEU A O 1
ATOM 2842 N N . PRO A 1 356 ? -34.365 10.095 -21.325 1.00 29.11 356 PRO A N 1
ATOM 2843 C CA . PRO A 1 356 ? -34.040 11.096 -22.330 1.00 29.11 356 PRO A CA 1
ATOM 2844 C C . PRO A 1 356 ? -32.581 11.556 -22.206 1.00 29.11 356 PRO A C 1
ATOM 2846 O O . PRO A 1 356 ? -32.107 11.922 -21.134 1.00 29.11 356 PRO A O 1
ATOM 2849 N N . VAL A 1 357 ? -31.886 11.563 -23.342 1.00 29.36 357 VAL A N 1
ATOM 2850 C CA . VAL A 1 357 ? -30.577 12.197 -23.527 1.00 29.36 357 VAL A CA 1
ATOM 2851 C C . VAL A 1 357 ? -30.800 13.701 -23.681 1.00 29.36 357 VAL A C 1
ATOM 2853 O O . VAL A 1 357 ? -31.487 14.115 -24.614 1.00 29.36 357 VAL A O 1
ATOM 2856 N N . PHE A 1 358 ? -30.202 14.512 -22.806 1.00 27.20 358 PHE A N 1
ATOM 2857 C CA . PHE A 1 358 ? -30.084 15.960 -23.002 1.00 27.20 358 PHE A CA 1
ATOM 2858 C C . PHE A 1 358 ? -28.612 16.374 -23.171 1.00 27.20 358 PHE A C 1
ATOM 2860 O O . PHE A 1 358 ? -27.730 15.760 -22.569 1.00 27.20 358 PHE A O 1
ATOM 2867 N N . PRO A 1 359 ? -28.335 17.371 -24.033 1.00 28.62 359 PRO A N 1
ATOM 2868 C CA . PRO A 1 359 ? -26.996 17.673 -24.522 1.00 28.62 359 PRO A CA 1
ATOM 2869 C C . PRO A 1 359 ? -26.142 18.430 -23.497 1.00 28.62 359 PRO A C 1
ATOM 2871 O O . PRO A 1 359 ? -26.614 19.324 -22.797 1.00 28.62 359 PRO A O 1
ATOM 2874 N N . LEU A 1 360 ? -24.851 18.093 -23.471 1.00 27.47 360 LEU A N 1
ATOM 2875 C CA . LEU A 1 360 ? -23.803 18.832 -22.772 1.00 27.47 360 LEU A CA 1
ATOM 2876 C C . LEU A 1 360 ? -23.623 20.207 -23.436 1.00 27.47 360 LEU A C 1
ATOM 2878 O O . LEU A 1 360 ? -23.073 20.298 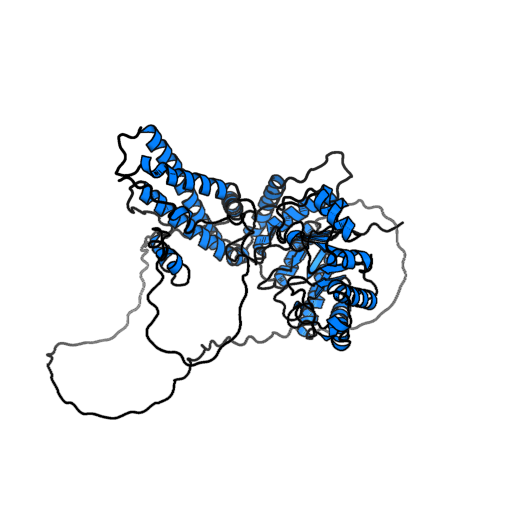-24.532 1.00 27.47 360 LEU A O 1
ATOM 2882 N N . ASN A 1 361 ? -24.065 21.273 -22.767 1.00 25.97 361 ASN A N 1
ATOM 2883 C CA . ASN A 1 361 ? -23.678 22.638 -23.114 1.00 25.97 361 ASN A CA 1
ATOM 2884 C C . ASN A 1 361 ? -22.331 22.966 -22.459 1.00 25.97 361 ASN A C 1
ATOM 2886 O O . ASN A 1 361 ? -22.199 22.980 -21.238 1.00 25.97 361 ASN A O 1
ATOM 2890 N N . SER A 1 362 ? -21.337 23.248 -23.296 1.00 29.12 362 SER A N 1
ATOM 2891 C CA . SER A 1 362 ? -20.051 23.826 -22.922 1.00 29.12 362 SER A CA 1
ATOM 2892 C C . SER A 1 362 ? -20.201 25.328 -22.667 1.00 29.12 362 SER A C 1
ATOM 2894 O O . SER A 1 362 ? -20.461 26.085 -23.604 1.00 29.12 362 SER A O 1
ATOM 2896 N N . SER A 1 363 ? -19.990 25.776 -21.432 1.00 28.86 363 SER A N 1
ATOM 2897 C CA . SER A 1 363 ? -19.796 27.193 -21.108 1.00 28.86 363 SER A CA 1
ATOM 2898 C C . SER A 1 363 ? -18.493 27.372 -20.331 1.00 28.86 363 SER A C 1
ATOM 2900 O O . SER A 1 363 ? -18.353 26.875 -19.215 1.00 28.86 363 SER A O 1
ATOM 2902 N N . SER A 1 364 ? -17.541 28.063 -20.955 1.00 33.69 364 SER A N 1
ATOM 2903 C CA . SER A 1 364 ? -16.270 28.515 -20.382 1.00 33.69 364 SER A CA 1
ATOM 2904 C C . SER A 1 364 ? -16.483 29.432 -19.164 1.00 33.69 364 SER A C 1
ATOM 2906 O O . SER A 1 364 ? -17.476 30.163 -19.137 1.00 33.69 364 SER A O 1
ATOM 2908 N N . PRO A 1 365 ? -15.560 29.468 -18.183 1.00 33.97 365 PRO A N 1
ATOM 2909 C CA . PRO A 1 365 ? -15.664 30.388 -17.053 1.00 33.97 365 PRO A CA 1
ATOM 2910 C C . PRO A 1 365 ? -15.229 31.825 -17.425 1.00 33.97 365 PRO A C 1
ATOM 2912 O O . PRO A 1 365 ? -14.347 31.995 -18.272 1.00 33.97 365 PRO A O 1
ATOM 2915 N N . PRO A 1 366 ? -15.822 32.866 -16.804 1.00 32.16 366 PRO A N 1
ATOM 2916 C CA . PRO A 1 366 ? -15.489 34.268 -17.049 1.00 32.16 366 PRO A CA 1
ATOM 2917 C C . PRO A 1 366 ? -14.267 34.750 -16.245 1.00 32.16 366 PRO A C 1
ATOM 2919 O O . PRO A 1 366 ? -13.953 34.248 -15.169 1.00 32.16 366 PRO A O 1
ATOM 2922 N N . SER A 1 367 ? -13.595 35.762 -16.792 1.00 29.97 367 SER A N 1
ATOM 2923 C CA . SER A 1 367 ? -12.408 36.447 -16.267 1.00 29.97 367 SER A CA 1
ATOM 2924 C C . SER A 1 367 ? -12.690 37.398 -15.088 1.00 29.97 367 SER A C 1
ATOM 2926 O O . SER A 1 367 ? -13.723 38.064 -15.046 1.00 29.97 367 SER A O 1
ATOM 2928 N N . SER A 1 368 ? -11.728 37.471 -14.160 1.00 31.50 368 SER A N 1
ATOM 2929 C CA . SER A 1 368 ? -11.731 38.231 -12.896 1.00 31.50 368 SER A CA 1
ATOM 2930 C C . SER A 1 368 ? -11.796 39.774 -13.040 1.00 31.50 368 SER A C 1
ATOM 2932 O O . SER A 1 368 ? -11.398 40.304 -14.079 1.00 31.50 368 SER A O 1
ATOM 2934 N N . PRO A 1 369 ? -12.265 40.508 -12.001 1.00 32.66 369 PRO A N 1
ATOM 2935 C CA . PRO A 1 369 ? -12.637 41.932 -12.062 1.00 32.66 369 PRO A CA 1
ATOM 2936 C C . PRO A 1 369 ? -11.485 42.932 -11.779 1.00 32.66 369 PRO A C 1
ATOM 2938 O O . PRO A 1 369 ? -10.438 42.532 -11.267 1.00 32.66 369 PRO A O 1
ATOM 2941 N N . PRO A 1 370 ? -11.663 44.241 -12.086 1.00 32.94 370 PRO A N 1
ATOM 2942 C CA . PRO A 1 370 ? -10.593 45.241 -12.042 1.00 32.94 370 PRO A CA 1
ATOM 2943 C C . PRO A 1 370 ? -10.410 45.919 -10.671 1.00 32.94 370 PRO A C 1
ATOM 2945 O O . PRO A 1 370 ? -11.370 46.198 -9.952 1.00 32.94 370 PRO A O 1
ATOM 2948 N N . LEU A 1 371 ? -9.150 46.244 -10.359 1.00 30.36 371 LEU A N 1
ATOM 2949 C CA . LEU A 1 371 ? -8.722 47.058 -9.217 1.00 30.36 371 LEU A CA 1
ATOM 2950 C C . LEU A 1 371 ? -9.011 48.552 -9.438 1.00 30.36 371 LEU A C 1
ATOM 2952 O O . LEU A 1 371 ? -8.899 49.078 -10.545 1.00 30.36 371 LEU A O 1
ATOM 2956 N N . GLY A 1 372 ? -9.412 49.203 -8.345 1.00 26.72 372 GLY A N 1
ATOM 2957 C CA . GLY A 1 372 ? -9.968 50.549 -8.291 1.00 26.72 372 GLY A CA 1
ATOM 2958 C C . GLY A 1 372 ? -8.986 51.710 -8.468 1.00 26.72 372 GLY A C 1
ATOM 2959 O O . GLY A 1 372 ? -7.767 51.585 -8.383 1.00 26.72 372 GLY A O 1
ATOM 2960 N N . LYS A 1 373 ? -9.615 52.863 -8.709 1.00 24.80 373 LYS A N 1
ATOM 2961 C CA . LYS A 1 373 ? -9.073 54.202 -8.950 1.00 24.80 373 LYS A CA 1
ATOM 2962 C C . LYS A 1 373 ? -8.223 54.736 -7.790 1.00 24.80 373 LYS A C 1
ATOM 2964 O O . LYS A 1 373 ? -8.656 54.679 -6.644 1.00 24.80 373 LYS A O 1
ATOM 2969 N N . VAL A 1 374 ? -7.132 55.421 -8.132 1.00 28.00 374 VAL A N 1
ATOM 2970 C CA . VAL A 1 374 ? -6.610 56.573 -7.378 1.00 28.00 374 VAL A CA 1
ATOM 2971 C C . VAL A 1 374 ? -6.263 57.671 -8.387 1.00 28.00 374 VAL A C 1
ATOM 2973 O O . VAL A 1 374 ? -5.583 57.425 -9.381 1.00 28.00 374 VAL A O 1
ATOM 2976 N N . GLU A 1 375 ? -6.804 58.862 -8.153 1.00 24.09 375 GLU A N 1
ATOM 2977 C CA . GLU A 1 375 ? -6.638 60.080 -8.949 1.00 24.09 375 GLU A CA 1
ATOM 2978 C C . GLU A 1 375 ? -5.265 60.733 -8.724 1.00 24.09 375 GLU A C 1
ATOM 2980 O O . GLU A 1 375 ? -4.804 60.807 -7.585 1.00 24.09 375 GLU A O 1
ATOM 2985 N N . ARG A 1 376 ? -4.671 61.309 -9.782 1.00 26.14 376 ARG A N 1
ATOM 2986 C CA . ARG A 1 376 ? -4.048 62.647 -9.732 1.00 26.14 376 ARG A CA 1
ATOM 2987 C C . ARG A 1 376 ? -3.682 63.195 -11.117 1.00 26.14 376 ARG A C 1
ATOM 2989 O O . ARG A 1 376 ? -2.865 62.626 -11.825 1.00 26.14 376 ARG A O 1
ATOM 2996 N N . GLU A 1 377 ? -4.311 64.333 -11.401 1.00 25.50 377 GLU A N 1
ATOM 2997 C CA . GLU A 1 377 ? -3.795 65.575 -11.998 1.00 25.50 377 GLU A CA 1
ATOM 2998 C C . GLU A 1 377 ? -3.144 65.610 -13.396 1.00 25.50 377 GLU A C 1
ATOM 3000 O O . GLU A 1 377 ? -2.228 64.882 -13.759 1.00 25.50 377 GLU A O 1
ATOM 3005 N N . ALA A 1 378 ? -3.649 66.587 -14.153 1.00 24.97 378 ALA A N 1
ATOM 3006 C CA . ALA A 1 378 ? -3.319 66.969 -15.514 1.00 24.97 378 ALA A CA 1
ATOM 3007 C C . ALA A 1 378 ? -1.939 67.628 -15.669 1.00 24.97 378 ALA A C 1
ATOM 3009 O O . ALA A 1 378 ? -1.478 68.324 -14.765 1.00 24.97 378 ALA A O 1
ATOM 3010 N N . ARG A 1 379 ? -1.368 67.528 -16.881 1.00 27.94 379 ARG A N 1
ATOM 3011 C CA . ARG A 1 379 ? -0.645 68.619 -17.564 1.00 27.94 379 ARG A CA 1
ATOM 3012 C C . ARG A 1 379 ? -0.450 68.337 -19.060 1.00 27.94 379 ARG A C 1
ATOM 3014 O O . ARG A 1 379 ? -0.364 67.196 -19.495 1.00 27.94 379 ARG A O 1
ATOM 3021 N N . GLU A 1 380 ? -0.453 69.440 -19.795 1.00 24.77 380 GLU A N 1
ATOM 3022 C CA . GLU A 1 380 ? -0.506 69.653 -21.244 1.00 24.77 380 GLU A CA 1
ATOM 3023 C C . GLU A 1 380 ? 0.743 69.189 -22.021 1.00 24.77 380 GLU A C 1
ATOM 3025 O O . GLU A 1 380 ? 1.821 69.049 -21.447 1.00 24.77 380 GLU A O 1
ATOM 3030 N N . GLY A 1 381 ? 0.628 69.068 -23.355 1.00 27.00 381 GLY A N 1
ATOM 3031 C CA . GLY A 1 381 ? 1.793 69.079 -24.251 1.00 27.00 381 GLY A CA 1
ATOM 3032 C C . GLY A 1 381 ? 1.559 68.519 -25.659 1.00 27.00 381 GLY A C 1
ATOM 3033 O O . GLY A 1 381 ? 1.430 67.319 -25.849 1.00 27.00 381 GLY A O 1
ATOM 3034 N N . GLU A 1 382 ? 1.533 69.411 -26.646 1.00 26.14 382 GLU A N 1
ATOM 3035 C CA . GLU A 1 382 ? 1.289 69.218 -28.082 1.00 26.14 382 GLU A CA 1
ATOM 3036 C C . GLU A 1 382 ? 2.370 68.430 -28.876 1.00 26.14 382 GLU A C 1
ATOM 3038 O O . GLU A 1 382 ? 3.543 68.446 -28.513 1.00 26.14 382 GLU A O 1
ATOM 3043 N N . LYS A 1 383 ? 1.964 67.902 -30.056 1.00 27.80 383 LYS A N 1
ATOM 3044 C CA . LYS A 1 383 ? 2.592 67.991 -31.417 1.00 27.80 383 LYS A CA 1
ATOM 3045 C C . LYS A 1 383 ? 2.697 66.681 -32.228 1.00 27.80 383 LYS A C 1
ATOM 3047 O O . LYS A 1 383 ? 3.666 65.941 -32.163 1.00 27.80 383 LYS A O 1
ATOM 3052 N N . MET A 1 384 ? 1.706 66.487 -33.102 1.00 24.48 384 MET A N 1
ATOM 3053 C CA . MET A 1 384 ? 1.799 66.497 -34.578 1.00 24.48 384 MET A CA 1
ATOM 3054 C C . MET A 1 384 ? 3.123 66.060 -35.256 1.00 24.48 384 MET A C 1
ATOM 3056 O O . MET A 1 384 ? 4.091 66.817 -35.255 1.00 24.48 384 MET A O 1
ATOM 3060 N N . ARG A 1 385 ? 3.088 64.960 -36.036 1.00 26.16 385 ARG A N 1
ATOM 3061 C CA . ARG A 1 385 ? 3.473 64.975 -37.469 1.00 26.16 385 ARG A CA 1
ATOM 3062 C C . ARG A 1 385 ? 3.070 63.710 -38.246 1.00 26.16 385 ARG A C 1
ATOM 3064 O O . ARG A 1 385 ? 3.269 62.581 -37.822 1.00 26.16 385 ARG A O 1
ATOM 3071 N N . SER A 1 386 ? 2.517 63.993 -39.417 1.00 24.55 386 SER A N 1
ATOM 3072 C CA . SER A 1 386 ? 2.102 63.170 -40.553 1.00 24.55 386 SER A CA 1
ATOM 3073 C C . SER A 1 386 ? 3.261 62.594 -41.379 1.00 24.55 386 SER A C 1
ATOM 3075 O O . SER A 1 386 ? 4.280 63.269 -41.497 1.00 24.55 386 SER A O 1
ATOM 3077 N N . HIS A 1 387 ? 3.032 61.492 -42.110 1.00 28.02 387 HIS A N 1
ATOM 3078 C CA . HIS A 1 387 ? 3.293 61.447 -43.561 1.00 28.02 387 HIS A CA 1
ATOM 3079 C C . HIS A 1 387 ? 2.538 60.322 -44.292 1.00 28.02 387 HIS A C 1
ATOM 3081 O O . HIS A 1 387 ? 2.109 59.338 -43.699 1.00 28.02 387 HIS A O 1
ATOM 3087 N N . GLN A 1 388 ? 2.317 60.577 -45.583 1.00 27.06 388 GLN A N 1
ATOM 3088 C CA . GLN A 1 388 ? 1.315 60.029 -46.494 1.00 27.06 388 GLN A CA 1
ATOM 3089 C C . GLN A 1 388 ? 1.786 58.816 -47.326 1.00 27.06 388 GLN A C 1
ATOM 3091 O O . GLN A 1 388 ? 2.965 58.650 -47.612 1.00 27.06 388 GLN A O 1
ATOM 3096 N N . GLN A 1 389 ? 0.766 58.055 -47.739 1.00 28.25 389 GLN A N 1
ATOM 3097 C CA . GLN A 1 389 ? 0.526 57.187 -48.915 1.00 28.25 389 GLN A CA 1
ATOM 3098 C C . GLN A 1 389 ? 1.205 57.549 -50.267 1.00 28.25 389 GLN A C 1
ATOM 3100 O O . GLN A 1 389 ? 1.678 58.675 -50.420 1.00 28.25 389 GLN A O 1
ATOM 3105 N N . PRO A 1 390 ? 1.201 56.640 -51.285 1.00 40.97 390 PRO A N 1
ATOM 3106 C CA . PRO A 1 390 ? 0.131 56.632 -52.318 1.00 40.97 390 PRO A CA 1
ATOM 3107 C C . PRO A 1 390 ? -0.299 55.253 -52.909 1.00 40.97 390 PRO A C 1
ATOM 3109 O O . PRO A 1 390 ? 0.185 54.194 -52.527 1.00 40.97 390 PRO A O 1
ATOM 3112 N N . HIS A 1 391 ? -1.285 55.328 -53.819 1.00 28.11 391 HIS A N 1
ATOM 3113 C CA . HIS A 1 391 ? -2.311 54.374 -54.295 1.00 28.11 391 HIS A CA 1
ATOM 3114 C C . HIS A 1 391 ? -2.048 53.625 -55.645 1.00 28.11 391 HIS A C 1
ATOM 3116 O O . HIS A 1 391 ? -1.479 54.236 -56.538 1.00 28.11 391 HIS A O 1
ATOM 3122 N N . GLN A 1 392 ? -2.628 52.398 -55.784 1.00 28.86 392 GLN A N 1
ATOM 3123 C CA . GLN A 1 392 ? -3.415 51.728 -56.893 1.00 28.86 392 GLN A CA 1
ATOM 3124 C C . GLN A 1 392 ? -2.967 51.740 -58.401 1.00 28.86 392 GLN A C 1
ATOM 3126 O O . GLN A 1 392 ? -1.978 52.410 -58.669 1.00 28.86 392 GLN A O 1
ATOM 3131 N N . PRO A 1 393 ? -3.628 51.063 -59.416 1.00 45.00 393 PRO A N 1
ATOM 3132 C CA . PRO A 1 393 ? -4.973 50.394 -59.502 1.00 45.00 393 PRO A CA 1
ATOM 3133 C C . PRO A 1 393 ? -5.134 49.072 -60.344 1.00 45.00 393 PRO A C 1
ATOM 3135 O O . PRO A 1 393 ? -4.217 48.654 -61.042 1.00 45.00 393 PRO A O 1
ATOM 3138 N N . GLY A 1 394 ? -6.354 48.474 -60.365 1.00 24.12 394 GLY A N 1
ATOM 3139 C CA . GLY A 1 394 ? -6.905 47.742 -61.544 1.00 24.12 394 GLY A CA 1
ATOM 3140 C C . GLY A 1 394 ? -7.788 46.476 -61.333 1.00 24.12 394 GLY A C 1
ATOM 3141 O O . GLY A 1 394 ? -7.276 45.425 -60.975 1.00 24.12 394 GLY A O 1
ATOM 3142 N N . GLN A 1 395 ? -9.098 46.557 -61.634 1.00 28.00 395 GLN A N 1
ATOM 3143 C CA . GLN A 1 395 ? -10.127 45.478 -61.793 1.00 28.00 395 GLN A CA 1
ATOM 3144 C C . GLN A 1 395 ? -10.312 45.098 -63.305 1.00 28.00 395 GLN A C 1
ATOM 3146 O O . GLN A 1 395 ? -9.659 45.796 -64.084 1.00 28.00 395 GLN A O 1
ATOM 3151 N N . PRO A 1 396 ? -11.161 44.129 -63.805 1.00 37.09 396 PRO A N 1
ATOM 3152 C CA . PRO A 1 396 ? -12.466 43.608 -63.297 1.00 37.09 396 PRO A CA 1
ATOM 3153 C C . PRO A 1 396 ? -12.836 42.093 -63.546 1.00 37.09 396 PRO A C 1
ATOM 3155 O O . PRO A 1 396 ? -12.093 41.328 -64.150 1.00 37.09 396 PRO A O 1
ATOM 3158 N N . LEU A 1 397 ? -14.031 41.683 -63.065 1.00 29.58 397 LEU A N 1
ATOM 3159 C CA . LEU A 1 397 ? -14.806 40.408 -63.226 1.00 29.58 397 LEU A CA 1
ATOM 3160 C C . LEU A 1 397 ? -15.565 40.326 -64.591 1.00 29.58 397 LEU A C 1
ATOM 3162 O O . LEU A 1 397 ? -15.743 41.409 -65.155 1.00 29.58 397 LEU A O 1
ATOM 3166 N N . PRO A 1 398 ? -16.078 39.167 -65.133 1.00 37.38 398 PRO A N 1
ATOM 3167 C CA . PRO A 1 398 ? -17.321 38.476 -64.653 1.00 37.38 398 PRO A CA 1
ATOM 3168 C C . PRO A 1 398 ? -17.574 36.968 -65.029 1.00 37.38 398 PRO A C 1
ATOM 3170 O O . PRO A 1 398 ? -16.951 36.416 -65.923 1.00 37.38 398 PRO A O 1
ATOM 3173 N N . GLY A 1 399 ? -18.612 36.338 -64.429 1.00 25.62 399 GLY A N 1
ATOM 3174 C CA . GLY A 1 399 ? -19.642 35.579 -65.194 1.00 25.62 399 GLY A CA 1
ATOM 3175 C C . GLY A 1 399 ? -19.730 34.025 -65.191 1.00 25.62 399 GLY A C 1
ATOM 3176 O O . GLY A 1 399 ? -19.098 33.366 -65.996 1.00 25.62 399 GLY A O 1
ATOM 3177 N N . SER A 1 400 ? -20.644 33.483 -64.364 1.00 24.66 400 SER A N 1
ATOM 3178 C CA . SER A 1 400 ? -21.689 32.430 -64.569 1.00 24.66 400 SER A CA 1
ATOM 3179 C C . SER A 1 400 ? -21.567 31.219 -65.550 1.00 24.66 400 SER A C 1
ATOM 3181 O O . SER A 1 400 ? -21.398 31.402 -66.749 1.00 24.66 400 SER A O 1
ATOM 3183 N N . ARG A 1 401 ? -21.967 30.030 -65.032 1.00 26.22 401 ARG A N 1
ATOM 3184 C CA . ARG A 1 401 ? -22.820 28.929 -65.598 1.00 26.22 401 ARG A CA 1
ATOM 3185 C C . ARG A 1 401 ? -22.258 27.492 -65.699 1.00 26.22 401 ARG A C 1
ATOM 3187 O O . ARG A 1 401 ? -21.087 27.247 -65.937 1.00 26.22 401 ARG A O 1
ATOM 3194 N N . SER A 1 402 ? -23.209 26.574 -65.484 1.00 27.27 402 SER A N 1
ATOM 3195 C CA . SER A 1 402 ? -23.212 25.113 -65.310 1.00 27.27 402 SER A CA 1
ATOM 3196 C C . SER A 1 402 ? -22.575 24.236 -66.397 1.00 27.27 402 SER A C 1
ATOM 3198 O O . SER A 1 402 ? -22.623 24.568 -67.575 1.00 27.27 402 SER A O 1
ATOM 3200 N N . GLY A 1 403 ? -22.181 23.016 -66.006 1.00 26.45 403 GLY A N 1
ATOM 3201 C CA . GLY A 1 403 ? -22.009 21.869 -66.908 1.00 26.45 403 GLY A CA 1
ATOM 3202 C C . GLY A 1 403 ? -21.562 20.598 -66.174 1.00 26.45 403 GLY A C 1
ATOM 3203 O O . GLY A 1 403 ? -20.494 20.572 -65.575 1.00 26.45 403 GLY A O 1
ATOM 3204 N N . ALA A 1 404 ? -22.394 19.557 -66.199 1.00 26.98 404 ALA A N 1
ATOM 3205 C CA . ALA A 1 404 ? -22.095 18.220 -65.685 1.00 26.98 404 ALA A CA 1
ATOM 3206 C C . ALA A 1 404 ? -21.340 17.370 -66.727 1.00 26.98 404 ALA A C 1
ATOM 3208 O O . ALA A 1 404 ? -21.583 17.550 -67.917 1.00 26.98 404 ALA A O 1
ATOM 3209 N N . LEU A 1 405 ? -20.519 16.412 -66.262 1.00 26.25 405 LEU A N 1
ATOM 3210 C CA . LEU A 1 405 ? -20.455 14.986 -66.665 1.00 26.25 405 LEU A CA 1
ATOM 3211 C C . LEU A 1 405 ? -19.039 14.374 -66.538 1.00 26.25 405 LEU A C 1
ATOM 3213 O O . LEU A 1 405 ? -18.067 14.872 -67.088 1.00 26.25 405 LEU A O 1
ATOM 3217 N N . THR A 1 406 ? -19.001 13.246 -65.813 1.00 28.06 406 THR A N 1
ATOM 3218 C CA . THR A 1 406 ? -18.229 11.998 -66.018 1.00 28.06 406 THR A CA 1
ATOM 3219 C C . THR A 1 406 ? -16.748 12.029 -66.420 1.00 28.06 406 THR A C 1
ATOM 3221 O O . THR A 1 406 ? -16.391 12.446 -67.514 1.00 28.06 406 THR A O 1
ATOM 3224 N N . GLY A 1 407 ? -15.915 11.346 -65.626 1.00 25.72 407 GLY A N 1
ATOM 3225 C CA . GLY A 1 407 ? -14.616 10.848 -66.085 1.00 25.72 407 GLY A CA 1
ATOM 3226 C C . GLY A 1 407 ? -13.788 10.236 -64.962 1.00 25.72 407 GLY A C 1
ATOM 3227 O O . GLY A 1 407 ? -13.141 10.950 -64.204 1.00 25.72 407 GLY A O 1
ATOM 3228 N N . GLY A 1 408 ? -13.822 8.907 -64.838 1.00 28.73 408 GLY A N 1
ATOM 3229 C CA . GLY A 1 408 ? -12.946 8.163 -63.938 1.00 28.73 408 GLY A CA 1
ATOM 3230 C C . GLY A 1 408 ? -11.474 8.307 -64.332 1.00 28.73 408 GLY A C 1
ATOM 3231 O O . GLY A 1 408 ? -11.125 8.232 -65.506 1.00 28.73 408 GLY A O 1
ATOM 3232 N N . GLY A 1 409 ? -10.609 8.478 -63.334 1.00 25.25 409 GLY A N 1
ATOM 3233 C CA . GLY A 1 409 ? -9.166 8.569 -63.524 1.00 25.25 409 GLY A CA 1
ATOM 3234 C C . GLY A 1 409 ? -8.427 8.342 -62.213 1.00 25.25 409 GLY A C 1
ATOM 3235 O O . GLY A 1 409 ? -8.224 9.268 -61.432 1.00 25.25 409 GLY A O 1
ATOM 3236 N N . ARG A 1 410 ? -8.035 7.086 -61.973 1.00 34.50 410 ARG A N 1
ATOM 3237 C CA . ARG A 1 410 ? -7.071 6.673 -60.943 1.00 34.50 410 ARG A CA 1
ATOM 3238 C C . ARG A 1 410 ? -5.841 7.586 -60.992 1.00 34.50 410 ARG A C 1
ATOM 3240 O O . ARG A 1 410 ? -5.068 7.524 -61.941 1.00 34.50 410 ARG A O 1
ATOM 3247 N N . THR A 1 411 ? -5.616 8.356 -59.935 1.00 25.92 411 THR A N 1
ATOM 3248 C CA . THR A 1 411 ? -4.309 8.944 -59.625 1.00 25.92 411 THR A CA 1
ATOM 3249 C C . THR A 1 411 ? -3.860 8.398 -58.277 1.00 25.92 411 THR A C 1
ATOM 3251 O O . THR A 1 411 ? -4.414 8.722 -57.228 1.00 25.92 411 THR A O 1
ATOM 3254 N N . GLN A 1 412 ? -2.872 7.502 -58.322 1.00 29.55 412 GLN A N 1
ATOM 3255 C CA . GLN A 1 412 ? -2.111 7.077 -57.155 1.00 29.55 412 GLN A CA 1
ATOM 3256 C C . GLN A 1 412 ? -1.425 8.311 -56.557 1.00 29.55 412 GLN A C 1
ATOM 3258 O O . GLN A 1 412 ? -0.475 8.838 -57.129 1.00 29.55 412 GLN A O 1
ATOM 3263 N N . LYS A 1 413 ? -1.904 8.775 -55.400 1.00 26.08 413 LYS A N 1
ATOM 3264 C CA . LYS A 1 413 ? -1.098 9.596 -54.495 1.00 26.08 413 LYS A CA 1
ATOM 3265 C C . LYS A 1 413 ? -0.340 8.653 -53.569 1.00 26.08 413 LYS A C 1
ATOM 3267 O O . LYS A 1 413 ? -0.948 7.922 -52.792 1.00 26.08 413 LYS A O 1
ATOM 3272 N N . LEU A 1 414 ? 0.986 8.677 -53.686 1.00 25.80 414 LEU A N 1
ATOM 3273 C CA . LEU A 1 414 ? 1.916 8.144 -52.695 1.00 25.80 414 LEU A CA 1
ATOM 3274 C C . LEU A 1 414 ? 1.538 8.670 -51.300 1.00 25.80 414 LEU A C 1
ATOM 3276 O O . LEU A 1 414 ? 1.451 9.890 -51.134 1.00 25.80 414 LEU A O 1
ATOM 3280 N N . PRO A 1 415 ? 1.348 7.812 -50.285 1.00 30.08 415 PRO A N 1
ATOM 3281 C CA . PRO A 1 415 ? 1.297 8.286 -48.920 1.00 30.08 415 PRO A CA 1
ATOM 3282 C C . PRO A 1 415 ? 2.729 8.546 -48.449 1.00 30.08 415 PRO A C 1
ATOM 3284 O O . PRO A 1 415 ? 3.579 7.653 -48.446 1.00 30.08 415 PRO A O 1
ATOM 3287 N N . GLY A 1 416 ? 2.986 9.791 -48.046 1.00 26.08 416 GLY A N 1
ATOM 3288 C CA . GLY A 1 416 ? 4.125 10.129 -47.205 1.00 26.08 416 GLY A CA 1
ATOM 3289 C C . GLY A 1 416 ? 4.146 9.195 -45.997 1.00 26.08 416 GLY A C 1
ATOM 3290 O O . GLY A 1 416 ? 3.137 8.986 -45.324 1.00 26.08 416 GLY A O 1
ATOM 3291 N N . ARG A 1 417 ? 5.302 8.578 -45.780 1.00 34.00 417 ARG A N 1
ATOM 3292 C CA . ARG A 1 417 ? 5.541 7.522 -44.802 1.00 34.00 417 ARG A CA 1
ATOM 3293 C C . ARG A 1 417 ? 5.619 8.118 -43.392 1.00 34.00 417 ARG A C 1
ATOM 3295 O O . ARG A 1 417 ? 6.697 8.237 -42.828 1.00 34.00 417 ARG A O 1
ATOM 3302 N N . GLY A 1 418 ? 4.472 8.492 -42.830 1.00 30.12 418 GLY A N 1
ATOM 3303 C CA . GLY A 1 418 ? 4.286 8.631 -41.387 1.00 30.12 418 GLY A CA 1
ATOM 3304 C C . GLY A 1 418 ? 3.960 7.259 -40.804 1.00 30.12 418 GLY A C 1
ATOM 3305 O O . GLY A 1 418 ? 2.803 6.845 -40.800 1.00 30.12 418 GLY A O 1
ATOM 3306 N N . VAL A 1 419 ? 4.975 6.510 -40.370 1.00 40.75 419 VAL A N 1
ATOM 3307 C CA . VAL A 1 419 ? 4.781 5.202 -39.723 1.00 40.75 419 VAL A CA 1
ATOM 3308 C C . VAL A 1 419 ? 4.544 5.430 -38.233 1.00 40.75 419 VAL A C 1
ATOM 3310 O O . VAL A 1 419 ? 5.433 5.253 -37.416 1.00 40.75 419 VAL A O 1
ATOM 3313 N N . CYS A 1 420 ? 3.315 5.804 -37.892 1.00 39.34 420 CYS A N 1
ATOM 3314 C CA . CYS A 1 420 ? 2.711 5.507 -36.587 1.00 39.34 420 CYS A CA 1
ATOM 3315 C C . CYS A 1 420 ? 1.441 4.676 -36.818 1.00 39.34 420 CYS A C 1
ATOM 3317 O O . CYS A 1 420 ? 0.364 4.978 -36.319 1.00 39.34 420 CYS A O 1
ATOM 3319 N N . GLY A 1 421 ? 1.564 3.659 -37.674 1.00 35.53 421 GLY A N 1
ATOM 3320 C CA . GLY A 1 421 ? 0.467 2.813 -38.139 1.00 35.53 421 GLY A CA 1
ATOM 3321 C C . GLY A 1 421 ? 0.707 1.340 -37.836 1.00 35.53 421 GLY A C 1
ATOM 3322 O O . GLY A 1 421 ? 0.535 0.505 -38.715 1.00 35.53 421 GLY A O 1
ATOM 3323 N N . GLY A 1 422 ? 1.156 1.020 -36.625 1.00 40.16 422 GLY A N 1
ATOM 3324 C CA . GLY A 1 422 ? 1.076 -0.333 -36.087 1.00 40.16 422 GLY A CA 1
ATOM 3325 C C . GLY A 1 422 ? 0.030 -0.339 -34.983 1.00 40.16 422 GLY A C 1
ATOM 3326 O O . GLY A 1 422 ? 0.187 0.390 -34.010 1.00 40.16 422 GLY A O 1
ATOM 3327 N N . LYS A 1 423 ? -1.033 -1.140 -35.123 1.00 55.84 423 LYS A N 1
ATOM 3328 C CA . LYS A 1 423 ? -1.873 -1.549 -33.986 1.00 55.84 423 LYS A CA 1
ATOM 3329 C C . LYS A 1 423 ? -0.982 -2.405 -33.077 1.00 55.84 423 LYS A C 1
ATOM 3331 O O . LYS A 1 423 ? -0.887 -3.611 -33.276 1.00 55.84 423 LYS A O 1
ATOM 3336 N N . GLY A 1 424 ? -0.196 -1.759 -32.224 1.00 59.00 424 GLY A N 1
ATOM 3337 C CA . GLY A 1 424 ? 0.929 -2.383 -31.540 1.00 59.00 424 GLY A CA 1
ATOM 3338 C C . GLY A 1 424 ? 0.489 -2.964 -30.212 1.00 59.00 424 GLY A C 1
ATOM 3339 O O . GLY A 1 424 ? 0.430 -2.245 -29.224 1.00 59.00 424 GLY A O 1
ATOM 3340 N N . MET A 1 425 ? 0.182 -4.257 -30.193 1.00 77.31 425 MET A N 1
ATOM 3341 C CA . MET A 1 425 ? 0.176 -5.028 -28.950 1.00 77.31 425 MET A CA 1
ATOM 3342 C C . MET A 1 425 ? 1.533 -4.854 -28.255 1.00 77.31 425 MET A C 1
ATOM 3344 O O . MET A 1 425 ? 2.569 -4.868 -28.926 1.00 77.31 425 MET A O 1
ATOM 3348 N N . LEU A 1 426 ? 1.531 -4.676 -26.933 1.00 87.31 426 LEU A N 1
ATOM 3349 C CA . LEU A 1 426 ? 2.774 -4.638 -26.163 1.00 87.31 426 LEU A CA 1
ATOM 3350 C C . LEU A 1 426 ? 3.427 -6.020 -26.232 1.00 87.31 426 LEU A C 1
ATOM 3352 O O . LEU A 1 426 ? 2.762 -7.029 -26.002 1.00 87.31 426 LEU A O 1
ATOM 3356 N N . SER A 1 427 ? 4.716 -6.073 -26.571 1.00 90.81 427 SER A N 1
ATOM 3357 C CA . SER A 1 427 ? 5.474 -7.327 -26.529 1.00 90.81 427 SER A CA 1
ATOM 3358 C C . SER A 1 427 ? 5.959 -7.627 -25.112 1.00 90.81 427 SER A C 1
ATOM 3360 O O . SER A 1 427 ? 6.193 -6.714 -24.320 1.00 90.81 427 SER A O 1
ATOM 3362 N N . GLU A 1 428 ? 6.195 -8.901 -24.794 1.00 91.19 428 GLU A N 1
ATOM 3363 C CA . GLU A 1 428 ? 6.708 -9.290 -23.472 1.00 91.19 428 GLU A CA 1
ATOM 3364 C C . GLU A 1 428 ? 8.038 -8.589 -23.146 1.00 91.19 428 GLU A C 1
ATOM 3366 O O . GLU A 1 428 ? 8.247 -8.128 -22.026 1.00 91.19 428 GLU A O 1
ATOM 3371 N N . ALA A 1 429 ? 8.920 -8.423 -24.139 1.00 93.31 429 ALA A N 1
ATOM 3372 C CA . ALA A 1 429 ? 10.181 -7.701 -23.972 1.00 93.31 429 ALA A CA 1
ATOM 3373 C C . ALA A 1 429 ? 9.966 -6.229 -23.574 1.00 93.31 429 ALA A C 1
ATOM 3375 O O . ALA A 1 429 ? 10.706 -5.701 -22.745 1.00 93.31 429 ALA A O 1
ATOM 3376 N N . GLN A 1 430 ? 8.937 -5.576 -24.121 1.00 93.62 430 GLN A N 1
ATOM 3377 C CA . GLN A 1 430 ? 8.572 -4.204 -23.766 1.00 93.62 430 GLN A CA 1
ATOM 3378 C C . GLN A 1 430 ? 8.004 -4.114 -22.349 1.00 93.62 430 GLN A C 1
ATOM 3380 O O . GLN A 1 430 ? 8.377 -3.211 -21.603 1.00 93.62 430 GLN A O 1
ATOM 3385 N N . VAL A 1 431 ? 7.158 -5.064 -21.948 1.00 93.50 431 VAL A N 1
ATOM 3386 C CA . VAL A 1 431 ? 6.621 -5.108 -20.580 1.00 93.50 431 VAL A CA 1
ATOM 3387 C C . VAL A 1 431 ? 7.738 -5.397 -19.571 1.00 93.50 431 VAL A C 1
ATOM 3389 O O . VAL A 1 431 ? 7.846 -4.709 -18.559 1.00 93.50 431 VAL A O 1
ATOM 3392 N N . ARG A 1 432 ? 8.659 -6.321 -19.874 1.00 95.81 432 ARG A N 1
ATOM 3393 C CA . ARG A 1 432 ? 9.861 -6.561 -19.054 1.00 95.81 432 ARG A CA 1
ATOM 3394 C C . ARG A 1 432 ? 10.768 -5.338 -18.975 1.00 95.81 432 ARG A C 1
ATOM 3396 O O . ARG A 1 432 ? 11.324 -5.067 -17.912 1.00 95.81 432 ARG A O 1
ATOM 3403 N N . LEU A 1 433 ? 10.917 -4.587 -20.068 1.00 96.06 433 LEU A N 1
ATOM 3404 C CA . LEU A 1 433 ? 11.643 -3.319 -20.062 1.00 96.06 433 LEU A CA 1
ATOM 3405 C C . LEU A 1 433 ? 10.973 -2.316 -19.116 1.00 96.06 433 LEU A C 1
ATOM 3407 O O . LEU A 1 433 ? 11.661 -1.754 -18.268 1.00 96.06 433 LEU A O 1
ATOM 3411 N N . LEU A 1 434 ? 9.652 -2.148 -19.214 1.00 95.56 434 LEU A N 1
ATOM 3412 C CA . LEU A 1 434 ? 8.868 -1.261 -18.354 1.00 95.56 434 LEU A CA 1
ATOM 3413 C C . LEU A 1 434 ? 9.025 -1.618 -16.868 1.00 95.56 434 LEU A C 1
ATOM 3415 O O . LEU A 1 434 ? 9.401 -0.759 -16.071 1.00 95.56 434 LEU A O 1
ATOM 3419 N N . VAL A 1 435 ? 8.830 -2.890 -16.506 1.00 96.81 435 VAL A N 1
ATOM 3420 C CA . VAL A 1 435 ? 9.013 -3.386 -15.129 1.00 96.81 435 VAL A CA 1
ATOM 3421 C C . VAL A 1 435 ? 10.458 -3.214 -14.660 1.00 96.81 435 VAL A C 1
ATOM 3423 O O . VAL A 1 435 ? 10.717 -2.799 -13.533 1.00 96.81 435 VAL A O 1
ATOM 3426 N N . GLY A 1 436 ? 11.428 -3.481 -15.536 1.00 95.88 436 GLY A N 1
ATOM 3427 C CA . GLY A 1 436 ? 12.846 -3.299 -15.240 1.00 95.88 436 GLY A CA 1
ATOM 3428 C C . GLY A 1 436 ? 13.242 -1.840 -14.981 1.00 95.88 436 GLY A C 1
ATOM 3429 O O . GLY A 1 436 ? 14.271 -1.599 -14.345 1.00 95.88 436 GLY A O 1
ATOM 3430 N N . LEU A 1 437 ? 12.452 -0.878 -15.467 1.00 95.94 437 LEU A N 1
ATOM 3431 C CA . LEU A 1 437 ? 12.643 0.559 -15.253 1.00 95.94 437 LEU A CA 1
ATOM 3432 C C . LEU A 1 437 ? 11.877 1.064 -14.016 1.00 95.94 437 LEU A C 1
ATOM 3434 O O . LEU A 1 437 ? 12.428 1.860 -13.252 1.00 95.94 437 LEU A O 1
ATOM 3438 N N . HIS A 1 438 ? 10.679 0.527 -13.769 1.00 96.62 438 HIS A N 1
ATOM 3439 C CA . HIS A 1 438 ? 9.803 0.822 -12.627 1.00 96.62 438 HIS A CA 1
ATOM 3440 C C . HIS A 1 438 ? 9.648 -0.403 -11.713 1.00 96.62 438 HIS A C 1
ATOM 3442 O O . HIS A 1 438 ? 8.663 -1.132 -11.788 1.00 96.62 438 HIS A O 1
ATOM 3448 N N . TYR A 1 439 ? 10.647 -0.652 -10.860 1.00 97.50 439 TYR A N 1
ATOM 3449 C CA . TYR A 1 439 ? 10.765 -1.916 -10.125 1.00 97.50 439 TYR A CA 1
ATOM 3450 C C . TYR A 1 439 ? 10.243 -1.844 -8.681 1.00 97.50 439 TYR A C 1
ATOM 3452 O O . TYR A 1 439 ? 9.047 -2.004 -8.459 1.00 97.50 439 TYR A O 1
ATOM 3460 N N . LEU A 1 440 ? 11.117 -1.599 -7.696 1.00 98.19 440 LEU A N 1
ATOM 3461 C CA . LEU A 1 440 ? 10.791 -1.583 -6.266 1.00 98.19 440 LEU A CA 1
ATOM 3462 C C . LEU A 1 440 ? 11.331 -0.314 -5.580 1.00 98.19 440 LEU A C 1
ATOM 3464 O O . LEU A 1 440 ? 12.249 0.334 -6.097 1.00 98.19 440 LEU A O 1
ATOM 3468 N N . PRO A 1 441 ? 10.825 0.054 -4.387 1.00 96.06 441 PRO A N 1
ATOM 3469 C CA . PRO A 1 441 ? 11.241 1.275 -3.697 1.00 96.06 441 PRO A CA 1
ATOM 3470 C C . PRO A 1 441 ? 12.731 1.312 -3.339 1.00 96.06 441 PRO A C 1
ATOM 3472 O O . PRO A 1 441 ? 13.327 2.390 -3.340 1.00 96.06 441 PRO A O 1
ATOM 3475 N N . HIS A 1 442 ? 13.330 0.149 -3.072 1.00 95.25 442 HIS A N 1
ATOM 3476 C CA . HIS A 1 442 ? 14.710 0.003 -2.585 1.00 95.25 442 HIS A CA 1
ATOM 3477 C C . HIS A 1 442 ? 15.627 -0.746 -3.562 1.00 95.25 442 HIS A C 1
ATOM 3479 O O . HIS A 1 442 ? 16.741 -1.125 -3.193 1.00 95.25 442 HIS A O 1
ATOM 3485 N N . GLU A 1 443 ? 15.149 -1.033 -4.773 1.00 93.12 443 GLU A N 1
ATOM 3486 C CA . GLU A 1 443 ? 15.865 -1.845 -5.757 1.00 93.12 443 GLU A CA 1
ATOM 3487 C C . GLU A 1 443 ? 15.448 -1.466 -7.180 1.00 93.12 443 GLU A C 1
ATOM 3489 O O . GLU A 1 443 ? 14.264 -1.394 -7.506 1.00 93.12 443 GLU A O 1
ATOM 3494 N N . HIS A 1 444 ? 16.436 -1.247 -8.045 1.00 90.88 444 HIS A N 1
ATOM 3495 C CA . HIS A 1 444 ? 16.215 -1.074 -9.477 1.00 90.88 444 HIS A CA 1
ATOM 3496 C C . HIS A 1 444 ? 16.122 -2.430 -10.171 1.00 90.88 444 HIS A C 1
ATOM 3498 O O . HIS A 1 444 ? 16.871 -3.342 -9.824 1.00 90.88 444 HIS A O 1
ATOM 3504 N N . GLY A 1 445 ? 15.271 -2.533 -11.189 1.00 93.50 445 GLY A N 1
ATOM 3505 C CA . GLY A 1 445 ? 15.218 -3.715 -12.038 1.00 93.50 445 GLY A CA 1
ATOM 3506 C C . GLY A 1 445 ? 16.427 -3.798 -12.983 1.00 93.50 445 GLY A C 1
ATOM 3507 O O . GLY A 1 445 ? 17.181 -2.825 -13.122 1.00 93.50 445 GLY A O 1
ATOM 3508 N N . PRO A 1 446 ? 16.624 -4.940 -13.667 1.00 92.50 446 PRO A N 1
ATOM 3509 C CA . PRO A 1 446 ? 17.816 -5.183 -14.486 1.00 92.50 446 PRO A CA 1
ATOM 3510 C C . PRO A 1 446 ? 18.067 -4.112 -15.560 1.00 92.50 446 PRO A C 1
ATOM 3512 O O . PRO A 1 446 ? 19.206 -3.686 -15.763 1.00 92.50 446 PRO A O 1
ATOM 3515 N N . SER A 1 447 ? 17.007 -3.623 -16.213 1.00 91.81 447 SER A N 1
ATOM 3516 C CA . SER A 1 447 ? 17.098 -2.603 -17.267 1.00 91.81 447 SER A CA 1
ATOM 3517 C C . SER A 1 447 ? 17.584 -1.253 -16.737 1.00 91.81 447 SER A C 1
ATOM 3519 O O . SER A 1 447 ? 18.503 -0.667 -17.312 1.00 91.81 447 SER A O 1
ATOM 3521 N N . ALA A 1 448 ? 17.027 -0.774 -15.618 1.00 92.88 448 ALA A N 1
ATOM 3522 C CA . ALA A 1 448 ? 17.479 0.465 -14.983 1.00 92.88 448 ALA A CA 1
ATOM 3523 C C . ALA A 1 448 ? 18.915 0.349 -14.454 1.00 92.88 448 ALA A C 1
ATOM 3525 O O . ALA A 1 448 ? 19.711 1.269 -14.647 1.00 92.88 448 ALA A O 1
ATOM 3526 N N . GLN A 1 449 ? 19.277 -0.784 -13.837 1.00 92.38 449 GLN A N 1
ATOM 3527 C CA . GLN A 1 449 ? 20.645 -1.014 -13.360 1.00 92.38 449 GLN A CA 1
ATOM 3528 C C . GLN A 1 449 ? 21.655 -0.932 -14.506 1.00 92.38 449 GLN A C 1
ATOM 3530 O O . GLN A 1 449 ? 22.650 -0.216 -14.393 1.00 92.38 449 GLN A O 1
ATOM 3535 N N . LYS A 1 450 ? 21.375 -1.606 -15.628 1.00 90.81 450 LYS A N 1
ATOM 3536 C CA . LYS A 1 450 ? 22.230 -1.572 -16.818 1.00 90.81 450 LYS A CA 1
ATOM 3537 C C . LYS A 1 450 ? 22.365 -0.155 -17.381 1.00 90.81 450 LYS A C 1
ATOM 3539 O O . LYS A 1 450 ? 23.481 0.283 -17.641 1.00 90.81 450 LYS A O 1
ATOM 3544 N N . LEU A 1 451 ? 21.254 0.578 -17.506 1.00 89.81 451 LEU A N 1
ATOM 3545 C CA . LEU A 1 451 ? 21.248 1.958 -18.006 1.00 89.81 451 LEU A CA 1
ATOM 3546 C C . LEU A 1 451 ? 22.112 2.879 -17.133 1.00 89.81 451 LEU A C 1
ATOM 3548 O O . LEU A 1 451 ? 22.936 3.630 -17.653 1.00 89.81 451 LEU A O 1
ATOM 3552 N N . LEU A 1 452 ? 21.969 2.790 -15.808 1.00 89.94 452 LEU A N 1
ATOM 3553 C CA . LEU A 1 452 ? 22.736 3.594 -14.853 1.00 89.94 452 LEU A CA 1
ATOM 3554 C C . LEU A 1 452 ? 24.225 3.230 -14.842 1.00 89.94 452 LEU A C 1
ATOM 3556 O O . LEU A 1 452 ? 25.072 4.126 -14.790 1.00 89.94 452 LEU A O 1
ATOM 3560 N N . GLN A 1 453 ? 24.554 1.937 -14.907 1.00 92.44 453 GLN A N 1
ATOM 3561 C CA . GLN A 1 453 ? 25.936 1.456 -14.969 1.00 92.44 453 GLN A CA 1
ATOM 3562 C C . GLN A 1 453 ? 26.631 1.927 -16.249 1.00 92.44 453 GLN A C 1
ATOM 3564 O O . GLN A 1 453 ? 27.722 2.498 -16.173 1.00 92.44 453 GLN A O 1
ATOM 3569 N N . ASP A 1 454 ? 25.987 1.750 -17.407 1.00 93.50 454 ASP A N 1
ATOM 3570 C CA . ASP A 1 454 ? 26.533 2.180 -18.694 1.00 93.50 454 ASP A CA 1
ATOM 3571 C C . ASP A 1 454 ? 26.675 3.709 -18.746 1.00 93.50 454 ASP A C 1
ATOM 3573 O O . ASP A 1 454 ? 27.753 4.199 -19.080 1.00 93.50 454 ASP A O 1
ATOM 3577 N N . LEU A 1 455 ? 25.660 4.479 -18.330 1.00 91.19 455 LEU A N 1
ATOM 3578 C CA . LEU A 1 455 ? 25.729 5.947 -18.293 1.00 91.19 455 LEU A CA 1
ATOM 3579 C C . LEU A 1 455 ? 26.865 6.450 -17.395 1.00 91.19 455 LEU A C 1
ATOM 3581 O O . LEU A 1 455 ? 27.638 7.324 -17.794 1.00 91.19 455 LEU A O 1
ATOM 3585 N N . THR A 1 456 ? 26.990 5.886 -16.192 1.00 92.12 456 THR A N 1
ATOM 3586 C CA . THR A 1 456 ? 28.039 6.264 -15.235 1.00 92.12 456 THR A CA 1
ATOM 3587 C C . THR A 1 456 ? 29.420 5.950 -15.799 1.00 92.12 456 THR A C 1
ATOM 3589 O O . THR A 1 456 ? 30.317 6.792 -15.748 1.00 92.12 456 THR A O 1
ATOM 3592 N N . TRP A 1 457 ? 29.598 4.762 -16.382 1.00 95.81 457 TRP A N 1
ATOM 3593 C CA . TRP A 1 457 ? 30.869 4.369 -16.978 1.00 95.81 457 TRP A CA 1
ATOM 3594 C C . TRP A 1 457 ? 31.221 5.250 -18.183 1.00 95.81 457 TRP A C 1
ATOM 3596 O O . TRP A 1 457 ? 32.351 5.730 -18.272 1.00 95.81 457 TRP A O 1
ATOM 3606 N N . LEU A 1 458 ? 30.262 5.516 -19.076 1.00 93.50 458 LEU A N 1
ATOM 3607 C CA . LEU A 1 458 ? 30.460 6.355 -20.262 1.00 93.50 458 LEU A CA 1
ATOM 3608 C C . LEU A 1 458 ? 30.848 7.781 -19.880 1.00 93.50 458 LEU A C 1
ATOM 3610 O O . LEU A 1 458 ? 31.786 8.332 -20.460 1.00 93.50 458 LEU A O 1
ATOM 3614 N N . LYS A 1 459 ? 30.178 8.351 -18.870 1.00 89.38 459 LYS A N 1
ATOM 3615 C CA . LYS A 1 459 ? 30.492 9.681 -18.344 1.00 89.38 459 LYS A CA 1
ATOM 3616 C C . LYS A 1 459 ? 31.902 9.731 -17.754 1.00 89.38 459 LYS A C 1
ATOM 3618 O O . LYS A 1 459 ? 32.673 10.614 -18.110 1.00 89.38 459 LYS A O 1
ATOM 3623 N N . THR A 1 460 ? 32.261 8.785 -16.887 1.00 91.44 460 THR A N 1
ATOM 3624 C CA . THR A 1 460 ? 33.586 8.751 -16.237 1.00 91.44 460 THR A CA 1
ATOM 3625 C C . THR A 1 460 ? 34.722 8.545 -17.246 1.00 91.44 460 THR A C 1
ATOM 3627 O O . THR A 1 460 ? 35.822 9.071 -17.075 1.00 91.44 460 THR A O 1
ATOM 3630 N N . ASN A 1 461 ? 34.455 7.824 -18.336 1.00 91.81 461 ASN A N 1
ATOM 3631 C CA . ASN A 1 461 ? 35.446 7.490 -19.360 1.00 91.81 461 ASN A CA 1
ATOM 3632 C C . ASN A 1 461 ? 35.341 8.356 -20.629 1.00 91.81 461 ASN A C 1
ATOM 3634 O O . ASN A 1 461 ? 35.915 8.009 -21.658 1.00 91.81 461 ASN A O 1
ATOM 3638 N N . CYS A 1 462 ? 34.644 9.496 -20.583 1.00 88.69 462 CYS A N 1
ATOM 3639 C CA . CYS A 1 462 ? 34.454 10.356 -21.758 1.00 88.69 462 CYS A CA 1
ATOM 3640 C C . CYS A 1 462 ? 35.763 10.958 -22.303 1.00 88.69 462 CYS A C 1
ATOM 3642 O O . CYS A 1 462 ? 35.869 11.255 -23.491 1.00 88.69 462 CYS A O 1
ATOM 3644 N N . HIS A 1 463 ? 36.797 11.065 -21.463 1.00 84.62 463 HIS A N 1
ATOM 3645 C CA . HIS A 1 463 ? 38.138 11.503 -21.856 1.00 84.62 463 HIS A CA 1
ATOM 3646 C C . HIS A 1 463 ? 38.777 10.615 -22.942 1.00 84.62 463 HIS A C 1
ATOM 3648 O O . HIS A 1 463 ? 39.690 11.068 -23.625 1.00 84.62 463 HIS A O 1
ATOM 3654 N N . LEU A 1 464 ? 38.292 9.377 -23.127 1.00 85.69 464 LEU A N 1
ATOM 3655 C CA . LEU A 1 464 ? 38.749 8.466 -24.181 1.00 85.69 464 LEU A CA 1
ATOM 3656 C C . LEU A 1 464 ? 38.312 8.904 -25.588 1.00 85.69 464 LEU A C 1
ATOM 3658 O O . LEU A 1 464 ? 38.967 8.540 -26.560 1.00 85.69 464 LEU A O 1
ATOM 3662 N N . VAL A 1 465 ? 37.213 9.656 -25.707 1.00 82.50 465 VAL A N 1
ATOM 3663 C CA . VAL A 1 465 ? 36.624 10.089 -26.992 1.00 82.50 465 VAL A CA 1
ATOM 3664 C C . VAL A 1 465 ? 36.634 11.608 -27.193 1.00 82.50 465 VAL A C 1
ATOM 3666 O O . VAL A 1 465 ? 36.339 12.081 -28.287 1.00 82.50 465 VAL A O 1
ATOM 3669 N N . GLY A 1 466 ? 36.992 12.376 -26.160 1.00 69.00 466 GLY A N 1
ATOM 3670 C CA . GLY A 1 466 ? 37.028 13.836 -26.210 1.00 69.00 466 GLY A CA 1
ATOM 3671 C C . GLY A 1 466 ? 38.117 14.399 -27.131 1.00 69.00 466 GLY A C 1
ATOM 3672 O O . GLY A 1 466 ? 39.201 13.834 -27.271 1.00 69.00 466 GLY A O 1
ATOM 3673 N N . ALA A 1 467 ? 37.853 15.580 -27.701 1.00 60.34 467 ALA A N 1
ATOM 3674 C CA . ALA A 1 467 ? 38.739 16.266 -28.651 1.00 60.34 467 ALA A CA 1
ATOM 3675 C C . ALA A 1 467 ? 40.156 16.577 -28.110 1.00 60.34 467 ALA A C 1
ATOM 3677 O O . ALA A 1 467 ? 41.075 16.786 -28.896 1.00 60.34 467 ALA A O 1
ATOM 3678 N N . ASN A 1 468 ? 40.346 16.559 -26.784 1.00 55.31 468 ASN A N 1
ATOM 3679 C CA . ASN A 1 468 ? 41.618 16.853 -26.110 1.00 55.31 468 ASN A CA 1
ATOM 3680 C C . ASN A 1 468 ? 42.422 15.594 -25.704 1.00 55.31 468 ASN A C 1
ATOM 3682 O O . ASN A 1 468 ? 43.396 15.692 -24.954 1.00 55.31 468 ASN A O 1
ATOM 3686 N N . GLY A 1 469 ? 42.031 14.400 -26.163 1.00 54.41 469 GLY A N 1
ATOM 3687 C CA . GLY A 1 469 ? 42.687 13.142 -25.798 1.00 54.41 469 GLY A CA 1
ATOM 3688 C C . GLY A 1 469 ? 44.076 12.967 -26.430 1.00 54.41 469 GLY A C 1
ATOM 3689 O O . GLY A 1 469 ? 44.201 12.710 -27.627 1.00 54.41 469 GLY A O 1
ATOM 3690 N N . LYS A 1 470 ? 45.142 13.021 -25.614 1.00 57.56 470 LYS A N 1
ATOM 3691 C CA . LYS A 1 470 ? 46.480 12.496 -25.970 1.00 57.56 470 LYS A CA 1
ATOM 3692 C C . LYS A 1 470 ? 46.353 11.049 -26.473 1.00 57.56 470 LYS A C 1
ATOM 3694 O O . LYS A 1 470 ? 45.509 10.330 -25.950 1.00 57.56 470 LYS A O 1
ATOM 3699 N N . LYS A 1 471 ? 47.210 10.632 -27.430 1.00 60.75 471 LYS A N 1
ATOM 3700 C CA . LYS A 1 471 ? 47.322 9.281 -28.052 1.00 60.75 471 LYS A CA 1
ATOM 3701 C C . LYS A 1 471 ? 46.635 8.168 -27.237 1.00 60.75 471 LYS A C 1
ATOM 3703 O O . LYS A 1 471 ? 47.283 7.456 -26.472 1.00 60.75 471 LYS A O 1
ATOM 3708 N N . THR A 1 472 ? 45.318 8.039 -27.388 1.00 69.88 472 THR A N 1
ATOM 3709 C CA . THR A 1 472 ? 44.520 7.051 -26.658 1.00 69.88 472 THR A CA 1
ATOM 3710 C C . THR A 1 472 ? 44.547 5.753 -27.450 1.00 69.88 472 THR A C 1
ATOM 3712 O O . THR A 1 472 ? 44.499 5.770 -28.679 1.00 69.88 472 THR A O 1
ATOM 3715 N N . GLN A 1 473 ? 44.687 4.621 -26.760 1.00 79.25 473 GLN A N 1
ATOM 3716 C CA . GLN A 1 473 ? 44.725 3.313 -27.412 1.00 79.25 473 GLN A CA 1
ATOM 3717 C C . GLN A 1 473 ? 43.409 3.075 -28.178 1.00 79.25 473 GLN A C 1
ATOM 3719 O O . GLN A 1 473 ? 42.352 3.155 -27.545 1.00 79.25 473 GLN A O 1
ATOM 3724 N N . PRO A 1 474 ? 43.447 2.736 -29.484 1.00 82.38 474 PRO A N 1
ATOM 3725 C CA . PRO A 1 474 ? 42.243 2.515 -30.294 1.00 82.38 474 PRO A CA 1
ATOM 3726 C C . PRO A 1 474 ? 41.250 1.535 -29.656 1.00 82.38 474 PRO A C 1
ATOM 3728 O O . PRO A 1 474 ? 40.056 1.798 -29.621 1.00 82.38 474 PRO A O 1
ATOM 3731 N N . GLN A 1 475 ? 41.757 0.484 -29.007 1.00 87.19 475 GLN A N 1
ATOM 3732 C CA . GLN A 1 475 ? 40.943 -0.512 -28.302 1.00 87.19 475 GLN A CA 1
ATOM 3733 C C . GLN A 1 475 ? 40.041 0.084 -27.207 1.00 87.19 475 GLN A C 1
ATOM 3735 O O . GLN A 1 475 ? 38.903 -0.347 -27.046 1.00 87.19 475 GLN A O 1
ATOM 3740 N N . LYS A 1 476 ? 40.517 1.091 -26.460 1.00 88.31 476 LYS A N 1
ATOM 3741 C CA . LYS A 1 476 ? 39.726 1.743 -25.399 1.00 88.31 476 LYS A CA 1
ATOM 3742 C C . LYS A 1 476 ? 38.654 2.671 -25.971 1.00 88.31 476 LYS A C 1
ATOM 3744 O O . LYS A 1 476 ? 37.586 2.820 -25.383 1.00 88.31 476 LYS A O 1
ATOM 3749 N N . VAL A 1 477 ? 38.933 3.272 -27.128 1.00 88.62 477 VAL A N 1
ATOM 3750 C CA . VAL A 1 477 ? 37.957 4.060 -27.891 1.00 88.62 477 VAL A CA 1
ATOM 3751 C C . VAL A 1 477 ? 36.849 3.148 -28.415 1.00 88.62 477 VAL A C 1
ATOM 3753 O O . VAL A 1 477 ? 35.672 3.467 -28.255 1.00 88.62 477 VAL A O 1
ATOM 3756 N N . ASP A 1 478 ? 37.213 1.995 -28.977 1.00 90.88 478 ASP A N 1
ATOM 3757 C CA . ASP A 1 478 ? 36.261 0.999 -29.475 1.00 90.88 478 ASP A CA 1
ATOM 3758 C C . ASP A 1 478 ? 35.410 0.412 -28.346 1.00 90.88 478 ASP A C 1
ATOM 3760 O O . ASP A 1 478 ? 34.198 0.260 -28.507 1.00 90.88 478 ASP A O 1
ATOM 3764 N N . GLU A 1 479 ? 36.001 0.157 -27.173 1.00 94.69 479 GLU A N 1
ATOM 3765 C CA . GLU A 1 479 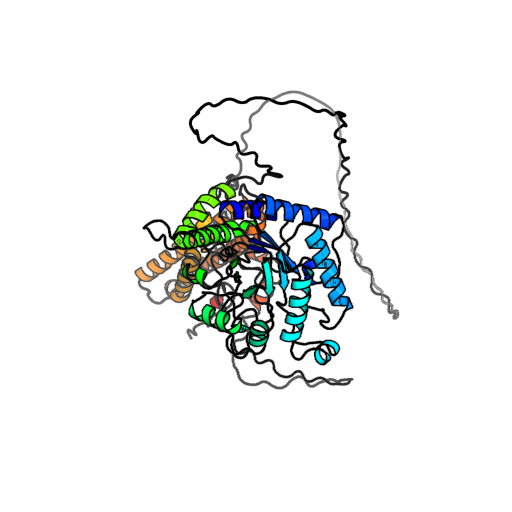? 35.244 -0.242 -25.985 1.00 94.69 479 GLU A CA 1
ATOM 3766 C C . GLU A 1 479 ? 34.208 0.826 -25.619 1.00 94.69 479 GLU A C 1
ATOM 3768 O O . GLU A 1 479 ? 33.027 0.503 -25.458 1.00 94.69 479 GLU A O 1
ATOM 3773 N N . TRP A 1 480 ? 34.626 2.096 -25.533 1.00 94.50 480 TRP A N 1
ATOM 3774 C CA . TRP A 1 480 ? 33.723 3.191 -25.185 1.00 94.50 480 TRP A CA 1
ATOM 3775 C C . TRP A 1 480 ? 32.584 3.319 -26.193 1.00 94.50 480 TRP A C 1
ATOM 3777 O O . TRP A 1 480 ? 31.416 3.335 -25.803 1.00 94.50 480 TRP A O 1
ATOM 3787 N N . ARG A 1 481 ? 32.898 3.314 -27.494 1.00 93.44 481 ARG A N 1
ATOM 3788 C CA . ARG A 1 481 ? 31.904 3.385 -28.577 1.00 93.44 481 ARG A CA 1
ATOM 3789 C C . ARG A 1 481 ? 30.973 2.173 -28.581 1.00 93.44 481 ARG A C 1
ATOM 3791 O O . ARG A 1 481 ? 29.774 2.331 -28.800 1.00 93.44 481 ARG A O 1
ATOM 3798 N N . GLY A 1 482 ? 31.487 0.981 -28.280 1.00 95.19 482 GLY A N 1
ATOM 3799 C CA . GLY A 1 482 ? 30.695 -0.240 -28.145 1.00 95.19 482 GLY A CA 1
ATOM 3800 C C . GLY A 1 482 ? 29.718 -0.184 -26.968 1.00 95.19 482 GLY A C 1
ATOM 3801 O O . GLY A 1 482 ? 28.557 -0.571 -27.117 1.00 95.19 482 GLY A O 1
ATOM 3802 N N . ARG A 1 483 ? 30.145 0.339 -25.807 1.00 95.81 483 ARG A N 1
ATOM 3803 C CA . ARG A 1 483 ? 29.244 0.586 -24.664 1.00 95.81 483 ARG A CA 1
ATOM 3804 C C . ARG A 1 483 ? 28.210 1.661 -24.996 1.00 95.81 483 ARG A C 1
ATOM 3806 O O . ARG A 1 483 ? 27.025 1.453 -24.749 1.00 95.81 483 ARG A O 1
ATOM 3813 N N . ALA A 1 484 ? 28.638 2.757 -25.624 1.00 95.00 484 ALA A N 1
ATOM 3814 C CA . ALA A 1 484 ? 27.762 3.849 -26.038 1.00 95.00 484 ALA A CA 1
ATOM 3815 C C . ALA A 1 484 ? 26.678 3.350 -26.999 1.00 95.00 484 ALA A C 1
ATOM 3817 O O . ALA A 1 484 ? 25.507 3.630 -26.784 1.00 95.00 484 ALA A O 1
ATOM 3818 N N . SER A 1 485 ? 27.026 2.531 -27.995 1.00 95.62 485 SER A N 1
ATOM 3819 C CA . SER A 1 485 ? 26.048 1.957 -28.929 1.00 95.62 485 SER A CA 1
ATOM 3820 C C . SER A 1 485 ? 24.962 1.145 -28.219 1.00 95.62 485 SER A C 1
ATOM 3822 O O . SER A 1 485 ? 23.792 1.253 -28.577 1.00 95.62 485 SER A O 1
ATOM 3824 N N . ARG A 1 486 ? 25.318 0.353 -27.197 1.00 95.19 486 ARG A N 1
ATOM 3825 C CA . ARG A 1 486 ? 24.334 -0.418 -26.416 1.00 95.19 486 ARG A CA 1
ATOM 3826 C C . ARG A 1 486 ? 23.441 0.484 -25.571 1.00 95.19 486 ARG A C 1
ATOM 3828 O O . ARG A 1 486 ? 22.239 0.247 -25.507 1.00 95.19 486 ARG A O 1
ATOM 3835 N N . PHE A 1 487 ? 24.017 1.517 -24.961 1.00 95.25 487 PHE A N 1
ATOM 3836 C CA . PHE A 1 487 ? 23.266 2.522 -24.213 1.00 95.25 487 PHE A CA 1
ATOM 3837 C C . PHE A 1 487 ? 22.259 3.256 -25.111 1.00 95.25 487 PHE A C 1
ATOM 3839 O O . PHE A 1 487 ? 21.081 3.348 -24.777 1.00 95.25 487 PHE A O 1
ATOM 3846 N N . LEU A 1 488 ? 22.702 3.719 -26.284 1.00 94.00 488 LEU A N 1
ATOM 3847 C CA . LEU A 1 488 ? 21.854 4.418 -27.252 1.00 94.00 488 LEU A CA 1
ATOM 3848 C C . LEU A 1 488 ? 20.714 3.522 -27.762 1.00 94.00 488 LEU A C 1
ATOM 3850 O O . LEU A 1 488 ? 19.587 4.001 -27.862 1.00 94.00 488 LEU A O 1
ATOM 3854 N N . SER A 1 489 ? 20.983 2.234 -28.014 1.00 95.56 489 SER A N 1
ATOM 3855 C CA . SER A 1 489 ? 19.954 1.247 -28.377 1.00 95.56 489 SER A CA 1
ATOM 3856 C C . SER A 1 489 ? 18.893 1.108 -27.285 1.00 95.56 489 SER A C 1
ATOM 3858 O O . SER A 1 489 ? 17.706 1.132 -27.581 1.00 95.56 489 SER A O 1
ATOM 3860 N N . LEU A 1 490 ? 19.298 1.040 -26.012 1.00 94.50 490 LEU A N 1
ATOM 3861 C CA . LEU A 1 490 ? 18.347 0.954 -24.902 1.00 94.50 490 LEU A CA 1
ATOM 3862 C C . LEU A 1 490 ? 17.487 2.225 -24.779 1.00 94.50 490 LEU A C 1
ATOM 3864 O O . LEU A 1 490 ? 16.299 2.141 -24.479 1.00 94.50 490 LEU A O 1
ATOM 3868 N N . CYS A 1 491 ? 18.050 3.410 -25.043 1.00 93.50 491 CYS A N 1
ATOM 3869 C CA . CYS A 1 491 ? 17.266 4.648 -25.109 1.00 93.50 491 CYS A CA 1
ATOM 3870 C C . CYS A 1 491 ? 16.231 4.627 -26.248 1.00 93.50 491 CYS A C 1
ATOM 3872 O O . CYS A 1 491 ? 15.142 5.180 -26.092 1.00 93.50 491 CYS A O 1
ATOM 3874 N N . GLU A 1 492 ? 16.552 4.005 -27.384 1.00 93.25 492 GLU A N 1
ATOM 3875 C CA . GLU A 1 492 ? 15.608 3.813 -28.492 1.00 93.25 492 GLU A CA 1
ATOM 3876 C C . GLU A 1 492 ? 14.501 2.820 -28.129 1.00 93.25 492 GLU A C 1
ATOM 3878 O O . GLU A 1 492 ? 13.332 3.111 -28.382 1.00 93.25 492 GLU A O 1
ATOM 3883 N N . ASP A 1 493 ? 14.835 1.723 -27.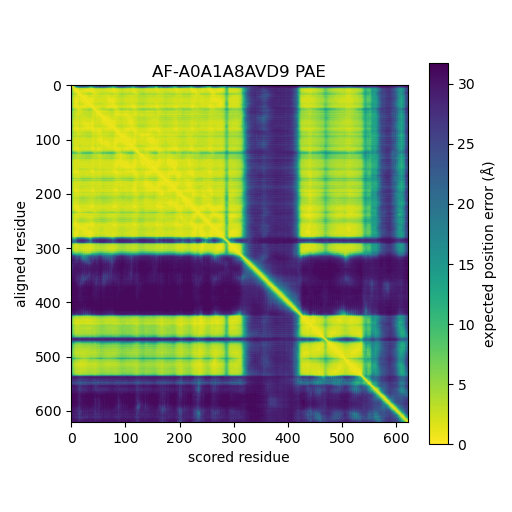445 1.00 95.06 493 ASP A N 1
ATOM 3884 C CA . ASP A 1 493 ? 13.848 0.762 -26.940 1.00 95.06 493 ASP A CA 1
ATOM 3885 C C . ASP A 1 493 ? 12.854 1.428 -25.973 1.00 95.06 493 ASP A C 1
ATOM 3887 O O . ASP A 1 493 ? 11.649 1.183 -26.050 1.00 95.06 493 ASP A O 1
ATOM 3891 N N . ILE A 1 494 ? 13.328 2.331 -25.106 1.00 93.31 494 ILE A N 1
ATOM 3892 C CA . ILE A 1 494 ? 12.477 3.127 -24.204 1.00 93.31 494 ILE A CA 1
ATOM 3893 C C . ILE A 1 494 ? 11.558 4.074 -24.991 1.00 93.31 494 ILE A C 1
ATOM 3895 O O . ILE A 1 494 ? 10.369 4.195 -24.686 1.00 93.31 494 ILE A O 1
ATOM 3899 N N . ALA A 1 495 ? 12.073 4.743 -26.025 1.00 91.75 495 ALA A N 1
ATOM 3900 C CA . ALA A 1 495 ? 11.249 5.602 -26.874 1.00 91.75 495 ALA A CA 1
ATOM 3901 C C . ALA A 1 495 ? 10.178 4.793 -27.633 1.00 91.75 495 ALA A C 1
ATOM 3903 O O . ALA A 1 495 ? 9.032 5.236 -27.749 1.00 91.75 495 ALA A O 1
ATOM 3904 N N . GLN A 1 496 ? 10.522 3.587 -28.091 1.00 92.81 496 GLN A N 1
ATOM 3905 C CA . GLN A 1 496 ? 9.596 2.673 -28.757 1.00 92.81 496 GLN A CA 1
ATOM 3906 C C . GLN A 1 496 ? 8.549 2.093 -27.793 1.00 92.81 496 GLN A C 1
ATOM 3908 O O . GLN A 1 496 ? 7.386 1.928 -28.179 1.00 92.81 496 GLN A O 1
ATOM 3913 N N . LEU A 1 497 ? 8.930 1.810 -26.542 1.00 92.88 497 LEU A N 1
ATOM 3914 C CA . LEU A 1 497 ? 8.011 1.411 -25.472 1.00 92.88 497 LEU A CA 1
ATOM 3915 C C . LEU A 1 497 ? 6.910 2.461 -25.298 1.00 92.88 497 LEU A C 1
ATOM 3917 O O . LEU A 1 497 ? 5.735 2.109 -25.342 1.00 92.88 497 LEU A O 1
ATOM 3921 N N . HIS A 1 498 ? 7.268 3.745 -25.216 1.00 91.94 498 HIS A N 1
ATOM 3922 C CA . HIS A 1 498 ? 6.287 4.830 -25.152 1.00 91.94 498 HIS A CA 1
ATOM 3923 C C . HIS A 1 498 ? 5.305 4.812 -26.328 1.00 91.94 498 HIS A C 1
ATOM 3925 O O . HIS A 1 498 ? 4.094 4.837 -26.119 1.00 91.94 498 HIS A O 1
ATOM 3931 N N . CYS A 1 499 ? 5.799 4.715 -27.566 1.00 90.25 499 CYS A N 1
ATOM 3932 C CA . CYS A 1 499 ? 4.927 4.637 -28.741 1.00 90.25 499 CYS A CA 1
ATOM 3933 C C . CYS A 1 499 ? 3.974 3.433 -28.685 1.00 90.25 499 CYS A C 1
ATOM 3935 O O . CYS A 1 499 ? 2.833 3.533 -29.130 1.00 90.25 499 CYS A O 1
ATOM 3937 N N . SER A 1 500 ? 4.430 2.316 -28.121 1.00 90.88 500 SER A N 1
ATOM 3938 C CA . SER A 1 500 ? 3.648 1.079 -28.024 1.00 90.88 500 SER A CA 1
ATOM 3939 C C . SER A 1 500 ? 2.585 1.159 -26.927 1.00 90.88 500 SER A C 1
ATOM 3941 O O . SER A 1 500 ? 1.462 0.724 -27.148 1.00 90.88 500 SER A O 1
ATOM 3943 N N . VAL A 1 501 ? 2.888 1.797 -25.791 1.00 89.25 501 VAL A N 1
ATOM 3944 C CA . VAL A 1 501 ? 1.897 2.085 -24.739 1.00 89.25 501 VAL A CA 1
ATOM 3945 C C . VAL A 1 501 ? 0.821 3.040 -25.266 1.00 89.25 501 VAL A C 1
ATOM 3947 O O . VAL A 1 501 ? -0.368 2.764 -25.128 1.00 89.25 501 VAL A O 1
ATOM 3950 N N . VAL A 1 502 ? 1.216 4.119 -25.953 1.00 89.56 502 VAL A N 1
ATOM 3951 C CA . VAL A 1 502 ? 0.282 5.090 -26.561 1.00 89.56 502 VAL A CA 1
ATOM 3952 C C . VAL A 1 502 ? -0.590 4.459 -27.650 1.00 89.56 502 VAL A C 1
ATOM 3954 O O . VAL A 1 502 ? -1.764 4.804 -27.780 1.00 89.56 502 VAL A O 1
ATOM 3957 N N . GLY A 1 503 ? -0.033 3.531 -28.429 1.00 87.00 503 GLY A N 1
ATOM 3958 C CA . GLY A 1 503 ? -0.753 2.779 -29.460 1.00 87.00 503 GLY A CA 1
ATOM 3959 C C . GLY A 1 503 ? -1.493 1.534 -28.957 1.00 87.00 503 GLY A C 1
ATOM 3960 O O . GLY A 1 503 ? -2.066 0.817 -29.781 1.00 87.00 503 GLY A O 1
ATOM 3961 N N . GLY A 1 504 ? -1.455 1.259 -27.649 1.00 84.44 504 GLY A N 1
ATOM 3962 C CA . GLY A 1 504 ? -1.952 0.027 -27.042 1.00 84.44 504 GLY A CA 1
ATOM 3963 C C . GLY A 1 504 ? -3.473 -0.136 -27.110 1.00 84.44 504 GLY A C 1
ATOM 3964 O O . GLY A 1 504 ? -4.232 0.829 -27.223 1.00 84.44 504 GLY A O 1
ATOM 3965 N N . ALA A 1 505 ? -3.934 -1.389 -27.034 1.00 83.69 505 ALA A N 1
ATOM 3966 C CA . ALA A 1 505 ? -5.360 -1.721 -27.078 1.00 83.69 505 ALA A CA 1
ATOM 3967 C C . ALA A 1 505 ? -6.090 -1.372 -25.768 1.00 83.69 505 ALA A C 1
ATOM 3969 O O . ALA A 1 505 ? -7.225 -0.882 -25.802 1.00 83.69 505 ALA A O 1
ATOM 3970 N N . ASN A 1 506 ? -5.446 -1.606 -24.620 1.00 85.69 506 ASN A N 1
ATOM 3971 C CA . ASN A 1 506 ? -6.005 -1.303 -23.310 1.00 85.69 506 ASN A CA 1
ATOM 3972 C C . ASN A 1 506 ? -5.776 0.175 -22.948 1.00 85.69 506 ASN A C 1
ATOM 3974 O O . ASN A 1 506 ? -4.673 0.598 -22.599 1.00 85.69 506 ASN A O 1
ATOM 3978 N N . ARG A 1 507 ? -6.845 0.976 -23.027 1.00 89.56 507 ARG A N 1
ATOM 3979 C CA . ARG A 1 507 ? -6.776 2.414 -22.739 1.00 89.56 507 ARG A CA 1
ATOM 3980 C C . ARG A 1 507 ? -6.649 2.739 -21.248 1.00 89.56 507 ARG A C 1
ATOM 3982 O O . ARG A 1 507 ? -6.132 3.808 -20.955 1.00 89.56 507 ARG A O 1
ATOM 3989 N N . ALA A 1 508 ? -7.092 1.874 -20.329 1.00 88.00 508 ALA A N 1
ATOM 3990 C CA . ALA A 1 508 ? -6.929 2.123 -18.890 1.00 88.00 508 ALA A CA 1
ATOM 3991 C C . ALA A 1 508 ? -5.448 2.105 -18.533 1.00 88.00 508 ALA A C 1
ATOM 3993 O O . ALA A 1 508 ? -4.949 3.065 -17.959 1.00 88.00 508 ALA A O 1
ATOM 3994 N N . VAL A 1 509 ? -4.735 1.078 -19.003 1.00 86.75 509 VAL A N 1
ATOM 3995 C CA . VAL A 1 509 ? -3.283 0.952 -18.824 1.00 86.75 509 VAL A CA 1
ATOM 3996 C C . VAL A 1 509 ? -2.561 2.163 -19.406 1.00 86.75 509 VAL A C 1
ATOM 3998 O O . VAL A 1 509 ? -1.661 2.704 -18.774 1.00 86.75 509 VAL A O 1
ATOM 4001 N N . LEU A 1 510 ? -2.965 2.625 -20.596 1.00 89.62 510 LEU A N 1
ATOM 4002 C CA . LEU A 1 510 ? -2.420 3.860 -21.154 1.00 89.62 510 LEU A CA 1
ATOM 4003 C C . LEU A 1 510 ? -2.614 5.030 -20.186 1.00 89.62 510 LEU A C 1
ATOM 4005 O O . LEU A 1 510 ? -1.644 5.708 -19.881 1.00 89.62 510 LEU A O 1
ATOM 4009 N N . TYR A 1 511 ? -3.834 5.293 -19.721 1.00 91.06 511 TYR A N 1
ATOM 4010 C CA . TYR A 1 511 ? -4.101 6.476 -18.902 1.00 91.06 511 TYR A CA 1
ATOM 4011 C C . TYR A 1 511 ? -3.394 6.451 -17.548 1.00 91.06 511 TYR A C 1
ATOM 4013 O O . TYR A 1 511 ? -2.852 7.480 -17.151 1.00 91.06 511 TYR A O 1
ATOM 4021 N N . ASP A 1 512 ? -3.337 5.288 -16.907 1.00 92.94 512 ASP A N 1
ATOM 4022 C CA . ASP A 1 512 ? -2.640 5.099 -15.636 1.00 92.94 512 ASP A CA 1
ATOM 4023 C C . ASP A 1 512 ? -1.116 5.240 -15.805 1.00 92.94 512 ASP A C 1
ATOM 4025 O O . ASP A 1 512 ? -0.447 5.887 -15.003 1.00 92.94 512 ASP A O 1
ATOM 4029 N N . LEU A 1 513 ? -0.542 4.694 -16.882 1.00 93.25 513 LEU A N 1
ATOM 4030 C CA . LEU A 1 513 ? 0.916 4.629 -17.046 1.00 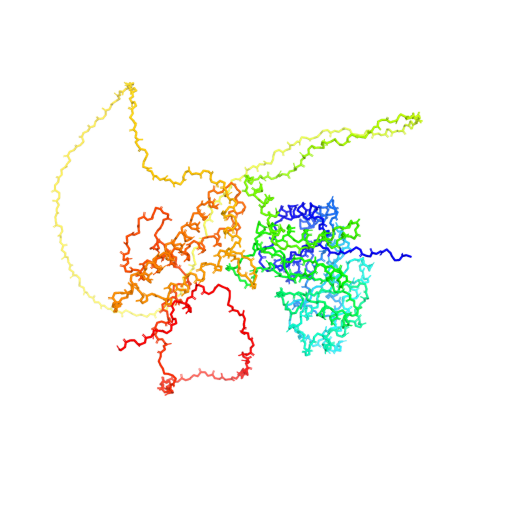93.25 513 LEU A CA 1
ATOM 4031 C C . LEU A 1 513 ? 1.517 5.780 -17.867 1.00 93.25 513 LEU A C 1
ATOM 4033 O O . LEU A 1 513 ? 2.740 5.955 -17.872 1.00 93.25 513 LEU A O 1
ATOM 4037 N N . TYR A 1 514 ? 0.699 6.569 -18.570 1.00 94.00 514 TYR A N 1
ATOM 4038 C CA . TYR A 1 514 ? 1.169 7.592 -19.511 1.00 94.00 514 TYR A CA 1
ATOM 4039 C C . TYR A 1 514 ? 2.155 8.595 -18.895 1.00 94.00 514 TYR A C 1
ATOM 4041 O O . TYR A 1 514 ? 3.214 8.785 -19.501 1.00 94.00 514 TYR A O 1
ATOM 4049 N N . PRO A 1 515 ? 1.892 9.213 -17.720 1.00 93.62 515 PRO A N 1
ATOM 4050 C CA . PRO A 1 515 ? 2.813 10.197 -17.147 1.00 93.62 515 PRO A CA 1
ATOM 4051 C C . PRO A 1 515 ? 4.216 9.624 -16.904 1.00 93.62 515 PRO A C 1
ATOM 4053 O O . PRO A 1 515 ? 5.214 10.273 -17.224 1.00 93.62 515 PRO A O 1
ATOM 4056 N N . TYR A 1 516 ? 4.292 8.381 -16.422 1.00 94.44 516 TYR A N 1
ATOM 4057 C CA . TYR A 1 516 ? 5.545 7.690 -16.113 1.00 94.44 516 TYR A CA 1
ATOM 4058 C C . TYR A 1 516 ? 6.323 7.323 -17.376 1.00 94.44 516 TYR A C 1
ATOM 4060 O O . TYR A 1 516 ? 7.516 7.605 -17.494 1.00 94.44 516 TYR A O 1
ATOM 4068 N N . VAL A 1 517 ? 5.639 6.741 -18.363 1.00 93.50 517 VAL A N 1
ATOM 4069 C CA . VAL A 1 517 ? 6.269 6.319 -19.620 1.00 93.50 517 VAL A CA 1
ATOM 4070 C C . VAL A 1 517 ? 6.704 7.529 -20.459 1.00 93.50 517 VAL A C 1
ATOM 4072 O O . VAL A 1 517 ? 7.738 7.484 -21.131 1.00 93.50 517 VAL A O 1
ATOM 4075 N N . TRP A 1 518 ? 5.957 8.633 -20.394 1.00 92.19 518 TRP A N 1
ATOM 4076 C CA . TRP A 1 518 ? 6.326 9.910 -21.006 1.00 92.19 518 TRP A CA 1
ATOM 4077 C C . TRP A 1 518 ? 7.593 10.510 -20.377 1.00 92.19 518 TRP A C 1
ATOM 4079 O O . TRP A 1 518 ? 8.528 10.864 -21.103 1.00 92.19 518 TRP A O 1
ATOM 4089 N N . ASP A 1 519 ? 7.656 10.595 -19.042 1.00 89.94 519 ASP A N 1
ATOM 4090 C CA . ASP A 1 519 ? 8.829 11.112 -18.317 1.00 89.94 519 ASP A CA 1
ATOM 4091 C C . ASP A 1 519 ? 10.082 10.266 -18.591 1.00 89.94 519 ASP A C 1
ATOM 4093 O O . ASP A 1 519 ? 11.160 10.792 -18.899 1.00 89.94 519 ASP A O 1
ATOM 4097 N N . LEU A 1 520 ? 9.918 8.942 -18.582 1.00 90.81 520 LEU A N 1
ATOM 4098 C CA . LEU A 1 520 ? 10.969 7.979 -18.887 1.00 90.81 520 LEU A CA 1
ATOM 4099 C C . LEU A 1 520 ? 11.507 8.147 -20.317 1.00 90.81 520 LEU A C 1
ATOM 4101 O O . LEU A 1 520 ? 12.725 8.204 -20.509 1.00 90.81 520 LEU A O 1
ATOM 4105 N N . ARG A 1 521 ? 10.620 8.294 -21.316 1.00 91.69 521 ARG A N 1
ATOM 4106 C CA . ARG A 1 521 ? 11.006 8.579 -22.710 1.00 91.69 521 ARG A CA 1
ATOM 4107 C C . ARG A 1 521 ? 11.841 9.847 -22.801 1.00 91.69 521 ARG A C 1
ATOM 4109 O O . ARG A 1 521 ? 12.917 9.823 -23.395 1.00 91.69 521 ARG A O 1
ATOM 4116 N N . ASN A 1 522 ? 11.360 10.953 -22.244 1.00 89.12 522 ASN A N 1
ATOM 4117 C CA . ASN A 1 522 ? 12.040 12.239 -22.398 1.00 89.12 522 ASN A CA 1
ATOM 4118 C C . ASN A 1 522 ? 13.397 12.240 -21.686 1.00 89.12 522 ASN A C 1
ATOM 4120 O O . ASN A 1 522 ? 14.390 12.700 -22.249 1.00 89.12 522 ASN A O 1
ATOM 4124 N N . THR A 1 523 ? 13.472 11.634 -20.501 1.00 87.56 523 THR A N 1
ATOM 4125 C CA . THR A 1 523 ? 14.732 11.464 -19.768 1.00 87.56 523 THR A CA 1
ATOM 4126 C C . THR A 1 523 ? 15.732 10.619 -20.565 1.00 87.56 523 THR A C 1
ATOM 4128 O O . THR A 1 523 ? 16.904 10.986 -20.684 1.00 87.56 523 THR A O 1
ATOM 4131 N N . ALA A 1 524 ? 15.277 9.525 -21.185 1.00 88.62 524 ALA A N 1
ATOM 4132 C CA . ALA A 1 524 ? 16.116 8.687 -22.039 1.00 88.62 524 ALA A CA 1
ATOM 4133 C C . ALA A 1 524 ? 16.606 9.429 -23.295 1.00 88.62 524 ALA A C 1
ATOM 4135 O O . ALA A 1 524 ? 17.773 9.292 -23.657 1.00 88.62 524 ALA A O 1
ATOM 4136 N N . LEU A 1 525 ? 15.768 10.252 -23.935 1.00 86.44 525 LEU A N 1
ATOM 4137 C CA . LEU A 1 525 ? 16.162 11.062 -25.098 1.00 86.44 525 LEU A CA 1
ATOM 4138 C C . LEU A 1 525 ? 17.206 12.129 -24.740 1.00 86.44 525 LEU A C 1
ATOM 4140 O O . LEU A 1 525 ? 18.163 12.329 -25.491 1.00 86.44 525 LEU A O 1
ATOM 4144 N N . VAL A 1 526 ? 17.076 12.773 -23.577 1.00 86.50 526 VAL A N 1
ATOM 4145 C CA . VAL A 1 526 ? 18.086 13.719 -23.073 1.00 86.50 526 VAL A CA 1
ATOM 4146 C C . VAL A 1 526 ? 19.404 12.998 -22.777 1.00 86.50 526 VAL A C 1
ATOM 4148 O O . VAL A 1 526 ? 20.469 13.465 -23.187 1.00 86.50 526 VAL A O 1
ATOM 4151 N N . ALA A 1 527 ? 19.356 11.832 -22.128 1.00 87.44 527 ALA A N 1
ATOM 4152 C CA . ALA A 1 527 ? 20.552 11.039 -21.849 1.00 87.44 527 ALA A CA 1
ATOM 4153 C C . ALA A 1 527 ? 21.227 10.535 -23.141 1.00 87.44 527 ALA A C 1
ATOM 4155 O O . ALA A 1 527 ? 22.453 10.586 -23.263 1.00 87.44 527 ALA A O 1
ATOM 4156 N N . LYS A 1 528 ? 20.431 10.128 -24.139 1.00 87.19 528 LYS A N 1
ATOM 4157 C CA . LYS A 1 528 ? 20.893 9.775 -25.489 1.00 87.19 528 LYS A CA 1
ATOM 4158 C C . LYS A 1 528 ? 21.658 10.938 -26.126 1.00 87.19 528 LYS A C 1
ATOM 4160 O O . LYS A 1 528 ? 22.791 10.760 -26.572 1.00 87.19 528 LYS A O 1
ATOM 4165 N N . ALA A 1 529 ? 21.070 12.136 -26.125 1.00 85.31 529 ALA A N 1
ATOM 4166 C CA . ALA A 1 529 ? 21.692 13.338 -26.678 1.00 85.31 529 ALA A CA 1
ATOM 4167 C C . ALA A 1 529 ? 23.008 13.692 -25.966 1.00 85.31 529 ALA A C 1
ATOM 4169 O O . ALA A 1 529 ? 23.992 14.030 -26.626 1.00 85.31 529 ALA A O 1
ATOM 4170 N N . PHE A 1 530 ? 23.050 13.553 -24.638 1.00 86.75 530 PHE A N 1
ATOM 4171 C CA . PHE A 1 530 ? 24.252 13.782 -23.838 1.00 86.75 530 PHE A CA 1
ATOM 4172 C C . PHE A 1 530 ? 25.404 12.838 -24.220 1.00 86.75 530 PHE A C 1
ATOM 4174 O O . PHE A 1 530 ? 26.526 13.298 -24.426 1.00 86.75 530 PHE A O 1
ATOM 4181 N N . ILE A 1 531 ? 25.141 11.537 -24.385 1.00 88.00 531 ILE A N 1
ATOM 4182 C CA . ILE A 1 531 ? 26.174 10.577 -24.810 1.00 88.00 531 ILE A CA 1
ATOM 4183 C C . ILE A 1 531 ? 26.659 10.857 -26.239 1.00 88.00 531 ILE A C 1
ATOM 4185 O O . ILE A 1 531 ? 27.863 10.815 -26.489 1.00 88.00 531 ILE A O 1
ATOM 4189 N N . CYS A 1 532 ? 25.761 11.202 -27.167 1.00 85.94 532 CYS A N 1
ATOM 4190 C CA . CYS A 1 532 ? 26.155 11.605 -28.523 1.00 85.94 532 CYS A CA 1
ATOM 4191 C C . CYS A 1 532 ? 27.060 12.847 -28.519 1.00 85.94 532 CYS A C 1
ATOM 4193 O O . CYS A 1 532 ? 28.032 12.904 -29.274 1.00 85.94 532 CYS A O 1
ATOM 4195 N N . TRP A 1 533 ? 26.766 13.816 -27.648 1.00 84.06 533 TRP A N 1
ATOM 4196 C CA . TRP A 1 533 ? 27.588 15.010 -27.470 1.00 84.06 533 TRP A CA 1
ATOM 4197 C C . TRP A 1 533 ? 28.990 14.676 -26.940 1.00 84.06 533 TRP A C 1
ATOM 4199 O O . TRP A 1 533 ? 29.972 15.178 -27.486 1.00 84.06 533 TRP A O 1
ATOM 4209 N N . LEU A 1 534 ? 29.103 13.780 -25.949 1.00 83.25 534 LEU A N 1
ATOM 4210 C CA . LEU A 1 534 ? 30.402 13.313 -25.442 1.00 83.25 534 LEU A CA 1
ATOM 4211 C C . LEU A 1 534 ? 31.252 12.639 -26.527 1.00 83.25 534 LEU A C 1
ATOM 4213 O O . LEU A 1 534 ? 32.472 12.772 -26.515 1.00 83.25 534 LEU A O 1
ATOM 4217 N N . ASP A 1 535 ? 30.616 11.956 -27.480 1.00 82.19 535 ASP A N 1
ATOM 4218 C CA . ASP A 1 535 ? 31.287 11.289 -28.602 1.00 82.19 535 ASP A CA 1
ATOM 4219 C C . ASP A 1 535 ? 31.765 12.253 -29.712 1.00 82.19 535 ASP A C 1
ATOM 4221 O O . ASP A 1 535 ? 32.231 11.819 -30.768 1.00 82.19 535 ASP A O 1
ATOM 4225 N N . GLY A 1 536 ? 31.596 13.568 -29.529 1.00 70.31 536 GLY A N 1
ATOM 4226 C CA . GLY A 1 536 ? 31.938 14.584 -30.529 1.00 70.31 536 GLY A CA 1
ATOM 4227 C C . GLY A 1 536 ? 30.974 14.638 -31.719 1.00 70.31 536 GLY A C 1
ATOM 4228 O O . GLY A 1 536 ? 31.208 15.384 -32.671 1.00 70.31 536 GLY A O 1
ATOM 4229 N N . ARG A 1 537 ? 29.865 13.887 -31.680 1.00 60.69 537 ARG A N 1
ATOM 4230 C CA . ARG A 1 537 ? 28.804 13.961 -32.692 1.00 60.69 537 ARG A CA 1
ATOM 4231 C C . ARG A 1 537 ? 27.850 15.089 -32.322 1.00 60.69 537 ARG A C 1
ATOM 4233 O O . ARG A 1 537 ? 26.867 14.893 -31.608 1.00 60.69 537 ARG A O 1
ATOM 4240 N N . VAL A 1 538 ? 28.119 16.291 -32.824 1.00 52.00 538 VAL A N 1
ATOM 4241 C CA . VAL A 1 538 ? 27.149 17.390 -32.749 1.00 52.00 538 VAL A CA 1
ATOM 4242 C C . VAL A 1 538 ? 25.982 17.072 -33.691 1.00 52.00 538 VAL A C 1
ATOM 4244 O O . VAL A 1 538 ? 26.082 17.249 -34.897 1.00 52.00 538 VAL A O 1
ATOM 4247 N N . MET A 1 539 ? 24.878 16.582 -33.116 1.00 51.56 539 MET A N 1
ATOM 4248 C CA . MET A 1 539 ? 23.515 16.635 -33.666 1.00 51.56 539 MET A CA 1
ATOM 4249 C C . MET A 1 539 ? 23.346 16.330 -35.172 1.00 51.56 539 MET A C 1
ATOM 4251 O O . MET A 1 539 ? 22.849 17.164 -35.925 1.00 51.56 539 MET A O 1
ATOM 4255 N N . SER A 1 540 ? 23.634 15.105 -35.607 1.00 45.72 540 SER A N 1
ATOM 4256 C CA . SER A 1 540 ? 22.959 14.516 -36.775 1.00 45.72 540 SER A CA 1
ATOM 4257 C C . SER A 1 540 ? 21.893 13.526 -36.296 1.00 45.72 540 SER A C 1
ATOM 4259 O O . SER A 1 540 ? 22.004 12.313 -36.452 1.00 45.72 540 SER A O 1
ATOM 4261 N N . ASP A 1 541 ? 20.863 14.047 -35.629 1.00 48.00 541 ASP A N 1
ATOM 4262 C CA . ASP A 1 541 ? 19.751 13.235 -35.130 1.00 48.00 541 ASP A CA 1
ATOM 4263 C C . ASP A 1 541 ? 18.822 12.912 -36.312 1.00 48.00 541 ASP A C 1
ATOM 4265 O O . ASP A 1 541 ? 17.979 13.714 -36.701 1.00 48.00 541 ASP A O 1
ATOM 4269 N N . SER A 1 542 ? 19.040 11.761 -36.951 1.00 53.19 542 SER A N 1
ATOM 4270 C CA . SER A 1 542 ? 18.169 11.228 -38.016 1.00 53.19 542 SER A CA 1
ATOM 4271 C C . SER A 1 542 ? 17.010 10.383 -37.458 1.00 53.19 542 SER A C 1
ATOM 4273 O O . SER A 1 542 ? 16.329 9.680 -38.205 1.00 53.19 542 SER A O 1
ATOM 4275 N N . SER A 1 543 ? 16.772 10.451 -36.142 1.00 51.72 543 SER A N 1
ATOM 4276 C CA . SER A 1 543 ? 15.702 9.728 -35.452 1.00 51.72 543 SER A CA 1
ATOM 4277 C C . SER A 1 543 ? 14.319 10.213 -35.895 1.00 51.72 543 SER A C 1
ATOM 4279 O O . SER A 1 543 ? 13.959 11.375 -35.720 1.00 51.72 543 SER A O 1
ATOM 4281 N N . SER A 1 544 ? 13.503 9.293 -36.411 1.00 53.34 544 SER A N 1
ATOM 4282 C CA . SER A 1 544 ? 12.095 9.539 -36.761 1.00 53.34 544 SER A CA 1
ATOM 4283 C C . SER A 1 544 ? 11.137 9.492 -35.557 1.00 53.34 544 SER A C 1
ATOM 4285 O O . SER A 1 544 ? 9.948 9.751 -35.719 1.00 53.34 544 SER A O 1
ATOM 4287 N N . LEU A 1 545 ? 11.643 9.194 -34.349 1.00 51.12 545 LEU A N 1
ATOM 4288 C CA . LEU A 1 545 ? 10.869 8.990 -33.109 1.00 51.12 545 LEU A CA 1
ATOM 4289 C C . LEU A 1 545 ? 10.799 10.244 -32.197 1.00 51.12 545 LEU A C 1
ATOM 4291 O O . LEU A 1 545 ? 10.279 10.181 -31.075 1.00 51.12 545 LEU A O 1
ATOM 4295 N N . GLY A 1 546 ? 11.300 11.388 -32.681 1.00 53.38 546 GLY A N 1
ATOM 4296 C CA . GLY A 1 546 ? 11.335 12.689 -31.992 1.00 53.38 546 GLY A CA 1
ATOM 4297 C C . GLY A 1 546 ? 12.751 13.142 -31.618 1.00 53.38 546 GLY A C 1
ATOM 4298 O O . GLY A 1 546 ? 13.644 12.306 -31.459 1.00 53.38 546 GLY A O 1
ATOM 4299 N N . SER A 1 547 ? 12.955 14.460 -31.495 1.00 56.31 547 SER A N 1
ATOM 4300 C CA . SER A 1 547 ? 14.249 15.070 -31.152 1.00 56.31 547 SER A CA 1
ATOM 4301 C C . SER A 1 547 ? 14.277 15.519 -29.691 1.00 56.31 547 SER A C 1
ATOM 4303 O O . SER A 1 547 ? 13.259 15.927 -29.136 1.00 56.31 547 SER A O 1
ATOM 4305 N N . TRP A 1 548 ? 15.457 15.543 -29.059 1.00 54.53 548 TRP A N 1
ATOM 4306 C CA . TRP A 1 548 ? 15.607 16.143 -27.722 1.00 54.53 548 TRP A CA 1
ATOM 4307 C C . TRP A 1 548 ? 15.181 17.615 -27.680 1.00 54.53 548 TRP A C 1
ATOM 4309 O O . TRP A 1 548 ? 14.820 18.117 -26.618 1.00 54.53 548 TRP A O 1
ATOM 4319 N N . ARG A 1 549 ? 15.194 18.309 -28.826 1.00 50.53 549 ARG A N 1
ATOM 4320 C CA . ARG A 1 549 ? 14.730 19.700 -28.943 1.00 50.53 549 ARG A CA 1
ATOM 4321 C C . ARG A 1 549 ? 13.262 19.850 -28.535 1.00 50.53 549 ARG A C 1
ATOM 4323 O O . ARG A 1 549 ? 12.906 20.862 -27.942 1.00 50.53 549 ARG A O 1
ATOM 4330 N N . ASP A 1 550 ? 12.458 18.809 -28.740 1.00 52.81 550 ASP A N 1
ATOM 4331 C CA . ASP A 1 550 ? 11.038 18.783 -28.379 1.00 52.81 550 ASP A CA 1
ATOM 4332 C C . ASP A 1 550 ? 10.822 18.623 -26.858 1.00 52.81 550 ASP A C 1
ATOM 4334 O O . ASP A 1 550 ? 9.746 18.925 -26.347 1.00 52.81 550 ASP A O 1
ATOM 4338 N N . CYS A 1 551 ? 11.848 18.196 -26.105 1.00 48.78 551 CYS A N 1
ATOM 4339 C CA . CYS A 1 551 ? 11.778 18.007 -24.649 1.00 48.78 551 CYS A CA 1
ATOM 4340 C C . CYS A 1 551 ? 11.810 19.332 -23.861 1.00 48.78 551 CYS A C 1
ATOM 4342 O O . CYS A 1 551 ? 11.479 19.343 -22.678 1.00 48.78 551 CYS A O 1
ATOM 4344 N N . PHE A 1 552 ? 12.195 20.447 -24.494 1.00 48.19 552 PHE A N 1
ATOM 4345 C CA . PHE A 1 552 ? 12.368 21.754 -23.841 1.00 48.19 552 PHE A CA 1
ATOM 4346 C C . PHE A 1 552 ? 11.166 22.704 -23.992 1.00 48.19 552 PHE A C 1
ATOM 4348 O O . PHE A 1 552 ? 11.234 23.844 -23.544 1.00 48.19 552 PHE A O 1
ATOM 4355 N N . HIS A 1 553 ? 10.052 22.247 -24.575 1.00 41.19 553 HIS A N 1
ATOM 4356 C CA . HIS A 1 553 ? 8.848 23.066 -24.775 1.00 41.19 553 HIS A CA 1
ATOM 4357 C C . HIS A 1 553 ? 7.854 23.072 -23.597 1.00 41.19 553 HIS A C 1
ATOM 4359 O O . HIS A 1 553 ? 6.824 23.736 -23.682 1.00 41.19 553 HIS A O 1
ATOM 4365 N N . CYS A 1 554 ? 8.141 22.379 -22.488 1.00 37.06 554 CYS A N 1
ATOM 4366 C CA . CYS A 1 554 ? 7.269 22.384 -21.311 1.00 37.06 554 CYS A CA 1
ATOM 4367 C C . CYS A 1 554 ? 7.715 23.457 -20.301 1.00 37.06 554 CYS A C 1
ATOM 4369 O O . CYS A 1 554 ? 8.500 23.202 -19.385 1.00 37.06 554 CYS A O 1
ATOM 4371 N N . GLU A 1 555 ? 7.217 24.681 -20.481 1.00 46.44 555 GLU A N 1
ATOM 4372 C CA . GLU A 1 555 ? 7.301 25.746 -19.480 1.00 46.44 555 GLU A CA 1
ATOM 4373 C C . GLU A 1 555 ? 6.393 25.416 -18.293 1.00 46.44 555 GLU A C 1
ATOM 4375 O O . GLU A 1 555 ? 5.189 25.640 -18.353 1.00 46.44 555 GLU A O 1
ATOM 4380 N N . SER A 1 556 ? 6.957 24.861 -17.218 1.00 39.41 556 SER A N 1
ATOM 4381 C CA . SER A 1 556 ? 6.694 25.246 -15.816 1.00 39.41 556 SER A CA 1
ATOM 4382 C C . SER A 1 556 ? 7.349 24.248 -14.845 1.00 39.41 556 SER A C 1
ATOM 4384 O O . SER A 1 556 ? 7.350 23.040 -15.049 1.00 39.41 556 SER A O 1
ATOM 4386 N N . ALA A 1 557 ? 7.977 24.784 -13.796 1.00 37.75 557 ALA A N 1
ATOM 4387 C CA . ALA A 1 557 ? 8.675 24.113 -12.685 1.00 37.75 557 ALA A CA 1
ATOM 4388 C C . ALA A 1 557 ? 9.992 23.346 -12.972 1.00 37.75 557 ALA A C 1
ATOM 4390 O O . ALA A 1 557 ? 10.923 23.467 -12.177 1.00 37.75 557 ALA A O 1
ATOM 4391 N N . GLY A 1 558 ? 10.152 22.632 -14.093 1.00 37.50 558 GLY A N 1
ATOM 4392 C CA . GLY A 1 558 ? 11.382 21.853 -14.365 1.00 37.50 558 GLY A CA 1
ATOM 4393 C C . GLY A 1 558 ? 12.602 22.677 -14.813 1.00 37.50 558 GLY A C 1
ATOM 4394 O O . GLY A 1 558 ? 13.748 22.330 -14.523 1.00 37.50 558 GLY A O 1
ATOM 4395 N N . ALA A 1 559 ? 12.370 23.805 -15.490 1.00 32.50 559 ALA A N 1
ATOM 4396 C CA . ALA A 1 559 ? 13.434 24.602 -16.109 1.00 32.50 559 ALA A CA 1
ATOM 4397 C C . ALA A 1 559 ? 14.249 25.448 -15.107 1.00 32.50 559 ALA A C 1
ATOM 4399 O O . ALA A 1 559 ? 15.438 25.687 -15.320 1.00 32.50 559 ALA A O 1
ATOM 4400 N N . PHE A 1 560 ? 13.652 25.862 -13.982 1.00 29.30 56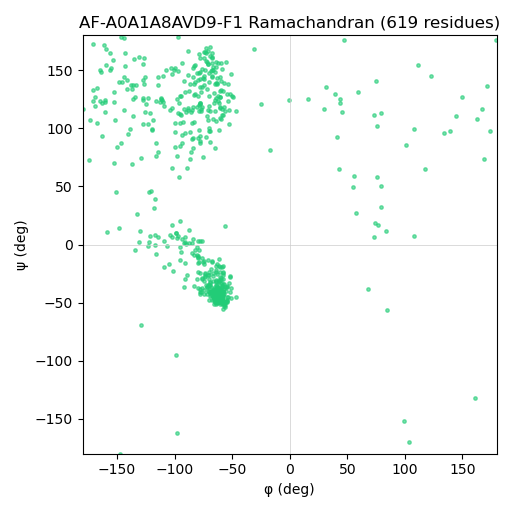0 PHE A N 1
ATOM 4401 C CA . PHE A 1 560 ? 14.316 26.735 -13.000 1.00 29.30 560 PHE A CA 1
ATOM 4402 C C . PHE A 1 560 ? 15.391 26.013 -12.166 1.00 29.30 560 PHE A C 1
ATOM 4404 O O . PHE A 1 560 ? 16.382 26.629 -11.758 1.00 29.30 560 PHE A O 1
ATOM 4411 N N . LEU A 1 561 ? 15.247 24.696 -11.977 1.00 37.19 561 LEU A N 1
ATOM 4412 C CA . LEU A 1 561 ? 16.240 23.848 -11.306 1.00 37.19 561 LEU A CA 1
ATOM 4413 C C . LEU A 1 561 ? 17.408 23.453 -12.223 1.00 37.19 561 LEU A C 1
ATOM 4415 O O . LEU A 1 561 ? 18.502 23.185 -11.731 1.00 37.19 561 LEU A O 1
ATOM 4419 N N . TYR A 1 562 ? 17.209 23.472 -13.544 1.00 36.19 562 TYR A N 1
ATOM 4420 C CA . TYR A 1 562 ? 18.225 23.051 -14.515 1.00 36.19 562 TYR A CA 1
ATOM 4421 C C . TYR A 1 562 ? 19.317 24.110 -14.764 1.00 36.19 562 TYR A C 1
ATOM 4423 O O . TYR A 1 562 ? 20.436 23.754 -15.128 1.00 36.19 562 TYR A O 1
ATOM 4431 N N . LEU A 1 563 ? 19.030 25.402 -14.538 1.00 29.72 563 LEU A N 1
ATOM 4432 C CA . LEU A 1 563 ? 19.956 26.515 -14.827 1.00 29.72 563 LEU A CA 1
ATOM 4433 C C . LEU A 1 563 ? 20.556 27.206 -13.586 1.00 29.72 563 LEU A C 1
ATOM 4435 O O . LEU A 1 563 ? 21.615 27.826 -13.691 1.00 29.72 563 LEU A O 1
ATOM 4439 N N . SER A 1 564 ? 19.958 27.076 -12.397 1.00 27.97 564 SER A N 1
ATOM 4440 C CA . SER A 1 564 ? 20.421 27.815 -11.204 1.00 27.97 564 SER A CA 1
ATOM 4441 C C . SER A 1 564 ? 21.644 27.212 -10.493 1.00 27.97 564 SER A C 1
ATOM 4443 O O . SER A 1 564 ? 22.248 27.878 -9.655 1.00 27.97 564 SER A O 1
ATOM 4445 N N . PHE A 1 565 ? 22.082 25.994 -10.835 1.00 33.25 565 PHE A N 1
ATOM 4446 C CA . PHE A 1 565 ? 23.226 25.344 -10.167 1.00 33.25 565 PHE A CA 1
ATOM 4447 C C . PHE A 1 565 ? 24.602 25.619 -10.804 1.00 33.25 565 PHE A C 1
ATOM 4449 O O . PHE A 1 565 ? 25.622 25.179 -10.281 1.00 33.25 565 PHE A O 1
ATOM 4456 N N . SER A 1 566 ? 24.667 26.409 -11.882 1.00 30.50 566 SER A N 1
ATOM 4457 C CA . SER A 1 566 ? 25.924 26.727 -12.584 1.00 30.50 566 SER A CA 1
ATOM 4458 C C . SER A 1 566 ? 26.794 27.805 -11.907 1.00 30.50 566 SER A C 1
ATOM 4460 O O . SER A 1 566 ? 27.886 28.079 -12.401 1.00 30.50 566 SER A O 1
ATOM 4462 N N . LYS A 1 567 ? 26.353 28.455 -10.817 1.00 28.00 567 LYS A N 1
ATOM 4463 C CA . LYS A 1 567 ? 27.069 29.621 -10.248 1.00 28.00 567 LYS A CA 1
ATOM 4464 C C . LYS A 1 567 ? 27.525 29.523 -8.793 1.00 28.00 567 LYS A C 1
ATOM 4466 O O . LYS A 1 567 ? 28.129 30.474 -8.311 1.00 28.00 567 LYS A O 1
ATOM 4471 N N . SER A 1 568 ? 27.316 28.406 -8.097 1.00 31.53 568 SER A N 1
ATOM 4472 C CA . SER A 1 568 ? 27.722 28.300 -6.689 1.00 31.53 568 SER A CA 1
ATOM 4473 C C . SER A 1 568 ? 28.549 27.052 -6.410 1.00 31.53 568 SER A C 1
ATOM 4475 O O . SER A 1 568 ? 28.068 26.099 -5.813 1.00 31.53 568 SER A O 1
ATOM 4477 N N . GLN A 1 569 ? 29.814 27.071 -6.836 1.00 28.94 569 GLN A N 1
ATOM 4478 C CA . GLN A 1 569 ? 30.894 26.401 -6.109 1.00 28.94 569 GLN A CA 1
ATOM 4479 C C . GLN A 1 569 ? 32.197 27.187 -6.273 1.00 28.94 569 GLN A C 1
ATOM 4481 O O . GLN A 1 569 ? 33.010 26.932 -7.158 1.00 28.94 569 GLN A O 1
ATOM 4486 N N . SER A 1 570 ? 32.403 28.159 -5.388 1.00 26.12 570 SER A N 1
ATOM 4487 C CA . SER A 1 570 ? 33.738 28.534 -4.923 1.00 26.12 570 SER A CA 1
ATOM 4488 C C . SER A 1 570 ? 33.633 29.299 -3.609 1.00 26.12 570 SER A C 1
ATOM 4490 O O . SER A 1 570 ? 32.995 30.342 -3.545 1.00 26.12 570 SER A O 1
ATOM 4492 N N . LYS A 1 571 ? 34.347 28.780 -2.604 1.00 25.48 571 LYS A N 1
ATOM 4493 C CA . LYS A 1 571 ? 34.704 29.398 -1.318 1.00 25.48 571 LYS A CA 1
ATOM 4494 C C . LYS A 1 571 ? 33.607 29.483 -0.253 1.00 25.48 571 LYS A C 1
ATOM 4496 O O . LYS A 1 571 ? 32.831 30.424 -0.167 1.00 25.48 571 LYS A O 1
ATOM 4501 N N . SER A 1 572 ? 33.708 28.565 0.699 1.00 29.78 572 SER A N 1
ATOM 4502 C CA . SER A 1 572 ? 33.422 28.838 2.103 1.00 29.78 572 SER A CA 1
ATOM 4503 C C . SER A 1 572 ? 34.504 29.763 2.684 1.00 29.78 572 SER A C 1
ATOM 4505 O O . SER A 1 572 ? 35.497 29.263 3.197 1.00 29.78 572 SER A O 1
ATOM 4507 N N . VAL A 1 573 ? 34.326 31.088 2.585 1.00 24.50 573 VAL A N 1
ATOM 4508 C CA . VAL A 1 573 ? 34.867 32.104 3.518 1.00 24.50 573 VAL A CA 1
ATOM 4509 C C . VAL A 1 573 ? 33.932 33.324 3.492 1.00 24.50 573 VAL A C 1
ATOM 4511 O O . VAL A 1 573 ? 33.683 33.886 2.433 1.00 24.50 573 VAL A O 1
ATOM 4514 N N . PHE A 1 574 ? 33.414 33.677 4.671 1.00 25.16 574 PHE A N 1
ATOM 4515 C CA . PHE A 1 574 ? 32.739 34.914 5.092 1.00 25.16 574 PHE A CA 1
ATOM 4516 C C . PHE A 1 574 ? 32.555 36.058 4.074 1.00 25.16 574 PHE A C 1
ATOM 4518 O O . PHE A 1 574 ? 33.524 36.673 3.643 1.00 25.16 574 PHE A O 1
ATOM 4525 N N . TYR A 1 575 ? 31.295 36.472 3.885 1.00 22.23 575 TYR A N 1
ATOM 4526 C CA . TYR A 1 575 ? 30.923 37.889 3.789 1.00 22.23 575 TYR A CA 1
ATOM 4527 C C . TYR A 1 575 ? 29.597 38.126 4.525 1.00 22.23 575 TYR A C 1
ATOM 4529 O O . TYR A 1 575 ? 28.504 37.922 4.005 1.00 22.23 575 TYR A O 1
ATOM 4537 N N . THR A 1 576 ? 29.718 38.547 5.780 1.00 26.77 576 THR A N 1
ATOM 4538 C CA . THR A 1 576 ? 28.801 39.507 6.396 1.00 26.77 576 THR A CA 1
ATOM 4539 C C . THR A 1 576 ? 29.036 40.884 5.763 1.00 26.77 576 THR A C 1
ATOM 4541 O O . THR A 1 576 ? 30.180 41.217 5.467 1.00 26.77 576 THR A O 1
ATOM 4544 N N . SER A 1 577 ? 27.978 41.696 5.657 1.00 23.05 577 SER A N 1
ATOM 4545 C CA . SER A 1 577 ? 27.958 43.128 5.284 1.00 23.05 577 SER A CA 1
ATOM 4546 C C . SER A 1 577 ? 27.554 43.473 3.842 1.00 23.05 577 SER A C 1
ATOM 4548 O O . SER A 1 577 ? 28.380 43.712 2.964 1.00 23.05 577 SER A O 1
ATOM 4550 N N . SER A 1 578 ? 26.242 43.591 3.626 1.00 25.61 578 SER A N 1
ATOM 4551 C CA . SER A 1 578 ? 25.619 44.849 3.170 1.00 25.61 578 SER A CA 1
ATOM 4552 C C . SER A 1 578 ? 24.100 44.694 3.165 1.00 25.61 578 SER A C 1
ATOM 4554 O O . SER A 1 578 ? 23.458 44.580 2.127 1.00 25.61 578 SER A O 1
ATOM 4556 N N . MET A 1 579 ? 23.524 44.681 4.362 1.00 25.67 579 MET A N 1
ATOM 4557 C CA . MET A 1 579 ? 22.125 45.042 4.575 1.00 25.67 579 MET A CA 1
ATOM 4558 C C . MET A 1 579 ? 22.054 45.921 5.821 1.00 25.67 579 MET A C 1
ATOM 4560 O O . MET A 1 579 ? 21.559 45.528 6.865 1.00 25.67 579 MET A O 1
ATOM 4564 N N . GLU A 1 580 ? 22.585 47.133 5.689 1.00 26.20 580 GLU A N 1
ATOM 4565 C CA . GLU A 1 580 ? 22.134 48.284 6.463 1.00 26.20 580 GLU A CA 1
ATOM 4566 C C . GLU A 1 580 ? 22.080 49.483 5.521 1.00 26.20 580 GLU A C 1
ATOM 4568 O O . GLU A 1 580 ? 23.102 50.082 5.209 1.00 26.20 580 GLU A O 1
ATOM 4573 N N . LYS A 1 581 ? 20.871 49.793 5.045 1.00 25.81 581 LYS A N 1
ATOM 4574 C CA . LYS A 1 581 ? 20.313 51.148 4.945 1.00 25.81 581 LYS A CA 1
ATOM 4575 C C . LYS A 1 581 ? 18.792 51.012 4.834 1.00 25.81 581 LYS A C 1
ATOM 4577 O O . LYS A 1 581 ? 18.299 50.539 3.818 1.00 25.81 581 LYS A O 1
ATOM 4582 N N . GLY A 1 582 ? 18.070 51.481 5.856 1.00 23.33 582 GLY A N 1
ATOM 4583 C CA . GLY A 1 582 ? 16.736 52.053 5.644 1.00 23.33 582 GLY A CA 1
ATOM 4584 C C . GLY A 1 582 ? 15.520 51.375 6.285 1.00 23.33 582 GLY A C 1
ATOM 4585 O O . GLY A 1 582 ? 14.618 50.993 5.561 1.00 23.33 582 GLY A O 1
ATOM 4586 N N . ILE A 1 583 ? 15.468 51.373 7.623 1.00 24.44 583 ILE A N 1
ATOM 4587 C CA . ILE A 1 583 ? 14.300 51.770 8.447 1.00 24.44 583 ILE A CA 1
ATOM 4588 C C . ILE A 1 583 ? 13.073 50.820 8.530 1.00 24.44 583 ILE A C 1
ATOM 4590 O O . ILE A 1 583 ? 12.273 50.674 7.613 1.00 24.44 583 ILE A O 1
ATOM 4594 N N . LEU A 1 584 ? 12.925 50.279 9.749 1.00 24.06 584 LEU A N 1
ATOM 4595 C CA . LEU A 1 584 ? 11.754 49.700 10.430 1.00 24.06 584 LEU A CA 1
ATOM 4596 C C . LEU A 1 584 ? 10.576 50.678 10.592 1.00 24.06 584 LEU A C 1
ATOM 4598 O O . LEU A 1 584 ? 10.831 51.868 10.694 1.00 24.06 584 LEU A O 1
ATOM 4602 N N . TRP A 1 585 ? 9.345 50.157 10.742 1.00 24.31 585 TRP A N 1
ATOM 4603 C CA . TRP A 1 585 ? 8.464 50.220 11.943 1.00 24.31 585 TRP A CA 1
ATOM 4604 C C . TRP A 1 585 ? 7.274 49.244 11.700 1.00 24.31 585 TRP A C 1
ATOM 4606 O O . TRP A 1 585 ? 6.643 49.338 10.657 1.00 24.31 585 TRP A O 1
ATOM 4616 N N . GLY A 1 586 ? 6.905 48.273 12.546 1.00 23.39 586 GLY A N 1
ATOM 4617 C CA . GLY A 1 586 ? 7.385 47.936 13.878 1.00 23.39 586 GLY A CA 1
ATOM 4618 C C . GLY A 1 586 ? 6.858 46.597 14.439 1.00 23.39 586 GLY A C 1
ATOM 4619 O O . GLY A 1 586 ? 5.969 45.964 13.879 1.00 23.39 586 GLY A O 1
ATOM 4620 N N . GLU A 1 587 ? 7.465 46.281 15.586 1.00 24.94 587 GLU A N 1
ATOM 4621 C CA . GLU A 1 587 ? 7.078 45.419 16.719 1.00 24.94 587 GLU A CA 1
ATOM 4622 C C . GLU A 1 587 ? 7.115 43.869 16.626 1.00 24.94 587 GLU A C 1
ATOM 4624 O O . GLU A 1 587 ? 6.807 43.283 15.590 1.00 24.94 587 GLU A O 1
ATOM 4629 N N . PRO A 1 588 ? 7.551 43.185 17.717 1.00 26.73 588 PRO A N 1
ATOM 4630 C CA . PRO A 1 588 ? 8.308 41.933 17.637 1.00 26.73 588 PRO A CA 1
ATOM 4631 C C . PRO A 1 588 ? 7.742 40.762 18.470 1.00 26.73 588 PRO A C 1
ATOM 4633 O O . PRO A 1 588 ? 7.194 40.940 19.552 1.00 26.73 588 PRO A O 1
ATOM 4636 N N . GLY A 1 589 ? 8.057 39.529 18.057 1.00 26.39 589 GLY A N 1
ATOM 4637 C CA . GLY A 1 589 ? 8.268 38.441 19.018 1.00 26.39 589 GLY A CA 1
ATOM 4638 C C . GLY A 1 589 ? 7.685 37.085 18.645 1.00 26.39 589 GLY A C 1
ATOM 4639 O O . GLY A 1 589 ? 6.547 36.795 18.976 1.00 26.39 589 GLY A O 1
ATOM 4640 N N . MET A 1 590 ? 8.519 36.199 18.094 1.00 23.94 590 MET A N 1
ATOM 4641 C CA . MET A 1 590 ? 8.542 34.785 18.490 1.00 23.94 590 MET A CA 1
ATOM 4642 C C . MET A 1 590 ? 9.817 34.107 17.971 1.00 23.94 590 MET A C 1
ATOM 4644 O O . MET A 1 590 ? 10.128 34.129 16.783 1.00 23.94 590 MET A O 1
ATOM 4648 N N . LYS A 1 591 ? 10.586 33.523 18.895 1.00 24.11 591 LYS A N 1
ATOM 4649 C CA . LYS A 1 591 ? 11.772 32.706 18.612 1.00 24.11 591 LYS A CA 1
ATOM 4650 C C . LYS A 1 591 ? 11.320 31.328 18.122 1.00 24.11 591 LYS A C 1
ATOM 4652 O O . LYS A 1 591 ? 10.731 30.589 18.905 1.00 24.11 591 LYS A O 1
ATOM 4657 N N . LEU A 1 592 ? 11.675 30.943 16.897 1.00 24.25 592 LEU A N 1
ATOM 4658 C CA . LEU A 1 592 ? 11.660 29.540 16.469 1.00 24.25 592 LEU A CA 1
ATOM 4659 C C . LEU A 1 592 ? 13.042 28.928 16.723 1.00 24.25 592 LEU A C 1
ATOM 4661 O O . LEU A 1 592 ? 14.056 29.382 16.195 1.00 24.25 592 LEU A O 1
ATOM 4665 N N . LYS A 1 593 ? 13.068 27.932 17.614 1.00 25.72 593 LYS A N 1
ATOM 4666 C CA . LYS A 1 593 ? 14.240 27.119 17.941 1.00 25.72 593 LYS A CA 1
ATOM 4667 C C . LYS A 1 593 ? 14.456 26.047 16.868 1.00 25.72 593 LYS A C 1
ATOM 4669 O O . LYS A 1 593 ? 13.508 25.448 16.378 1.00 25.72 593 LYS A O 1
ATOM 4674 N N . ASN A 1 594 ? 15.738 25.829 16.584 1.00 24.25 594 ASN A N 1
ATOM 4675 C CA . ASN A 1 594 ? 16.364 24.782 15.778 1.00 24.25 594 ASN A CA 1
ATOM 4676 C C . ASN A 1 594 ? 15.576 23.469 15.636 1.00 24.25 594 ASN A C 1
ATOM 4678 O O . ASN A 1 594 ? 15.398 22.745 16.615 1.00 24.25 594 ASN A O 1
ATOM 4682 N N . VAL A 1 595 ? 15.269 23.102 14.389 1.00 24.03 595 VAL A N 1
ATOM 4683 C CA . VAL A 1 595 ? 15.016 21.713 13.987 1.00 24.03 595 VAL A CA 1
ATOM 4684 C C . VAL A 1 595 ? 16.313 21.146 13.416 1.00 24.03 595 VAL A C 1
ATOM 4686 O O . VAL A 1 595 ? 16.906 21.690 12.485 1.00 24.03 595 VAL A O 1
ATOM 4689 N N . ASN A 1 596 ? 16.774 20.070 14.040 1.00 24.28 596 ASN A N 1
ATOM 4690 C CA . ASN A 1 596 ? 18.043 19.407 13.789 1.00 24.28 596 ASN A CA 1
ATOM 4691 C C . ASN A 1 596 ? 17.851 18.379 12.656 1.00 24.28 596 ASN A C 1
ATOM 4693 O O . ASN A 1 596 ? 17.373 17.273 12.891 1.00 24.28 596 ASN A O 1
ATOM 4697 N N . PHE A 1 597 ? 18.184 18.742 11.414 1.00 24.38 597 PHE A N 1
ATOM 4698 C CA . PHE A 1 597 ? 18.192 17.812 10.278 1.00 24.38 597 PHE A CA 1
ATOM 4699 C C . PHE A 1 597 ? 19.473 16.975 10.311 1.00 24.38 597 PHE A C 1
ATOM 4701 O O . PHE A 1 597 ? 20.500 17.380 9.770 1.00 24.38 597 PHE A O 1
ATOM 4708 N N . ASN A 1 598 ? 19.440 15.808 10.955 1.00 28.12 598 ASN A N 1
ATOM 4709 C CA . ASN A 1 598 ? 20.534 14.848 10.817 1.00 28.12 598 ASN A CA 1
ATOM 4710 C C . ASN A 1 598 ? 20.079 13.399 11.026 1.00 28.12 598 ASN A C 1
ATOM 4712 O O . ASN A 1 598 ? 20.427 12.759 12.007 1.00 28.12 598 ASN A O 1
ATOM 4716 N N . GLN A 1 599 ? 19.303 12.878 10.076 1.00 28.41 599 GLN A N 1
ATOM 4717 C CA . GLN A 1 599 ? 19.093 11.446 9.842 1.00 28.41 599 GLN A CA 1
ATOM 4718 C C . GLN A 1 599 ? 18.404 11.318 8.482 1.00 28.41 599 GLN A C 1
ATOM 4720 O O . GLN A 1 599 ? 17.246 11.692 8.381 1.00 28.41 599 GLN A O 1
ATOM 4725 N N . ASN A 1 600 ? 19.135 10.905 7.433 1.00 26.98 600 ASN A N 1
ATOM 4726 C CA . ASN A 1 600 ? 18.618 10.257 6.208 1.00 26.98 600 ASN A CA 1
ATOM 4727 C C . ASN A 1 600 ? 19.694 10.183 5.104 1.00 26.98 600 ASN A C 1
ATOM 4729 O O . ASN A 1 600 ? 19.637 10.869 4.087 1.00 26.98 600 ASN A O 1
ATOM 4733 N N . ARG A 1 601 ? 20.678 9.290 5.264 1.00 26.83 601 ARG A N 1
ATOM 4734 C CA . ARG A 1 601 ? 21.512 8.810 4.145 1.00 26.83 601 ARG A CA 1
ATOM 4735 C C . ARG A 1 601 ? 20.972 7.470 3.646 1.00 26.83 601 ARG A C 1
ATOM 4737 O O . ARG A 1 601 ? 21.518 6.420 3.968 1.00 26.83 601 ARG A O 1
ATOM 4744 N N . THR A 1 602 ? 19.866 7.491 2.902 1.00 27.02 602 THR A N 1
ATOM 4745 C CA . THR A 1 602 ? 19.462 6.358 2.031 1.00 27.02 602 THR A CA 1
ATOM 4746 C C . THR A 1 602 ? 18.500 6.733 0.892 1.00 27.02 602 THR A C 1
ATOM 4748 O O . THR A 1 602 ? 18.001 5.851 0.203 1.00 27.02 602 THR A O 1
ATOM 4751 N N . TYR A 1 603 ? 18.272 8.021 0.621 1.00 30.83 603 TYR A N 1
ATOM 4752 C CA . TYR A 1 603 ? 17.383 8.472 -0.456 1.00 30.83 603 TYR A CA 1
ATOM 4753 C C . TYR A 1 603 ? 18.194 8.773 -1.715 1.00 30.83 603 TYR A C 1
ATOM 4755 O O . TYR A 1 603 ? 18.617 9.901 -1.943 1.00 30.83 603 TYR A O 1
ATOM 4763 N N . CYS A 1 604 ? 18.473 7.746 -2.511 1.00 28.67 604 CYS A N 1
ATOM 4764 C CA . CYS A 1 604 ? 18.974 7.904 -3.877 1.00 28.67 604 CYS A CA 1
ATOM 4765 C C . CYS A 1 604 ? 18.505 6.713 -4.713 1.00 28.67 604 CYS A C 1
ATOM 4767 O O . CYS A 1 604 ? 19.224 5.735 -4.883 1.00 28.67 604 CYS A O 1
ATOM 4769 N N . CYS A 1 605 ? 17.281 6.794 -5.226 1.00 29.36 605 CYS A N 1
ATOM 4770 C CA . CYS A 1 605 ? 16.792 5.936 -6.298 1.00 29.36 605 CYS A CA 1
ATOM 4771 C C . CYS A 1 605 ? 16.034 6.847 -7.270 1.00 29.36 605 CYS A C 1
ATOM 4773 O O . CYS A 1 605 ? 14.998 7.387 -6.908 1.00 29.36 605 CYS A O 1
ATOM 4775 N N . TRP A 1 606 ? 16.614 7.027 -8.464 1.00 29.91 606 TRP A N 1
ATOM 4776 C CA . TRP A 1 606 ? 16.264 7.987 -9.532 1.00 29.91 606 TRP A CA 1
ATOM 4777 C C . TRP A 1 606 ? 16.661 9.460 -9.320 1.00 29.91 606 TRP A C 1
ATOM 4779 O O . TRP A 1 606 ? 15.869 10.382 -9.449 1.00 29.91 606 TRP A O 1
ATOM 4789 N N . TYR A 1 607 ? 17.966 9.686 -9.138 1.00 34.22 607 TYR A N 1
ATOM 4790 C CA . TYR A 1 607 ? 18.620 10.972 -9.423 1.00 34.22 607 TYR A CA 1
ATOM 4791 C C . TYR A 1 607 ? 19.268 10.953 -10.826 1.00 34.22 607 TYR A C 1
ATOM 4793 O O . TYR A 1 607 ? 20.467 11.179 -10.982 1.00 34.22 607 TYR A O 1
ATOM 4801 N N . ILE A 1 608 ? 18.482 10.707 -11.883 1.00 33.41 608 ILE A N 1
ATOM 4802 C CA . ILE A 1 608 ? 18.837 11.216 -13.224 1.00 33.41 608 ILE A CA 1
ATOM 4803 C C . ILE A 1 608 ? 18.220 12.608 -13.341 1.00 33.41 608 ILE A C 1
ATOM 4805 O O . ILE A 1 608 ? 17.266 12.831 -14.073 1.00 33.41 608 ILE A O 1
ATOM 4809 N N . SER A 1 609 ? 18.719 13.538 -12.529 1.00 36.53 609 SER A N 1
ATOM 4810 C CA . SER A 1 609 ? 18.618 14.985 -12.737 1.00 36.53 609 SER A CA 1
ATOM 4811 C C . SER A 1 609 ? 19.500 15.694 -11.707 1.00 36.53 609 SER A C 1
ATOM 4813 O O . SER A 1 609 ? 19.360 15.515 -10.505 1.00 36.53 609 SER A O 1
ATOM 4815 N N . VAL A 1 610 ? 20.428 16.509 -12.210 1.00 32.44 610 VAL A N 1
ATOM 4816 C CA . VAL A 1 610 ? 21.286 17.481 -11.504 1.00 32.44 610 VAL A CA 1
ATOM 4817 C C . VAL A 1 610 ? 22.594 16.970 -10.861 1.00 32.44 610 VAL A C 1
ATOM 4819 O O . VAL A 1 610 ? 23.649 17.460 -11.258 1.00 32.44 610 VAL A O 1
ATOM 4822 N N . VAL A 1 611 ? 22.631 15.976 -9.962 1.00 32.72 611 VAL A N 1
ATOM 4823 C CA . VAL A 1 611 ? 23.911 15.641 -9.265 1.00 32.72 611 VAL A CA 1
ATOM 4824 C C . VAL A 1 611 ? 24.881 14.818 -10.130 1.00 32.72 611 VAL A C 1
ATOM 4826 O O . VAL A 1 611 ? 26.085 15.078 -10.149 1.00 32.72 611 VAL A O 1
ATOM 4829 N N . LEU A 1 612 ? 24.375 13.878 -10.935 1.00 34.78 612 LEU A N 1
ATOM 4830 C CA . LEU A 1 612 ? 25.206 13.110 -11.873 1.00 34.78 612 LEU A CA 1
ATOM 4831 C C . LEU A 1 612 ? 25.542 13.869 -13.161 1.00 34.78 612 LEU A C 1
ATOM 4833 O O . LEU A 1 612 ? 26.431 13.429 -13.879 1.00 34.78 612 LEU A O 1
ATOM 4837 N N . LEU A 1 613 ? 24.910 15.008 -13.453 1.00 37.16 613 LEU A N 1
ATOM 4838 C CA . LEU A 1 613 ? 25.254 15.835 -14.618 1.00 37.16 613 LEU A CA 1
ATOM 4839 C C . LEU A 1 613 ? 26.343 16.875 -14.295 1.00 37.16 613 LEU A C 1
ATOM 4841 O O . LEU A 1 613 ? 27.117 17.204 -15.187 1.00 37.16 613 LEU A O 1
ATOM 4845 N N . LEU A 1 614 ? 26.482 17.312 -13.031 1.00 33.28 614 LEU A N 1
ATOM 4846 C CA . LEU A 1 614 ? 27.352 18.443 -12.645 1.00 33.28 614 LEU A CA 1
ATOM 4847 C C . LEU A 1 614 ? 28.280 18.194 -11.425 1.00 33.28 614 LEU A C 1
ATOM 4849 O O . LEU A 1 614 ? 28.675 19.137 -10.746 1.00 33.28 614 LEU A O 1
ATOM 4853 N N . GLY A 1 615 ? 28.663 16.946 -11.128 1.00 26.70 615 GLY A N 1
ATOM 4854 C CA . GLY A 1 615 ? 29.801 16.653 -10.227 1.00 26.70 615 GLY A CA 1
ATOM 4855 C C . GLY A 1 615 ? 31.146 17.147 -10.799 1.00 26.70 615 GLY A C 1
ATOM 4856 O O . GLY A 1 615 ? 31.262 17.241 -12.022 1.00 26.70 615 GLY A O 1
ATOM 4857 N N . PRO A 1 616 ? 32.138 17.473 -9.943 1.00 27.42 616 PRO A N 1
ATOM 4858 C CA . PRO A 1 616 ? 33.110 18.543 -10.163 1.00 27.42 616 PRO A CA 1
ATOM 4859 C C . PRO A 1 616 ? 33.909 18.351 -11.449 1.00 27.42 616 PRO A C 1
ATOM 4861 O O . PRO A 1 616 ? 34.460 17.279 -11.703 1.00 27.42 616 PRO A O 1
ATOM 4864 N N . PHE A 1 617 ? 33.994 19.423 -12.237 1.00 29.91 617 PHE A N 1
ATOM 4865 C CA . PHE A 1 617 ? 34.987 19.549 -13.292 1.00 29.91 617 PHE A CA 1
ATOM 4866 C C . PHE A 1 617 ? 36.365 19.299 -12.675 1.00 29.91 617 PHE A C 1
ATOM 4868 O O . PHE A 1 617 ? 36.812 20.059 -11.816 1.00 29.91 617 PHE A O 1
ATOM 4875 N N . CYS A 1 618 ? 37.036 18.227 -13.099 1.00 25.67 618 CYS A N 1
ATOM 4876 C CA . CYS A 1 618 ? 38.479 18.151 -12.958 1.00 25.67 618 CYS A CA 1
ATOM 4877 C C . CYS A 1 618 ? 39.055 19.382 -13.656 1.00 25.67 618 CYS A C 1
ATOM 4879 O O . CYS A 1 618 ? 38.920 19.525 -14.871 1.00 25.67 618 CYS A O 1
ATOM 4881 N N . SER A 1 619 ? 39.677 20.264 -12.878 1.00 24.78 619 SER A N 1
ATOM 4882 C CA . SER A 1 619 ? 40.654 21.216 -13.381 1.00 24.78 619 SER A CA 1
ATOM 4883 C C . SER A 1 619 ? 41.712 20.435 -14.159 1.00 24.78 619 SER A C 1
ATOM 4885 O O . SER A 1 619 ? 42.538 19.735 -13.576 1.00 24.78 619 SER A O 1
ATOM 4887 N N . CYS A 1 620 ? 41.637 20.502 -15.482 1.00 26.22 620 CYS A N 1
ATOM 4888 C CA . CYS A 1 620 ? 42.796 20.350 -16.340 1.00 26.22 620 CYS A CA 1
ATOM 4889 C C . CYS A 1 620 ? 43.203 21.775 -16.706 1.00 26.22 620 CYS A C 1
ATOM 4891 O O . CYS A 1 620 ? 42.564 22.356 -17.576 1.00 26.22 620 CYS A O 1
ATOM 4893 N N . ASP A 1 621 ? 44.188 22.276 -15.953 1.00 27.61 621 ASP A N 1
ATOM 4894 C CA . ASP A 1 621 ? 44.890 23.568 -16.036 1.00 27.61 621 ASP A CA 1
ATOM 4895 C C . ASP A 1 621 ? 44.047 24.846 -16.198 1.00 27.61 621 ASP A C 1
ATOM 4897 O O . ASP A 1 621 ? 43.533 25.133 -17.303 1.00 27.61 621 ASP A O 1
#

pLDDT: mean 73.74, std 30.07, range [22.23, 98.94]

Foldseek 3Di:
DPPDQDAAEEAELAFEDDGDDLVLLLVRLVLCLVLVHAEYEYQHPPPCCQAVVVLDADDPVRLVSLLVSCVSNVVSNHQYEYEHEDQADDQLLDPSSLVSNLVRVVSSVVSVHQAYEYANAPYDLDHDPNSVVVDPGSLRSQLVSQQVSCVSSPNGQHYEYEDHCQAQVSAVPGLLPRPSLLSQQPRHDQSYAYEHAYNDVADPAHDPVRLVSNCVSNVHQHAYAHAFAECNVPPQAGALFADDRYFLVCSVRHSYYHYNHYSQSLSCQRHRQNSSVSVVLNVDPDDPDSPGRDRVVSNVVSLVVVLVVQQAFDDPDDPDPDDDDDDDDDDDDDDDDDDDDDDDDDDDDDDDDDDDDDDDDDDDDDDDDDDDDDDDDDDDDDDDDDDDDDDDDDDDDDDDDDDDDDDDDDDDDDDDPPPLPDLFRQDSVLVLLVCQCRHTPQDHRPNNVLLVVLLLVLVVLLLLQDPPNDPHDVVSVVVSVVSLVVNLVSLVSLLVSLSRLVSTNYVSSSVSCVVNSVVSNLLSLVSNQVSCVSNVNDDPPPDPSDHNVVSPPDPDDPPVQQPPPPPDDDDDDDDDDDPDDDDDDDDDDDDDDDDDPDDDDPPDDDPSDDPSVCDPDDPPD

Sequence (621 aa):
MEEERQFLCGVVEGFYGRPWSMDQRKVLFQWMQLWGLNTYLYGPKDDLKHRLLWREVYSPEEEAQLRTLIAEAQSRGLRFVYALSPGQDIVFSSSCDLTLLKRKLKQVSDLGCQAFAILFDDIDHSMCQADSEAFTSFAHAQVTVTNEIYRFLGEPDVFLFCPTEYCGSLCSPSASKSPYLQTVGEDLLPDITVIWTGSKVISRKLSLDSLAEVESVLQRPPLIWDNLHANDYDSRRLFLGPFKGRDPQIRSHLRGLLLNPNCEFEANYIPLHTLGDWHRTGKEDVNDEVCEYCPERALTAALTDWMEELNQPLQAGRQTARTDHRASLASSRSKAPDRSDCVSTFRANAAVAKLPVFPLNSSSPPSSPPLGKVEREAREGEKMRSHQQPHQPGQPLPGSRSGALTGGGRTQKLPGRGVCGGKGMLSEAQVRLLVGLHYLPHEHGPSAQKLLQDLTWLKTNCHLVGANGKKTQPQKVDEWRGRASRFLSLCEDIAQLHCSVVGGANRAVLYDLYPYVWDLRNTALVAKAFICWLDGRVMSDSSSLGSWRDCFHCESAGAFLYLSFSKSQSKSVFYTSSMEKGILWGEPGMKLKNVNFNQNRTYCCWYISVVLLLGPFCSCD

Organism: Nothobranchius furzeri (NCBI:txid105023)